Protein AF-A0A6A3ZZ25-F1 (afdb_monomer_lite)

Radius of gyration: 28.58 Å; chains: 1; bounding box: 96×54×81 Å

Structure (mmCIF, N/CA/C/O backbone):
data_AF-A0A6A3ZZ25-F1
#
_entry.id   AF-A0A6A3ZZ25-F1
#
loop_
_atom_site.group_PDB
_atom_site.id
_atom_site.type_symbol
_atom_site.label_atom_id
_atom_site.label_alt_id
_atom_site.label_comp_id
_atom_site.label_asym_id
_atom_site.label_entity_id
_atom_site.label_seq_id
_atom_site.pdbx_PDB_ins_code
_atom_site.Cartn_x
_atom_site.Cartn_y
_atom_site.Cartn_z
_atom_site.occupancy
_atom_site.B_iso_or_equiv
_atom_site.auth_seq_id
_atom_site.auth_comp_id
_atom_site.auth_asym_id
_atom_site.auth_atom_id
_atom_site.pdbx_PDB_model_num
ATOM 1 N N . MET A 1 1 ? 72.435 3.767 52.339 1.00 38.16 1 MET A N 1
ATOM 2 C CA . MET A 1 1 ? 71.880 5.124 52.141 1.00 38.16 1 MET A CA 1
ATOM 3 C C . MET A 1 1 ? 70.482 4.987 51.564 1.00 38.16 1 MET A C 1
ATOM 5 O O . MET A 1 1 ? 70.266 4.132 50.718 1.00 38.16 1 MET A O 1
ATOM 9 N N . SER A 1 2 ? 69.540 5.738 52.119 1.00 38.53 2 SER A N 1
ATOM 10 C CA . SER A 1 2 ? 68.090 5.648 51.935 1.00 38.53 2 SER A CA 1
ATOM 11 C C . SER A 1 2 ? 67.539 6.556 50.822 1.00 38.53 2 SER A C 1
ATOM 13 O O . SER A 1 2 ? 67.944 7.712 50.761 1.00 38.53 2 SER A O 1
ATOM 15 N N . ALA A 1 3 ? 66.507 6.037 50.128 1.00 36.06 3 ALA A N 1
ATOM 16 C CA . ALA A 1 3 ? 65.356 6.706 49.472 1.00 36.06 3 ALA A CA 1
ATOM 17 C C . ALA A 1 3 ? 65.546 7.454 48.121 1.00 36.06 3 ALA A C 1
ATOM 19 O O . ALA A 1 3 ? 66.617 8.009 47.895 1.00 36.06 3 ALA A O 1
ATOM 20 N N . PRO A 1 4 ? 64.482 7.624 47.285 1.00 45.59 4 PRO A N 1
ATOM 21 C CA . PRO A 1 4 ? 63.242 6.833 47.121 1.00 45.59 4 PRO A CA 1
ATOM 22 C C . PRO A 1 4 ? 62.832 6.546 45.646 1.00 45.59 4 PRO A C 1
ATOM 24 O O . PRO A 1 4 ? 63.333 7.134 44.693 1.00 45.59 4 PRO A O 1
ATOM 27 N N . SER A 1 5 ? 61.857 5.645 45.484 1.00 40.22 5 SER A N 1
ATOM 28 C CA . SER A 1 5 ? 61.129 5.315 44.250 1.00 40.22 5 SER A CA 1
ATOM 29 C C . SER A 1 5 ? 60.055 6.358 43.897 1.00 40.22 5 SER A C 1
ATOM 31 O O . SER A 1 5 ? 59.138 6.581 44.692 1.00 40.22 5 SER A O 1
ATOM 33 N N . GLU A 1 6 ? 60.107 6.931 42.693 1.00 35.62 6 GLU A N 1
ATOM 34 C CA . GLU A 1 6 ? 59.015 7.729 42.119 1.00 35.62 6 GLU A CA 1
ATOM 35 C C . GLU A 1 6 ? 57.875 6.828 41.620 1.00 35.62 6 GLU A C 1
ATOM 37 O O . GLU A 1 6 ? 58.028 6.039 40.688 1.00 35.62 6 GLU A O 1
ATOM 42 N N . ILE A 1 7 ? 56.702 6.969 42.238 1.00 40.28 7 ILE A N 1
ATOM 43 C CA . ILE A 1 7 ? 55.434 6.436 41.736 1.00 40.28 7 ILE A CA 1
ATOM 44 C C . ILE A 1 7 ? 54.894 7.435 40.710 1.00 40.28 7 ILE A C 1
ATOM 46 O O . ILE A 1 7 ? 54.357 8.485 41.068 1.00 40.28 7 ILE A O 1
ATOM 50 N N . THR A 1 8 ? 54.996 7.103 39.427 1.00 39.41 8 THR A N 1
ATOM 51 C CA . THR A 1 8 ? 54.290 7.811 38.357 1.00 39.41 8 THR A CA 1
ATOM 52 C C . THR A 1 8 ? 52.803 7.438 38.398 1.00 39.41 8 THR A C 1
ATOM 54 O O . THR A 1 8 ? 52.395 6.323 38.076 1.00 39.41 8 THR A O 1
ATOM 57 N N . ARG A 1 9 ? 51.960 8.377 38.852 1.00 41.38 9 ARG A N 1
ATOM 58 C CA . ARG A 1 9 ? 50.492 8.263 38.809 1.00 41.38 9 ARG A CA 1
ATOM 59 C C . ARG A 1 9 ? 50.015 8.213 37.350 1.00 41.38 9 ARG A C 1
ATOM 61 O O . ARG A 1 9 ? 50.203 9.172 36.608 1.00 41.38 9 ARG A O 1
ATOM 68 N N . ALA A 1 10 ? 49.346 7.128 36.966 1.00 46.03 10 ALA A N 1
ATOM 69 C CA . ALA A 1 10 ? 48.570 7.043 35.727 1.00 46.03 10 ALA A CA 1
ATOM 70 C C . ALA A 1 10 ? 47.361 8.013 35.768 1.00 46.03 10 ALA A C 1
ATOM 72 O O . ALA A 1 10 ? 46.888 8.336 36.863 1.00 46.03 10 ALA A O 1
ATOM 73 N N . PRO A 1 11 ? 46.828 8.483 34.620 1.00 44.94 11 PRO A N 1
ATOM 74 C CA . PRO A 1 11 ? 45.794 9.515 34.584 1.00 44.94 11 PRO A CA 1
ATOM 75 C C . PRO A 1 11 ? 44.435 8.932 34.999 1.00 44.94 11 PRO A C 1
ATOM 77 O O . PRO A 1 11 ? 43.635 8.485 34.180 1.00 44.94 11 PRO A O 1
ATOM 80 N N . THR A 1 12 ? 44.157 8.950 36.300 1.00 52.25 12 THR A N 1
ATOM 81 C CA . THR A 1 12 ? 42.884 8.538 36.917 1.00 52.25 12 THR A CA 1
ATOM 82 C C . THR A 1 12 ? 41.683 9.361 36.437 1.00 52.25 12 THR A C 1
ATOM 84 O O . THR A 1 12 ? 40.543 8.907 36.527 1.00 52.25 12 THR A O 1
ATOM 87 N N . THR A 1 13 ? 41.918 10.543 35.865 1.00 54.69 13 THR A N 1
ATOM 88 C CA . THR A 1 13 ? 40.888 11.459 35.363 1.00 54.69 13 THR A CA 1
ATOM 89 C C . THR A 1 13 ? 40.159 10.933 34.125 1.00 54.69 13 THR A C 1
ATOM 91 O O . THR A 1 13 ? 38.940 11.050 34.058 1.00 54.69 13 THR A O 1
ATOM 94 N N . GLY A 1 14 ? 40.846 10.289 33.174 1.00 48.91 14 GLY A N 1
ATOM 95 C CA . GLY A 1 14 ? 40.211 9.767 31.952 1.00 48.91 14 GLY A CA 1
ATOM 96 C C . GLY A 1 14 ? 39.270 8.586 32.216 1.00 48.91 14 GLY A C 1
ATOM 97 O O . GLY A 1 14 ? 38.177 8.506 31.650 1.00 48.91 14 GLY A O 1
ATOM 98 N N . LEU A 1 15 ? 39.659 7.699 33.138 1.00 50.22 15 LEU A N 1
ATOM 99 C CA . LEU A 1 15 ? 38.844 6.553 33.545 1.00 50.22 15 LEU A CA 1
ATOM 100 C C . LEU A 1 15 ? 37.630 6.998 34.375 1.00 50.22 15 LEU A C 1
ATOM 102 O O . LEU A 1 15 ? 36.524 6.513 34.151 1.00 50.22 15 LEU A O 1
ATOM 106 N N . ALA A 1 16 ? 37.820 7.962 35.284 1.00 52.00 16 ALA A N 1
ATOM 107 C CA . ALA A 1 16 ? 36.746 8.532 36.094 1.00 52.00 16 ALA A CA 1
ATOM 108 C C . ALA A 1 16 ? 35.724 9.302 35.244 1.00 52.00 16 ALA A C 1
ATOM 110 O O . ALA A 1 16 ? 34.526 9.138 35.444 1.00 52.00 16 ALA A O 1
ATOM 111 N N . VAL A 1 17 ? 36.170 10.077 34.248 1.00 57.47 17 VAL A N 1
ATOM 112 C CA . VAL A 1 17 ? 35.270 10.757 33.300 1.00 57.47 17 VAL A CA 1
ATOM 113 C C . VAL A 1 17 ? 34.501 9.740 32.459 1.00 57.47 17 VAL A C 1
ATOM 115 O O . VAL A 1 17 ? 33.292 9.876 32.318 1.00 57.47 17 VAL A O 1
ATOM 118 N N . THR A 1 18 ? 35.151 8.681 31.970 1.00 55.69 18 THR A N 1
ATOM 119 C CA . THR A 1 18 ? 34.476 7.630 31.185 1.00 55.69 18 THR A CA 1
ATOM 120 C C . THR A 1 18 ? 33.445 6.866 32.024 1.00 55.69 18 THR A C 1
ATOM 122 O O . THR A 1 18 ? 32.323 6.654 31.572 1.00 55.69 18 THR A O 1
ATOM 125 N N . LEU A 1 19 ? 33.775 6.513 33.271 1.00 56.69 19 LEU A N 1
ATOM 126 C CA . LEU A 1 19 ? 32.848 5.873 34.211 1.00 56.69 19 LEU A CA 1
ATOM 127 C C . LEU A 1 19 ? 31.690 6.799 34.611 1.00 56.69 19 LEU A C 1
ATOM 129 O O . LEU A 1 19 ? 30.552 6.342 34.675 1.00 56.69 19 LEU A O 1
ATOM 133 N N . CYS A 1 20 ? 31.945 8.095 34.818 1.00 52.66 20 CYS A N 1
ATOM 134 C CA . CYS A 1 20 ? 30.902 9.091 35.073 1.00 52.66 20 CYS A CA 1
ATOM 135 C C . CYS A 1 20 ? 29.984 9.283 33.862 1.00 52.66 20 CYS A C 1
ATOM 137 O O . CYS A 1 20 ? 28.769 9.318 34.031 1.00 52.66 20 CYS A O 1
ATOM 139 N N . VAL A 1 21 ? 30.534 9.362 32.645 1.00 57.28 21 VAL A N 1
ATOM 140 C CA . VAL A 1 21 ? 29.746 9.441 31.406 1.00 57.28 21 VAL A CA 1
ATOM 141 C C . VAL A 1 21 ? 28.871 8.199 31.273 1.00 57.28 21 VAL A C 1
ATOM 143 O O . VAL A 1 21 ? 27.664 8.352 31.128 1.00 57.28 21 VAL A O 1
ATOM 146 N N . LEU A 1 22 ? 29.435 6.996 31.440 1.00 58.06 22 LEU A N 1
ATOM 147 C CA . LEU A 1 22 ? 28.694 5.729 31.390 1.00 58.06 22 LEU A CA 1
ATOM 148 C C . LEU A 1 22 ? 27.599 5.638 32.469 1.00 58.06 22 LEU A C 1
ATOM 150 O O . LEU A 1 22 ? 26.492 5.184 32.175 1.00 58.06 22 LEU A O 1
ATOM 154 N N . ALA A 1 23 ? 27.864 6.117 33.688 1.00 60.69 23 ALA A N 1
ATOM 155 C CA . ALA A 1 23 ? 26.898 6.130 34.790 1.00 60.69 23 ALA A CA 1
ATOM 156 C C . ALA A 1 23 ? 25.783 7.180 34.616 1.00 60.69 23 ALA A C 1
ATOM 158 O O . ALA A 1 23 ? 24.658 6.972 35.076 1.00 60.69 23 ALA A O 1
ATOM 159 N N . LEU A 1 24 ? 26.072 8.303 33.951 1.00 62.84 24 LEU A N 1
ATOM 160 C CA . LEU A 1 24 ? 25.107 9.373 33.685 1.00 62.84 24 LEU A CA 1
ATOM 161 C C . LEU A 1 24 ? 24.287 9.126 32.414 1.00 62.84 24 LEU A C 1
ATOM 163 O O . LEU A 1 24 ? 23.153 9.599 32.348 1.00 62.84 24 LEU A O 1
ATOM 167 N N . THR A 1 25 ? 24.792 8.353 31.443 1.00 69.56 25 THR A N 1
ATOM 168 C CA . THR A 1 25 ? 24.086 8.061 30.180 1.00 69.56 25 THR A CA 1
ATOM 169 C C . THR A 1 25 ? 22.649 7.577 30.384 1.00 69.56 25 THR A C 1
ATOM 171 O O . THR A 1 25 ? 21.756 8.179 29.800 1.00 69.56 25 THR A O 1
ATOM 174 N N . PRO A 1 26 ? 22.353 6.570 31.229 1.00 72.75 26 PRO A N 1
ATOM 175 C CA . PRO A 1 26 ? 20.979 6.099 31.420 1.00 72.75 26 PRO A CA 1
ATOM 176 C C . PRO A 1 26 ? 20.041 7.180 31.970 1.00 72.75 26 PRO A C 1
ATOM 178 O O . PRO A 1 26 ? 18.886 7.257 31.557 1.00 72.75 26 PRO A O 1
ATOM 181 N N . LYS A 1 27 ? 20.540 8.047 32.864 1.00 73.12 27 LYS A N 1
ATOM 182 C CA . LYS A 1 27 ? 19.766 9.166 33.422 1.00 73.12 27 LYS A CA 1
ATOM 183 C C . LYS A 1 27 ? 19.522 10.253 32.381 1.00 73.12 27 LYS A C 1
ATOM 185 O O . LYS A 1 27 ? 18.399 10.721 32.261 1.00 73.12 27 LYS A O 1
ATOM 190 N N . ILE A 1 28 ? 20.540 10.615 31.602 1.00 75.38 28 ILE A N 1
ATOM 191 C CA . ILE A 1 28 ? 20.410 11.589 30.509 1.00 75.38 28 ILE A CA 1
ATOM 192 C C . ILE A 1 28 ? 19.417 11.072 29.462 1.00 75.38 28 ILE A C 1
ATOM 194 O O . ILE A 1 28 ? 18.514 11.796 29.066 1.00 75.38 28 ILE A O 1
ATOM 198 N N . MET A 1 29 ? 19.526 9.802 29.074 1.00 73.75 29 MET A N 1
ATOM 199 C CA . MET A 1 29 ? 18.631 9.160 28.106 1.00 73.75 29 MET A CA 1
ATOM 200 C C . MET A 1 29 ? 17.191 9.094 28.623 1.00 73.75 29 MET A C 1
ATOM 202 O O . MET A 1 29 ? 16.258 9.353 27.873 1.00 73.75 29 MET A O 1
ATOM 206 N N . SER A 1 30 ? 17.006 8.817 29.916 1.00 74.38 30 SER A N 1
ATOM 207 C CA . SER A 1 30 ? 15.701 8.892 30.574 1.00 74.38 30 SER A CA 1
ATOM 208 C C . SER A 1 30 ? 15.129 10.310 30.549 1.00 74.38 30 SER A C 1
ATOM 210 O O . SER A 1 30 ? 13.964 10.477 30.219 1.00 74.38 30 SER A O 1
ATOM 212 N N . ILE A 1 31 ? 15.925 11.334 30.869 1.00 80.56 31 ILE A N 1
ATOM 213 C CA . ILE A 1 31 ? 15.471 12.733 30.852 1.00 80.56 31 ILE A CA 1
ATOM 214 C C . ILE A 1 31 ? 15.091 13.159 29.429 1.00 80.56 31 ILE A C 1
ATOM 216 O O . ILE A 1 31 ? 14.046 13.773 29.238 1.00 80.56 31 ILE A O 1
ATOM 220 N N . LEU A 1 32 ? 15.899 12.798 28.428 1.00 80.19 32 LEU A N 1
ATOM 221 C CA . LEU A 1 32 ? 15.606 13.074 27.020 1.00 80.19 32 LEU A CA 1
ATOM 222 C C . LEU A 1 32 ? 14.339 12.354 26.548 1.00 80.19 32 LEU A C 1
ATOM 224 O O . LEU A 1 32 ? 13.538 12.955 25.841 1.00 80.19 32 LEU A O 1
ATOM 228 N N . ALA A 1 33 ? 14.129 11.102 26.963 1.00 79.31 33 ALA A N 1
ATOM 229 C CA . ALA A 1 33 ? 12.913 10.358 26.654 1.00 79.31 33 ALA A CA 1
ATOM 230 C C . ALA A 1 33 ? 11.674 10.980 27.320 1.00 79.31 33 ALA A C 1
ATOM 232 O O . ALA A 1 33 ? 10.681 11.201 26.635 1.00 79.31 33 ALA A O 1
ATOM 233 N N . SER A 1 34 ? 11.741 11.338 28.611 1.00 81.81 34 SER A N 1
ATOM 234 C CA . SER A 1 34 ? 10.674 12.087 29.298 1.00 81.81 34 SER A CA 1
ATOM 235 C C . SER A 1 34 ? 10.350 13.385 28.567 1.00 81.81 34 SER A C 1
ATOM 237 O O . SER A 1 34 ? 9.201 13.617 28.214 1.00 81.81 34 SER A O 1
ATOM 239 N N . ALA A 1 35 ? 11.365 14.211 28.301 1.00 84.25 35 ALA A N 1
ATOM 240 C CA . ALA A 1 35 ? 11.185 15.489 27.624 1.00 84.25 35 ALA A CA 1
ATOM 241 C C . ALA A 1 35 ? 10.610 15.315 26.211 1.00 84.25 35 ALA A C 1
ATOM 243 O O . ALA A 1 35 ? 9.780 16.111 25.787 1.00 84.25 35 ALA A O 1
ATOM 244 N N . HIS A 1 36 ? 11.016 14.263 25.492 1.00 84.81 36 HIS A N 1
ATOM 245 C CA . HIS A 1 36 ? 10.436 13.919 24.201 1.00 84.81 36 HIS A CA 1
ATOM 246 C C . HIS A 1 36 ? 8.941 13.613 24.333 1.00 84.81 36 HIS A C 1
ATOM 248 O O . HIS A 1 36 ? 8.144 14.244 23.647 1.00 84.81 36 HIS A O 1
ATOM 254 N N . TYR A 1 37 ? 8.553 12.703 25.232 1.00 86.38 37 TYR A N 1
ATOM 255 C CA . TYR A 1 37 ? 7.156 12.292 25.392 1.00 86.38 37 TYR A CA 1
ATOM 256 C C . TYR A 1 37 ? 6.246 13.414 25.903 1.00 86.38 37 TYR A C 1
ATOM 258 O O . TYR A 1 37 ? 5.115 13.503 25.445 1.00 86.38 37 TYR A O 1
ATOM 266 N N . GLU A 1 38 ? 6.728 14.317 26.758 1.00 85.06 38 GLU A N 1
ATOM 267 C CA . GLU A 1 38 ? 5.960 15.512 27.154 1.00 85.06 38 GLU A CA 1
ATOM 268 C C . GLU A 1 38 ? 5.579 16.396 25.952 1.00 85.06 38 GLU A C 1
ATOM 270 O O . GLU A 1 38 ? 4.555 17.074 25.963 1.00 85.06 38 GLU A O 1
ATOM 275 N N . ILE A 1 39 ? 6.390 16.378 24.889 1.00 84.31 39 ILE A N 1
ATOM 276 C CA . ILE A 1 39 ? 6.172 17.183 23.682 1.00 84.31 39 ILE A CA 1
ATOM 277 C C . ILE A 1 39 ? 5.392 16.401 22.618 1.00 84.31 39 ILE A C 1
ATOM 279 O O . ILE A 1 39 ? 4.596 16.984 21.876 1.00 84.31 39 ILE A O 1
ATOM 283 N N . THR A 1 40 ? 5.649 15.098 22.489 1.00 84.94 40 THR A N 1
ATOM 284 C CA . THR A 1 40 ? 5.201 14.299 21.341 1.00 84.94 40 THR A CA 1
ATOM 285 C C . THR A 1 40 ? 4.111 13.286 21.656 1.00 84.94 40 THR A C 1
ATOM 287 O O . THR A 1 40 ? 3.425 12.873 20.721 1.00 84.94 40 THR A O 1
ATOM 290 N N . ALA A 1 41 ? 3.930 12.888 22.919 1.00 88.19 41 ALA A N 1
ATOM 291 C CA . ALA A 1 41 ? 2.917 11.910 23.285 1.00 88.19 41 ALA A CA 1
ATOM 292 C C . ALA A 1 41 ? 1.537 12.561 23.354 1.00 88.19 41 ALA A C 1
ATOM 294 O O . ALA A 1 41 ? 1.276 13.466 24.149 1.00 88.19 41 ALA A O 1
ATOM 295 N N . GLU A 1 42 ? 0.620 12.066 22.537 1.00 89.44 42 GLU A N 1
ATOM 296 C CA . GLU A 1 42 ? -0.731 12.603 22.459 1.00 89.44 42 GLU A CA 1
ATOM 297 C C . GLU A 1 42 ? -1.739 11.524 22.111 1.00 89.44 42 GLU A C 1
ATOM 299 O O . GLU A 1 42 ? -1.401 10.475 21.564 1.00 89.44 42 GLU A O 1
ATOM 304 N N . ARG A 1 43 ? -3.006 11.796 22.411 1.00 92.19 43 ARG A N 1
ATOM 305 C CA . ARG A 1 43 ? -4.086 10.972 21.880 1.00 92.19 43 ARG A CA 1
ATOM 306 C C . ARG A 1 43 ? -4.206 11.230 20.379 1.00 92.19 43 ARG A C 1
ATOM 308 O O . ARG A 1 43 ? -4.160 12.401 19.993 1.00 92.19 43 ARG A O 1
ATOM 315 N N . PRO A 1 44 ? -4.395 10.185 19.558 1.00 94.50 44 PRO A N 1
ATOM 316 C CA . PRO A 1 44 ? -4.690 10.370 18.149 1.00 94.50 44 PRO A CA 1
ATOM 317 C C . PRO A 1 44 ? -5.866 11.332 17.951 1.00 94.50 44 PRO A C 1
ATOM 319 O O . PRO A 1 44 ? -6.876 11.277 18.660 1.00 94.50 44 PRO A O 1
ATOM 322 N N . LYS A 1 45 ? -5.726 12.240 16.991 1.00 95.88 45 LYS A N 1
ATOM 323 C CA . LYS A 1 45 ? -6.756 13.210 16.641 1.00 95.88 45 LYS A CA 1
ATOM 324 C C . LYS A 1 45 ? -7.759 12.550 15.708 1.00 95.88 45 LYS A C 1
ATOM 326 O O . LYS A 1 45 ? -7.387 12.047 14.655 1.00 95.88 45 LYS A O 1
ATOM 331 N N . LEU A 1 46 ? -9.035 12.597 16.076 1.00 97.12 46 LEU A N 1
ATOM 332 C CA . LEU A 1 46 ? -10.127 12.050 15.276 1.00 97.12 46 LEU A CA 1
ATOM 333 C C . LEU A 1 46 ? -10.924 13.178 14.620 1.00 97.12 46 LEU A C 1
ATOM 335 O O . LEU A 1 46 ? -11.311 14.142 15.280 1.00 97.12 46 LEU A O 1
ATOM 339 N N . VAL A 1 47 ? -11.185 13.032 13.326 1.00 97.88 47 VAL A N 1
ATOM 340 C CA . VAL A 1 47 ? -12.055 13.893 12.524 1.00 97.88 47 VAL A CA 1
ATOM 341 C C . VAL A 1 47 ? -13.094 12.995 11.869 1.00 97.88 47 VAL A C 1
ATOM 343 O O . VAL A 1 47 ? -12.738 12.038 11.185 1.00 97.88 47 VAL A O 1
ATOM 346 N N . TYR A 1 48 ? -14.370 13.249 12.142 1.00 97.88 48 TYR A N 1
ATOM 347 C CA . TYR A 1 48 ? -15.492 12.454 11.648 1.00 97.88 48 TYR A CA 1
ATOM 348 C C . TYR A 1 48 ? -16.805 13.185 11.918 1.00 97.88 48 TYR A C 1
ATOM 350 O O . TYR A 1 48 ? -16.906 13.970 12.864 1.00 97.88 48 TYR A O 1
ATOM 358 N N . LYS A 1 49 ? -17.843 12.874 11.139 1.00 97.56 49 LYS A N 1
ATOM 359 C CA . LYS A 1 49 ? -19.200 13.335 11.442 1.00 97.56 49 LYS A CA 1
ATOM 360 C C . LYS A 1 49 ? -19.738 12.586 12.661 1.00 97.56 49 LYS A C 1
ATOM 362 O O . LYS A 1 49 ? -19.845 11.356 12.622 1.00 97.56 49 LYS A O 1
ATOM 367 N N . SER A 1 50 ? -20.103 13.304 13.726 1.00 96.19 50 SER A N 1
ATOM 368 C CA . SER A 1 50 ? -20.718 12.664 14.894 1.00 96.19 50 SER A CA 1
ATOM 369 C C . SER A 1 50 ? -22.076 12.063 14.518 1.00 96.19 50 SER A C 1
ATOM 371 O O . SER A 1 50 ? -22.992 12.751 14.067 1.00 96.19 50 SER A O 1
ATOM 373 N N . THR A 1 51 ? -22.171 10.749 14.689 1.00 96.62 51 THR A N 1
ATOM 374 C CA . THR A 1 51 ? -23.385 9.951 14.544 1.00 96.62 51 THR A CA 1
ATOM 375 C C . THR A 1 51 ? -23.378 8.888 15.634 1.00 96.62 51 THR A C 1
ATOM 377 O O . THR A 1 51 ? -22.315 8.442 16.074 1.00 96.62 51 THR A O 1
ATOM 380 N N . SER A 1 52 ? -24.553 8.395 16.030 1.00 95.69 52 SER A N 1
ATOM 381 C CA . SER A 1 52 ? -24.640 7.326 17.035 1.00 95.69 52 SER A CA 1
ATOM 382 C C . SER A 1 52 ? -23.901 6.047 16.615 1.00 95.69 52 SER A C 1
ATOM 384 O O . SER A 1 52 ? -23.455 5.284 17.471 1.00 95.69 52 SER A O 1
ATOM 386 N N . LYS A 1 53 ? -23.753 5.806 15.303 1.00 93.12 53 LYS A N 1
ATOM 387 C CA . LYS A 1 53 ? -22.962 4.700 14.741 1.00 93.12 53 LYS A CA 1
ATOM 388 C C . LYS A 1 53 ? -21.469 4.906 15.012 1.00 93.12 53 LYS A C 1
ATOM 390 O O . LYS A 1 53 ? -20.830 4.015 15.571 1.00 93.12 53 LYS A O 1
ATOM 395 N N . ASN A 1 54 ? -20.936 6.082 14.678 1.00 93.44 54 ASN A N 1
ATOM 396 C CA . ASN A 1 54 ? -19.516 6.399 14.845 1.00 93.44 54 ASN A CA 1
ATOM 397 C C . ASN A 1 54 ? -19.109 6.464 16.317 1.00 93.44 54 ASN A C 1
ATOM 399 O O . ASN A 1 54 ? -18.077 5.914 16.690 1.00 93.44 54 ASN A O 1
ATOM 403 N N . GLU A 1 55 ? -19.945 7.047 17.176 1.00 93.38 55 GLU A N 1
ATOM 404 C CA . GLU A 1 55 ? -19.692 7.086 18.621 1.00 93.38 55 GLU A CA 1
ATOM 405 C C . GLU A 1 55 ? -19.623 5.677 19.222 1.00 93.38 55 GLU A C 1
ATOM 407 O O . GLU A 1 55 ? -18.718 5.369 20.000 1.00 93.38 55 GLU A O 1
ATOM 412 N N . ARG A 1 56 ? -20.531 4.781 18.811 1.00 92.62 56 ARG A N 1
ATOM 413 C CA . ARG A 1 56 ? -20.547 3.386 19.272 1.00 92.62 56 ARG A CA 1
ATOM 414 C C . ARG A 1 56 ? -19.342 2.596 18.758 1.00 92.62 56 ARG A C 1
ATOM 416 O O . ARG A 1 56 ? -18.788 1.789 19.502 1.00 92.62 56 ARG A O 1
ATOM 423 N N . LEU A 1 57 ? -18.916 2.831 17.516 1.00 91.00 57 LEU A N 1
ATOM 424 C CA . LEU A 1 57 ? -17.701 2.232 16.962 1.00 91.00 57 LEU A CA 1
ATOM 425 C C . LEU A 1 57 ? -16.467 2.685 17.756 1.00 91.00 57 LEU A C 1
ATOM 427 O O . LEU A 1 57 ? -15.723 1.857 18.277 1.00 91.00 57 LEU A O 1
ATOM 431 N N . LEU A 1 58 ? -16.291 3.997 17.917 1.00 92.44 58 LEU A N 1
ATOM 432 C CA . LEU A 1 58 ? -15.138 4.587 18.596 1.00 92.44 58 LEU A CA 1
ATOM 433 C C . LEU A 1 58 ? -15.082 4.240 20.089 1.00 92.44 58 LEU A C 1
ATOM 435 O O . LEU A 1 58 ? -13.989 4.066 20.629 1.00 92.44 58 LEU A O 1
ATOM 439 N N . ALA A 1 59 ? -16.224 4.042 20.753 1.00 91.25 59 ALA A N 1
ATOM 440 C CA . ALA A 1 59 ? -16.268 3.580 22.141 1.00 91.25 59 ALA A CA 1
ATOM 441 C C . ALA A 1 59 ? -15.551 2.229 22.355 1.00 91.25 59 ALA A C 1
ATOM 443 O O . ALA A 1 59 ? -15.008 1.991 23.438 1.00 91.25 59 ALA A O 1
ATOM 444 N N . ASN A 1 60 ? -15.493 1.381 21.321 1.00 89.75 60 ASN A N 1
ATOM 445 C CA . ASN A 1 60 ? -14.782 0.099 21.337 1.00 89.75 60 ASN A CA 1
ATOM 446 C C . ASN A 1 60 ? -13.291 0.221 20.957 1.00 89.75 60 ASN A C 1
ATOM 448 O O . ASN A 1 60 ? -12.522 -0.721 21.140 1.00 89.75 60 ASN A O 1
ATOM 452 N N . CYS A 1 61 ? -12.844 1.390 20.493 1.00 89.50 61 CYS A N 1
ATOM 453 C CA . CYS A 1 61 ? -11.479 1.642 20.029 1.00 89.50 61 CYS A CA 1
ATOM 454 C C . CYS A 1 61 ? -10.643 2.365 21.096 1.00 89.50 61 CYS A C 1
ATOM 456 O O . CYS A 1 61 ? -10.155 3.477 20.886 1.00 89.50 61 CYS A O 1
ATOM 458 N N . ALA A 1 62 ? -10.443 1.735 22.259 1.00 85.56 62 ALA A N 1
ATOM 459 C CA . ALA A 1 62 ? -9.758 2.363 23.397 1.00 85.56 62 ALA A CA 1
ATOM 460 C C . ALA A 1 62 ? -8.353 2.906 23.062 1.00 85.56 62 ALA A C 1
ATOM 462 O O . ALA A 1 62 ? -7.960 3.944 23.591 1.00 85.56 62 ALA A O 1
ATOM 463 N N . HIS A 1 63 ? -7.615 2.243 22.165 1.00 84.50 63 HIS A N 1
ATOM 464 C CA . HIS A 1 63 ? -6.298 2.708 21.715 1.00 84.50 63 HIS A CA 1
ATOM 465 C C . HIS A 1 63 ? -6.352 4.015 20.911 1.00 84.50 63 HIS A C 1
ATOM 467 O O . HIS A 1 63 ? -5.431 4.810 21.019 1.00 84.50 63 HIS A O 1
ATOM 473 N N . LEU A 1 64 ? -7.430 4.262 20.161 1.00 86.94 64 LEU A N 1
ATOM 474 C CA . LEU A 1 64 ? -7.593 5.493 19.381 1.00 86.94 64 LEU A CA 1
ATOM 475 C C . LEU A 1 64 ? -8.153 6.642 20.227 1.00 86.94 64 LEU A C 1
ATOM 477 O O . LEU A 1 64 ? -7.804 7.794 20.009 1.00 86.94 64 LEU A O 1
ATOM 481 N N . VAL A 1 65 ? -9.034 6.333 21.186 1.00 88.00 65 VAL A N 1
ATOM 482 C CA . VAL A 1 65 ? -9.822 7.358 21.897 1.00 88.00 65 VAL A CA 1
ATOM 483 C C . VAL A 1 65 ? -9.276 7.682 23.291 1.00 88.00 65 VAL A C 1
ATOM 485 O O . VAL A 1 65 ? -9.407 8.811 23.764 1.00 88.00 65 VAL A O 1
ATOM 488 N N . LYS A 1 66 ? -8.693 6.700 23.991 1.00 85.38 66 LYS A N 1
ATOM 489 C CA . LYS A 1 66 ? -8.336 6.829 25.417 1.00 85.38 66 LYS A CA 1
ATOM 490 C C . LYS A 1 66 ? -6.830 6.906 25.658 1.00 85.38 66 LYS A C 1
ATOM 492 O O . LYS A 1 66 ? -6.412 7.636 26.557 1.00 85.38 66 LYS A O 1
ATOM 497 N N . LYS A 1 67 ? -6.030 6.176 24.878 1.00 88.00 67 LYS A N 1
ATOM 498 C CA . LYS A 1 67 ? -4.577 6.069 25.073 1.00 88.00 67 LYS A CA 1
ATOM 499 C C . LYS A 1 67 ? -3.819 7.131 24.284 1.00 88.00 67 LYS A C 1
ATOM 501 O O . LYS A 1 67 ? -4.235 7.511 23.191 1.00 88.00 67 LYS A O 1
ATOM 506 N N . LYS A 1 68 ? -2.713 7.609 24.852 1.00 90.06 68 LYS A N 1
ATOM 507 C CA . LYS A 1 68 ? -1.727 8.389 24.105 1.00 90.06 68 LYS A CA 1
ATOM 508 C C . LYS A 1 68 ? -0.862 7.446 23.273 1.00 90.06 68 LYS A C 1
ATOM 510 O O . LYS A 1 68 ? -0.555 6.346 23.720 1.00 90.06 68 LYS A O 1
ATOM 515 N N . PHE A 1 69 ? -0.474 7.903 22.093 1.00 88.50 69 PHE A N 1
ATOM 516 C CA . PHE A 1 69 ? 0.560 7.294 21.277 1.00 88.50 69 PHE A CA 1
ATOM 517 C C . PHE A 1 69 ? 1.921 7.867 21.682 1.00 88.50 69 PHE A C 1
ATOM 519 O O . PHE A 1 69 ? 2.080 9.088 21.741 1.00 88.50 69 PHE A O 1
ATOM 526 N N . TYR A 1 70 ? 2.896 6.998 21.950 1.00 89.00 70 TYR A N 1
ATOM 527 C CA . TYR A 1 70 ? 4.235 7.382 22.410 1.00 89.00 70 TYR A CA 1
ATOM 528 C C . TYR A 1 70 ? 5.286 7.119 21.326 1.00 89.00 70 TYR A C 1
ATOM 530 O O . TYR A 1 70 ? 5.849 6.027 21.285 1.00 89.00 70 TYR A O 1
ATOM 538 N N . PRO A 1 71 ? 5.602 8.082 20.445 1.00 86.94 71 PRO A N 1
ATOM 539 C CA . PRO A 1 71 ? 6.571 7.855 19.375 1.00 86.94 71 PRO A CA 1
ATOM 540 C C . PRO A 1 71 ? 7.978 7.619 19.933 1.00 86.94 71 PRO A C 1
ATOM 542 O O . PRO A 1 71 ? 8.404 8.316 20.849 1.00 86.94 71 PRO A O 1
ATOM 545 N N . LEU A 1 72 ? 8.735 6.674 19.367 1.00 84.44 72 LEU A N 1
ATOM 546 C CA . LEU A 1 72 ? 10.098 6.377 19.832 1.00 84.44 72 LEU A CA 1
ATOM 547 C C . LEU A 1 72 ? 10.984 7.631 19.919 1.00 84.44 72 LEU A C 1
ATOM 549 O O . LEU A 1 72 ? 11.283 8.273 18.913 1.00 84.44 72 LEU A O 1
ATOM 553 N N . TRP A 1 73 ? 11.503 7.911 21.117 1.00 81.38 73 TRP A N 1
ATOM 554 C CA . TRP A 1 73 ? 12.249 9.143 21.397 1.00 81.38 73 TRP A CA 1
ATOM 555 C C . TRP A 1 73 ? 13.549 9.303 20.585 1.00 81.38 73 TRP A C 1
ATOM 557 O O . TRP A 1 73 ? 13.983 10.424 20.329 1.00 81.38 73 TRP A O 1
ATOM 567 N N . TYR A 1 74 ? 14.160 8.200 20.138 1.00 81.88 74 TYR A N 1
ATOM 568 C CA . TYR A 1 74 ? 15.348 8.216 19.272 1.00 81.88 74 TYR A CA 1
ATOM 569 C C . TYR A 1 74 ? 15.016 8.235 17.768 1.00 81.88 74 TYR A C 1
ATOM 571 O O . TYR A 1 74 ? 15.902 8.501 16.959 1.00 81.88 74 TYR A O 1
ATOM 579 N N . LEU A 1 75 ? 13.752 8.014 17.386 1.00 85.88 75 LEU A N 1
ATOM 580 C CA . LEU A 1 75 ? 13.221 8.226 16.031 1.00 85.88 75 LEU A CA 1
ATOM 581 C C . LEU A 1 75 ? 12.263 9.425 16.042 1.00 85.88 75 LEU A C 1
ATOM 583 O O . LEU A 1 75 ? 11.091 9.347 15.676 1.00 85.88 75 LEU A O 1
ATOM 587 N N . PHE A 1 76 ? 12.785 10.558 16.501 1.00 81.44 76 PHE A N 1
ATOM 588 C CA . PHE A 1 76 ? 12.014 11.743 16.880 1.00 81.44 76 PHE A CA 1
ATOM 589 C C . PHE A 1 76 ? 11.338 12.498 15.716 1.00 81.44 76 PHE A C 1
ATOM 591 O O . PHE A 1 76 ? 10.656 13.500 15.948 1.00 81.44 76 PHE A O 1
ATOM 598 N N . ASN A 1 77 ? 11.526 12.062 14.467 1.00 88.06 77 ASN A N 1
ATOM 599 C CA . ASN A 1 77 ? 10.851 12.622 13.297 1.00 88.06 77 ASN A CA 1
ATOM 600 C C . ASN A 1 77 ? 10.452 11.536 12.287 1.00 88.06 77 ASN A C 1
ATOM 602 O O . ASN A 1 77 ? 11.039 10.451 12.248 1.00 88.06 77 ASN A O 1
ATOM 606 N N . GLY A 1 78 ? 9.482 11.872 11.439 1.00 90.31 78 GLY A N 1
ATOM 607 C CA . GLY A 1 78 ? 8.912 10.962 10.457 1.00 90.31 78 GLY A CA 1
ATOM 608 C C . GLY A 1 78 ? 9.898 10.469 9.405 1.00 90.31 78 GLY A C 1
ATOM 609 O O . GLY A 1 78 ? 9.767 9.333 8.953 1.00 90.31 78 GLY A O 1
ATOM 610 N N . HIS A 1 79 ? 10.943 11.234 9.070 1.00 90.88 79 HIS A N 1
ATOM 611 C CA . HIS A 1 79 ? 11.989 10.752 8.164 1.00 90.88 79 HIS A CA 1
ATOM 612 C C . HIS A 1 79 ? 12.759 9.575 8.769 1.00 90.88 79 HIS A C 1
ATOM 614 O O . HIS A 1 79 ? 12.912 8.550 8.110 1.00 90.88 79 HIS A O 1
ATOM 620 N N . LEU A 1 80 ? 13.203 9.695 10.025 1.00 87.50 80 LEU A N 1
ATOM 621 C CA . LEU A 1 80 ? 13.926 8.630 10.727 1.00 87.50 80 LEU A CA 1
ATOM 622 C C . LEU A 1 80 ? 13.055 7.388 10.925 1.00 87.50 80 LEU A C 1
ATOM 624 O O . LEU A 1 80 ? 13.540 6.278 10.726 1.00 87.50 80 LEU A O 1
ATOM 628 N N . GLN A 1 81 ? 11.774 7.563 11.263 1.00 88.31 81 GLN A N 1
ATOM 629 C CA . GLN A 1 81 ? 10.841 6.437 11.372 1.00 88.31 81 GLN A CA 1
ATOM 630 C C . GLN A 1 81 ? 10.638 5.728 10.030 1.00 88.31 81 GLN A C 1
ATOM 632 O O . GLN A 1 81 ? 10.720 4.504 9.964 1.00 88.31 81 GLN A O 1
ATOM 637 N N . THR A 1 82 ? 10.455 6.491 8.950 1.00 89.31 82 THR A N 1
ATOM 638 C CA . THR A 1 82 ? 10.289 5.932 7.600 1.00 89.31 82 THR A CA 1
ATOM 639 C C . THR A 1 82 ? 11.537 5.168 7.156 1.00 89.31 82 THR A C 1
ATOM 641 O O . THR A 1 82 ? 11.436 4.041 6.682 1.00 89.31 82 THR A O 1
ATOM 644 N N . LEU A 1 83 ? 12.728 5.742 7.359 1.00 85.94 83 LEU A N 1
ATOM 645 C CA . LEU A 1 83 ? 13.996 5.090 7.016 1.00 85.94 83 LEU A CA 1
ATOM 646 C C . LEU A 1 83 ? 14.232 3.818 7.840 1.00 85.94 83 LEU A C 1
ATOM 648 O O . LEU A 1 83 ? 14.724 2.827 7.304 1.00 85.94 83 LEU A O 1
ATOM 652 N N . GLN A 1 84 ? 13.860 3.826 9.123 1.00 85.44 84 GLN A N 1
ATOM 653 C CA . GLN A 1 84 ? 13.931 2.643 9.978 1.00 85.44 84 GLN A CA 1
ATOM 654 C C . GLN A 1 84 ? 13.033 1.514 9.457 1.00 85.44 84 GLN A C 1
ATOM 656 O O . GLN A 1 84 ? 13.454 0.358 9.480 1.00 85.44 84 GLN A O 1
ATOM 661 N N . LEU A 1 85 ? 11.829 1.832 8.969 1.00 85.00 85 LEU A N 1
ATOM 662 C CA . LEU A 1 85 ? 10.936 0.841 8.370 1.00 85.00 85 LEU A CA 1
ATOM 663 C C . LEU A 1 85 ? 11.513 0.271 7.071 1.00 85.00 85 LEU A C 1
ATOM 665 O O . LEU A 1 85 ? 11.532 -0.945 6.899 1.00 85.00 85 LEU A O 1
ATOM 669 N N . SER A 1 86 ? 12.038 1.129 6.190 1.00 81.50 86 SER A N 1
ATOM 670 C CA . SER A 1 86 ? 12.726 0.686 4.971 1.00 81.50 86 SER A CA 1
ATOM 671 C C . SER A 1 86 ? 13.890 -0.255 5.292 1.00 81.50 86 SER A C 1
ATOM 673 O O . SER A 1 86 ? 14.012 -1.313 4.685 1.00 81.50 86 SER A O 1
ATOM 675 N N . TRP A 1 87 ? 14.695 0.073 6.305 1.00 79.69 87 TRP A N 1
ATOM 676 C CA . TRP A 1 87 ? 15.779 -0.797 6.760 1.00 79.69 87 TRP A CA 1
ATOM 677 C C . TRP A 1 87 ? 15.276 -2.115 7.367 1.00 79.69 87 TRP A C 1
ATOM 679 O O . TRP A 1 87 ? 15.886 -3.160 7.157 1.00 79.69 87 TRP A O 1
ATOM 689 N N . ALA A 1 88 ? 14.151 -2.098 8.089 1.00 74.88 88 ALA A N 1
ATOM 690 C CA . ALA A 1 88 ? 13.531 -3.306 8.631 1.00 74.88 88 ALA A CA 1
ATOM 691 C C . ALA A 1 88 ? 13.018 -4.257 7.531 1.00 74.88 88 ALA A C 1
ATOM 693 O O . ALA A 1 88 ? 13.108 -5.469 7.709 1.00 74.88 88 ALA A O 1
ATOM 694 N N . ASN A 1 89 ? 12.546 -3.736 6.391 1.00 71.75 89 ASN A N 1
ATOM 695 C CA . ASN A 1 89 ? 12.183 -4.554 5.224 1.00 71.75 89 ASN A CA 1
ATOM 696 C C . ASN A 1 89 ? 13.397 -5.282 4.613 1.00 71.75 89 ASN A C 1
ATOM 698 O O . ASN A 1 89 ? 13.252 -6.395 4.117 1.00 71.75 89 ASN A O 1
ATOM 702 N N . GLU A 1 90 ? 14.592 -4.683 4.662 1.00 66.44 90 GLU A N 1
ATOM 703 C CA . GLU A 1 90 ? 15.833 -5.301 4.161 1.00 66.44 90 GLU A CA 1
ATOM 704 C C . GLU A 1 90 ? 16.421 -6.343 5.128 1.00 66.44 90 GLU A C 1
ATOM 706 O O . GLU A 1 90 ? 17.287 -7.147 4.760 1.00 66.44 90 GLU A O 1
ATOM 711 N N . MET A 1 91 ? 15.982 -6.337 6.388 1.00 64.81 91 MET A N 1
ATOM 712 C CA . MET A 1 91 ? 16.406 -7.331 7.362 1.00 64.81 91 MET A CA 1
ATOM 713 C C . MET A 1 91 ? 15.777 -8.691 7.094 1.00 64.81 91 MET A C 1
ATOM 715 O O . MET A 1 91 ? 14.696 -8.816 6.524 1.00 64.81 91 MET A O 1
ATOM 719 N N . LYS A 1 92 ? 16.447 -9.746 7.581 1.00 55.88 92 LYS A N 1
ATOM 720 C CA . LYS A 1 92 ? 15.855 -11.083 7.580 1.00 55.88 92 LYS A CA 1
ATOM 721 C C . LYS A 1 92 ? 14.480 -11.021 8.249 1.00 55.88 92 LYS A C 1
ATOM 723 O O . LYS A 1 92 ? 14.403 -10.525 9.375 1.00 55.88 92 LYS A O 1
ATOM 728 N N . PRO A 1 93 ? 13.435 -11.549 7.598 1.00 57.78 93 PRO A N 1
ATOM 729 C CA . PRO A 1 93 ? 12.095 -11.421 8.123 1.00 57.78 93 PRO A CA 1
ATOM 730 C C . PRO A 1 93 ? 11.958 -12.047 9.508 1.00 57.78 93 PRO A C 1
ATOM 732 O O . PRO A 1 93 ? 12.402 -13.172 9.736 1.00 57.78 93 PRO A O 1
ATOM 735 N N . THR A 1 94 ? 11.332 -11.311 10.417 1.00 52.75 94 THR A N 1
ATOM 736 C CA . THR A 1 94 ? 11.134 -11.683 11.822 1.00 52.75 94 THR A CA 1
ATOM 737 C C . THR A 1 94 ? 10.065 -12.761 12.007 1.00 52.75 94 THR A C 1
ATOM 739 O O . THR A 1 94 ? 10.228 -13.608 12.881 1.00 52.75 94 THR A O 1
ATOM 742 N N . SER A 1 95 ? 9.047 -12.801 11.138 1.00 59.50 95 SER A N 1
ATOM 743 C CA . SER A 1 95 ? 7.918 -13.739 11.249 1.00 59.50 95 SER A CA 1
ATOM 744 C C . SER A 1 95 ? 7.643 -14.421 9.916 1.00 59.50 95 SER A C 1
ATOM 746 O O . SER A 1 95 ? 7.143 -13.783 8.987 1.00 59.50 95 SER A O 1
ATOM 748 N N . ALA A 1 96 ? 8.017 -15.695 9.767 1.00 71.31 96 ALA A N 1
ATOM 749 C CA . ALA A 1 96 ? 7.665 -16.519 8.608 1.00 71.31 96 ALA A CA 1
ATOM 750 C C . ALA A 1 96 ? 6.150 -16.758 8.593 1.00 71.31 96 ALA A C 1
ATOM 752 O O . ALA A 1 96 ? 5.653 -17.583 9.352 1.00 71.31 96 ALA A O 1
ATOM 753 N N . ILE A 1 97 ? 5.426 -15.997 7.769 1.00 87.19 97 ILE A N 1
ATOM 754 C CA . ILE A 1 97 ? 4.022 -16.280 7.476 1.00 87.19 97 ILE A CA 1
ATOM 755 C C . ILE A 1 97 ? 4.006 -17.363 6.408 1.00 87.19 97 ILE A C 1
ATOM 757 O O . ILE A 1 97 ? 4.680 -17.230 5.386 1.00 87.19 97 ILE A O 1
ATOM 761 N N . ASP A 1 98 ? 3.277 -18.435 6.686 1.00 87.31 98 ASP A N 1
ATOM 762 C CA . ASP A 1 98 ? 3.050 -19.514 5.737 1.00 87.31 98 ASP A CA 1
ATOM 763 C C . ASP A 1 98 ? 1.947 -19.076 4.771 1.00 87.31 98 ASP A C 1
ATOM 765 O O . ASP A 1 98 ? 0.765 -19.076 5.120 1.00 87.31 98 ASP A O 1
ATOM 769 N N . TYR A 1 99 ? 2.363 -18.576 3.607 1.00 92.50 99 TYR A N 1
ATOM 770 C CA . TYR A 1 99 ? 1.450 -18.130 2.565 1.00 92.50 99 TYR A CA 1
ATOM 771 C C . TYR A 1 99 ? 1.218 -19.240 1.551 1.00 92.50 99 TYR A C 1
ATOM 773 O O . TYR A 1 99 ? 2.162 -19.764 0.958 1.00 92.50 99 TYR A O 1
ATOM 781 N N . GLU A 1 100 ? -0.047 -19.498 1.255 1.00 92.94 100 GLU A N 1
ATOM 782 C CA . GLU A 1 100 ? -0.440 -20.308 0.115 1.00 92.94 100 GLU A CA 1
ATOM 783 C C . GLU A 1 100 ? -0.826 -19.416 -1.061 1.00 92.94 100 GLU A C 1
ATOM 785 O O . GLU A 1 100 ? -1.753 -18.610 -0.977 1.00 92.94 100 GLU A O 1
ATOM 790 N N . ARG A 1 101 ? -0.099 -19.547 -2.170 1.00 95.31 101 ARG A N 1
ATOM 791 C CA . ARG A 1 101 ? -0.307 -18.715 -3.354 1.00 95.31 101 ARG A CA 1
ATOM 792 C C . ARG A 1 101 ? -1.351 -19.306 -4.293 1.00 95.31 101 ARG A C 1
ATOM 794 O O . ARG A 1 101 ? -1.196 -20.420 -4.785 1.00 95.31 101 ARG A O 1
ATOM 801 N N . GLN A 1 102 ? -2.322 -18.482 -4.660 1.00 96.25 102 GLN A N 1
ATOM 802 C CA . GLN A 1 102 ? -3.265 -18.704 -5.749 1.00 96.25 102 GLN A CA 1
ATOM 803 C C . GLN A 1 102 ? -3.007 -17.687 -6.863 1.00 96.25 102 GLN A C 1
ATOM 805 O O . GLN A 1 102 ? -2.977 -16.485 -6.615 1.00 96.25 102 GLN A O 1
ATOM 810 N N . LEU A 1 103 ? -2.842 -18.149 -8.101 1.00 97.31 103 LEU A N 1
ATOM 811 C CA . LEU A 1 103 ? -2.887 -17.267 -9.269 1.00 97.31 103 LEU A CA 1
ATOM 812 C C . LEU A 1 103 ? -4.342 -17.093 -9.698 1.00 97.31 103 LEU A C 1
ATOM 814 O O . LEU A 1 103 ? -5.071 -18.080 -9.800 1.00 97.31 103 LEU A O 1
ATOM 818 N N . LEU A 1 104 ? -4.752 -15.851 -9.938 1.00 97.56 104 LEU A N 1
ATOM 819 C CA . LEU A 1 104 ? -6.089 -15.520 -10.409 1.00 97.56 104 LEU A CA 1
ATOM 820 C C . LEU A 1 104 ? -5.997 -14.843 -11.773 1.00 97.56 104 LEU A C 1
ATOM 822 O O . LEU A 1 104 ? -5.392 -13.777 -11.910 1.00 97.56 104 LEU A O 1
ATOM 826 N N . ASP A 1 105 ? -6.606 -15.479 -12.768 1.00 97.62 105 ASP A N 1
ATOM 827 C CA . ASP A 1 105 ? -6.696 -14.942 -14.120 1.00 97.62 105 ASP A CA 1
ATOM 828 C C . ASP A 1 105 ? -7.676 -13.767 -14.163 1.00 97.62 105 ASP A C 1
ATOM 830 O O . ASP A 1 105 ? -8.767 -13.810 -13.583 1.00 97.62 105 ASP A O 1
ATOM 834 N N . MET A 1 106 ? -7.267 -12.717 -14.868 1.00 97.50 106 MET A N 1
ATOM 835 C CA . MET A 1 106 ? -8.018 -11.475 -14.990 1.00 97.50 106 MET A CA 1
ATOM 836 C C . MET A 1 106 ? -8.761 -11.418 -16.334 1.00 97.50 106 MET A C 1
ATOM 838 O O . MET A 1 106 ? -8.290 -12.006 -17.311 1.00 97.50 106 MET A O 1
ATOM 842 N N . PRO A 1 107 ? -9.895 -10.692 -16.434 1.00 95.56 107 PRO A N 1
ATOM 843 C CA . PRO A 1 107 ? -10.701 -10.641 -17.661 1.00 95.56 107 PRO A CA 1
ATOM 844 C C . PRO A 1 107 ? -9.962 -10.155 -18.915 1.00 95.56 107 PRO A C 1
ATOM 846 O O . PRO A 1 107 ? -10.351 -10.492 -20.028 1.00 95.56 107 PRO A O 1
ATOM 849 N N . ASP A 1 108 ? -8.896 -9.374 -18.748 1.00 94.19 108 ASP A N 1
ATOM 850 C CA . ASP A 1 108 ? -8.055 -8.872 -19.836 1.00 94.19 108 ASP A CA 1
ATOM 851 C C . ASP A 1 108 ? -6.973 -9.876 -20.286 1.00 94.19 108 ASP A C 1
ATOM 853 O O . ASP A 1 108 ? -6.127 -9.540 -21.110 1.00 94.19 108 ASP A O 1
ATOM 857 N N . GLY A 1 109 ? -6.968 -11.097 -19.739 1.00 95.81 109 GLY A N 1
ATOM 858 C CA . GLY A 1 109 ? -5.940 -12.116 -19.974 1.00 95.81 109 GLY A CA 1
ATOM 859 C C . GLY A 1 109 ? -4.695 -11.960 -19.093 1.00 95.81 109 GLY A C 1
ATOM 860 O O . GLY A 1 109 ? -3.760 -12.761 -19.191 1.00 95.81 109 GLY A O 1
ATOM 861 N N . GLY A 1 110 ? -4.668 -10.942 -18.227 1.00 96.31 110 GLY A N 1
ATOM 862 C CA . GLY A 1 110 ? -3.638 -10.766 -17.212 1.00 96.31 110 GLY A CA 1
ATOM 863 C C . GLY A 1 110 ? -3.768 -11.745 -16.046 1.00 96.31 110 GLY A C 1
ATOM 864 O O . GLY A 1 110 ? -4.598 -12.655 -16.046 1.00 96.31 110 GLY A O 1
ATOM 865 N N . VAL A 1 111 ? -2.931 -11.558 -15.026 1.00 97.69 111 VAL A N 1
ATOM 866 C CA . VAL A 1 111 ? -2.946 -12.385 -13.813 1.00 97.69 111 VAL A CA 1
ATOM 867 C C . VAL A 1 111 ? -2.504 -11.574 -12.600 1.00 97.69 111 VAL A C 1
ATOM 869 O O . VAL A 1 111 ? -1.557 -10.791 -12.684 1.00 97.69 111 VAL A O 1
ATOM 872 N N . VAL A 1 112 ? -3.171 -11.795 -11.471 1.00 98.44 112 VAL A N 1
ATOM 873 C CA . VAL A 1 112 ? -2.735 -11.347 -10.139 1.00 98.44 112 VAL A CA 1
ATOM 874 C C . VAL A 1 112 ? -2.444 -12.564 -9.262 1.00 98.44 112 VAL A C 1
ATOM 876 O O . VAL A 1 112 ? -2.882 -13.675 -9.576 1.00 98.44 112 VAL A O 1
ATOM 879 N N . SER A 1 113 ? -1.718 -12.385 -8.156 1.00 98.31 113 SER A N 1
ATOM 880 C CA . SER A 1 113 ? -1.581 -13.445 -7.152 1.00 98.31 113 SER A CA 1
ATOM 881 C C . SER A 1 113 ? -2.268 -13.070 -5.845 1.00 98.31 113 SER A C 1
ATOM 883 O O . SER A 1 113 ? -2.227 -11.923 -5.400 1.00 98.31 113 SER A O 1
ATOM 885 N N . LEU A 1 114 ? -2.891 -14.067 -5.229 1.00 98.56 114 LEU A N 1
ATOM 886 C CA . LEU A 1 114 ? -3.492 -14.007 -3.909 1.00 98.56 114 LEU A CA 1
ATOM 887 C C . LEU A 1 114 ? -2.663 -14.889 -2.981 1.00 98.56 114 LEU A C 1
ATOM 889 O O . LEU A 1 114 ? -2.601 -16.102 -3.176 1.00 98.56 114 LEU A O 1
ATOM 893 N N . ASP A 1 115 ? -2.016 -14.283 -1.994 1.00 97.94 115 ASP A N 1
ATOM 894 C CA . ASP A 1 115 ? -1.236 -15.011 -0.996 1.00 97.94 115 ASP A CA 1
ATOM 895 C C . ASP A 1 115 ? -2.060 -15.137 0.286 1.00 97.94 115 ASP A C 1
ATOM 897 O O . ASP A 1 115 ? -2.307 -14.157 0.995 1.00 97.94 115 ASP A O 1
ATOM 901 N N . TRP A 1 116 ? -2.519 -16.354 0.561 1.00 97.00 116 TRP A N 1
ATOM 902 C CA . TRP A 1 116 ? -3.425 -16.673 1.655 1.00 97.00 116 TRP A CA 1
ATOM 903 C C . TRP A 1 116 ? -2.658 -17.028 2.921 1.00 97.00 116 TRP A C 1
ATOM 905 O O . TRP A 1 116 ? -1.849 -17.949 2.922 1.00 97.00 116 TRP A O 1
ATOM 915 N N . ALA A 1 117 ? -2.952 -16.329 4.013 1.00 95.06 117 ALA A N 1
ATOM 916 C CA . ALA A 1 117 ? -2.500 -16.671 5.355 1.00 95.06 117 ALA A CA 1
ATOM 917 C C . ALA A 1 117 ? -3.701 -17.159 6.167 1.00 95.06 117 ALA A C 1
ATOM 919 O O . ALA A 1 117 ? -4.378 -16.384 6.851 1.00 95.06 117 ALA A O 1
ATOM 920 N N . LEU A 1 118 ? -3.976 -18.457 6.061 1.00 91.94 118 LEU A N 1
ATOM 921 C CA . LEU A 1 118 ? -5.098 -19.096 6.741 1.00 91.94 118 LEU A CA 1
ATOM 922 C C . LEU A 1 118 ? -4.791 -19.362 8.217 1.00 91.94 118 LEU A C 1
ATOM 924 O O . LEU A 1 118 ? -3.637 -19.439 8.649 1.00 91.94 118 LEU A O 1
ATOM 928 N N . LEU A 1 119 ? -5.851 -19.515 9.007 1.00 87.25 119 LEU A N 1
ATOM 929 C CA . LEU A 1 119 ? -5.724 -19.938 10.395 1.00 87.25 119 LEU A CA 1
ATOM 930 C C . LEU A 1 119 ? -5.399 -21.439 10.449 1.00 87.25 119 LEU A C 1
ATOM 932 O O . LEU A 1 119 ? -5.905 -22.207 9.629 1.00 87.25 119 LEU A O 1
ATOM 936 N N . PRO A 1 120 ? -4.602 -21.902 11.427 1.00 73.62 120 PRO A N 1
ATOM 937 C CA . PRO A 1 120 ? -4.398 -23.330 11.628 1.00 73.62 120 PRO A CA 1
ATOM 938 C C . PRO A 1 120 ? -5.741 -24.026 11.909 1.00 73.62 120 PRO A C 1
ATOM 940 O O . PRO A 1 120 ? -6.355 -23.780 12.948 1.00 73.62 120 PRO A O 1
ATOM 943 N N . SER A 1 121 ? -6.203 -24.903 11.011 1.00 63.12 121 SER A N 1
ATOM 944 C CA . SER A 1 121 ? -7.398 -25.714 11.268 1.00 63.12 121 SER A CA 1
ATOM 945 C C . SER A 1 121 ? -7.105 -26.777 12.339 1.00 63.12 121 SER A C 1
ATOM 947 O O . SER A 1 121 ? -6.014 -27.352 12.395 1.00 63.12 121 SER A O 1
ATOM 949 N N . THR A 1 122 ? -8.082 -27.060 13.208 1.00 48.72 122 THR A N 1
ATOM 950 C CA . THR A 1 122 ? -8.010 -28.157 14.197 1.00 48.72 122 THR A CA 1
ATOM 951 C C . THR A 1 122 ? -8.115 -29.541 13.548 1.00 48.72 122 THR A C 1
ATOM 953 O O . THR A 1 122 ? -7.730 -30.537 14.156 1.00 48.72 122 THR A O 1
ATOM 956 N N . VAL A 1 123 ? -8.574 -29.602 12.294 1.00 48.47 123 VAL A N 1
ATOM 957 C CA . VAL A 1 123 ? -8.663 -30.806 11.463 1.00 48.47 123 VAL A CA 1
ATOM 958 C C . VAL A 1 123 ? -7.807 -30.562 10.219 1.00 48.47 123 VAL A C 1
ATOM 960 O O . VAL A 1 123 ? -8.279 -30.068 9.198 1.00 48.47 123 VAL A O 1
ATOM 963 N N . ARG A 1 124 ? -6.499 -30.811 10.329 1.00 53.47 124 ARG A N 1
ATOM 964 C CA . ARG A 1 124 ? -5.579 -30.720 9.188 1.00 53.47 124 ARG A CA 1
ATOM 965 C C . ARG A 1 124 ? -5.737 -31.961 8.321 1.00 53.47 124 ARG A C 1
ATOM 967 O O . ARG A 1 124 ? -5.030 -32.942 8.543 1.00 53.47 124 ARG A O 1
ATOM 974 N N . ASP A 1 125 ? -6.585 -31.904 7.302 1.00 62.06 125 ASP A N 1
ATOM 975 C CA . ASP A 1 125 ? -6.262 -32.654 6.094 1.00 62.06 125 ASP A CA 1
ATOM 976 C C . ASP A 1 125 ? -5.377 -31.758 5.225 1.00 62.06 125 ASP A C 1
ATOM 978 O O . ASP A 1 125 ? -5.854 -30.914 4.473 1.00 62.06 125 ASP A O 1
ATOM 982 N N . ALA A 1 126 ? -4.057 -31.893 5.374 1.00 62.84 126 ALA A N 1
ATOM 983 C CA . ALA A 1 126 ? -3.084 -31.141 4.575 1.00 62.84 126 ALA A CA 1
ATOM 984 C C . ALA A 1 126 ? -3.201 -31.429 3.062 1.00 62.84 126 ALA A C 1
ATOM 986 O O . ALA A 1 126 ? -2.506 -30.806 2.265 1.00 62.84 126 ALA A O 1
ATOM 987 N N . LYS A 1 127 ? -4.054 -32.384 2.664 1.00 70.94 127 LYS A N 1
ATOM 988 C CA . LYS A 1 127 ? -4.372 -32.698 1.270 1.00 70.94 127 LYS A CA 1
ATOM 989 C C . LYS A 1 127 ? -5.585 -31.940 0.728 1.00 70.94 127 LYS A C 1
ATOM 991 O O . LYS A 1 127 ? -5.815 -32.016 -0.476 1.00 70.94 127 LYS A O 1
ATOM 996 N N . ALA A 1 128 ? -6.347 -31.245 1.575 1.00 80.31 128 ALA A N 1
ATOM 997 C CA . ALA A 1 128 ? -7.487 -30.450 1.136 1.00 80.31 128 ALA A CA 1
ATOM 998 C C . ALA A 1 128 ? -7.023 -29.281 0.255 1.00 80.31 128 ALA A C 1
ATOM 1000 O O . ALA A 1 128 ? -6.000 -28.632 0.523 1.00 80.31 128 ALA A O 1
ATOM 1001 N N . SER A 1 129 ? -7.793 -29.012 -0.796 1.00 86.75 129 SER A N 1
ATOM 1002 C CA . SER A 1 129 ? -7.577 -27.871 -1.681 1.00 86.75 129 SER A CA 1
ATOM 1003 C C . SER A 1 129 ? -7.642 -26.553 -0.899 1.00 86.75 129 SER A C 1
ATOM 1005 O O . SER A 1 129 ? -8.237 -26.481 0.178 1.00 86.75 129 SER A O 1
ATOM 1007 N N . LEU A 1 130 ? -7.028 -25.492 -1.432 1.00 88.38 130 LEU A N 1
ATOM 1008 C CA . LEU A 1 130 ? -7.135 -24.150 -0.849 1.00 88.38 130 LEU A CA 1
ATOM 1009 C C . LEU A 1 130 ? -8.601 -23.758 -0.625 1.00 88.38 130 LEU A C 1
ATOM 1011 O O . LEU A 1 130 ? -8.943 -23.222 0.421 1.00 88.38 130 LEU A O 1
ATOM 1015 N N . GLU A 1 131 ? -9.461 -24.070 -1.595 1.00 86.75 131 GLU A N 1
ATOM 1016 C CA . GLU A 1 131 ? -10.880 -23.715 -1.575 1.00 86.75 131 GLU A CA 1
ATOM 1017 C C . GLU A 1 131 ? -11.620 -24.349 -0.394 1.00 86.75 131 GLU A C 1
ATOM 1019 O O . GLU A 1 131 ? -12.410 -23.678 0.258 1.00 86.75 131 GLU A O 1
ATOM 1024 N N . GLU A 1 132 ? -11.311 -25.607 -0.072 1.00 86.19 132 GLU A N 1
ATOM 1025 C CA . GLU A 1 132 ? -11.879 -26.321 1.079 1.00 86.19 132 GLU A CA 1
ATOM 1026 C C . GLU A 1 132 ? -11.312 -25.833 2.420 1.00 86.19 132 GLU A C 1
ATOM 1028 O O . GLU A 1 132 ? -11.916 -26.062 3.469 1.00 86.19 132 GLU A O 1
ATOM 1033 N N . ARG A 1 133 ? -10.134 -25.197 2.409 1.00 87.88 133 ARG A N 1
ATOM 1034 C CA . ARG A 1 133 ? -9.464 -24.697 3.618 1.00 87.88 133 ARG A CA 1
ATOM 1035 C C . ARG A 1 133 ? -9.804 -23.251 3.958 1.00 87.88 133 ARG A C 1
ATOM 1037 O O . ARG A 1 133 ? -9.576 -22.857 5.102 1.00 87.88 133 ARG A O 1
ATOM 1044 N N . VAL A 1 134 ? -10.328 -22.470 3.015 1.00 89.88 134 VAL A N 1
ATOM 1045 C CA . VAL A 1 134 ? -10.869 -21.137 3.306 1.00 89.88 134 VAL A CA 1
ATOM 1046 C C . VAL A 1 134 ? -12.170 -21.304 4.092 1.00 89.88 134 VAL A C 1
ATOM 1048 O O . VAL A 1 134 ? -13.156 -21.822 3.579 1.00 89.88 134 VAL A O 1
ATOM 1051 N N . ASP A 1 135 ? -12.179 -20.863 5.349 1.00 87.88 135 ASP A N 1
ATOM 1052 C CA . ASP A 1 135 ? -13.354 -20.964 6.218 1.00 87.88 135 ASP A CA 1
ATOM 1053 C C . ASP A 1 135 ? -14.229 -19.714 6.056 1.00 87.88 135 ASP A C 1
ATOM 1055 O O . ASP A 1 135 ? -13.880 -18.633 6.535 1.00 87.88 135 ASP A O 1
ATOM 1059 N N . SER A 1 136 ? -15.365 -19.848 5.371 1.00 86.62 136 SER A N 1
ATOM 1060 C CA . SER A 1 136 ? -16.297 -18.740 5.125 1.00 86.62 136 SER A CA 1
ATOM 1061 C C . SER A 1 136 ? -16.938 -18.185 6.402 1.00 86.62 136 SER A C 1
ATOM 1063 O O . SER A 1 136 ? -17.356 -17.031 6.421 1.00 86.62 136 SER A O 1
ATOM 1065 N N . SER A 1 137 ? -16.931 -18.951 7.502 1.00 85.38 137 SER A N 1
ATOM 1066 C CA . SER A 1 137 ? -17.421 -18.507 8.817 1.00 85.38 137 SER A CA 1
ATOM 1067 C C . SER A 1 137 ? -16.424 -17.638 9.590 1.00 85.38 137 SER A C 1
ATOM 1069 O O . SER A 1 137 ? -16.682 -17.236 10.729 1.00 85.38 137 SER A O 1
ATOM 1071 N N . LYS A 1 138 ? -15.244 -17.365 9.021 1.00 88.69 138 LYS A N 1
ATOM 1072 C CA . LYS A 1 138 ? -14.229 -16.512 9.645 1.00 88.69 138 LYS A CA 1
ATOM 1073 C C . LYS A 1 138 ? -14.171 -15.153 8.977 1.00 88.69 138 LYS A C 1
ATOM 1075 O O . LYS A 1 138 ? -14.149 -15.014 7.755 1.00 88.69 138 LYS A O 1
ATOM 1080 N N . LYS A 1 139 ? -13.986 -14.143 9.824 1.00 93.19 139 LYS A N 1
ATOM 1081 C CA . LYS A 1 139 ? -13.648 -12.788 9.399 1.00 93.19 139 LYS A CA 1
ATOM 1082 C C . LYS A 1 139 ? -12.389 -12.815 8.545 1.00 93.19 139 LYS A C 1
ATOM 1084 O O . LYS A 1 139 ? -11.387 -13.429 8.926 1.00 93.19 139 LYS A O 1
ATOM 1089 N N . THR A 1 140 ? -12.445 -12.118 7.422 1.00 95.12 140 THR A N 1
ATOM 1090 C CA . THR A 1 140 ? -11.406 -12.162 6.400 1.00 95.12 140 THR A CA 1
ATOM 1091 C C . THR A 1 140 ? -10.961 -10.749 6.041 1.00 95.12 140 THR A C 1
ATOM 1093 O O . THR A 1 140 ? -11.781 -9.840 5.897 1.00 95.12 140 THR A O 1
ATOM 1096 N N . VAL A 1 141 ? -9.649 -10.549 5.913 1.00 97.75 141 VAL A N 1
ATOM 1097 C CA . VAL A 1 141 ? -9.050 -9.280 5.488 1.00 97.75 141 VAL A CA 1
ATOM 1098 C C . VAL A 1 141 ? -8.421 -9.433 4.109 1.00 97.75 141 VAL A C 1
ATOM 1100 O O . VAL A 1 141 ? -7.515 -10.246 3.927 1.00 97.75 141 VAL A O 1
ATOM 1103 N N . LEU A 1 142 ? -8.862 -8.609 3.157 1.00 98.50 142 LEU A N 1
ATOM 1104 C CA . LEU A 1 142 ? -8.187 -8.405 1.877 1.00 98.50 142 LEU A CA 1
ATOM 1105 C C . LEU A 1 142 ? -7.136 -7.304 2.035 1.00 98.50 142 LEU A C 1
ATOM 1107 O O . LEU A 1 142 ? -7.471 -6.131 2.206 1.00 98.50 142 LEU A O 1
ATOM 1111 N N . VAL A 1 143 ? -5.863 -7.682 1.994 1.00 98.81 143 VAL A N 1
ATOM 1112 C CA . VAL A 1 143 ? -4.728 -6.786 2.233 1.00 98.81 143 VAL A CA 1
ATOM 1113 C C . VAL A 1 143 ? -4.151 -6.284 0.908 1.00 98.81 143 VAL A C 1
ATOM 1115 O O . VAL A 1 143 ? -3.843 -7.082 0.024 1.00 98.81 143 VAL A O 1
ATOM 1118 N N . LEU A 1 144 ? -3.959 -4.966 0.794 1.00 98.69 144 LEU A N 1
ATOM 1119 C CA . LEU A 1 144 ? -3.364 -4.290 -0.359 1.00 98.69 144 LEU A CA 1
ATOM 1120 C C . LEU A 1 144 ? -2.011 -3.655 0.009 1.00 98.69 144 LEU A C 1
ATOM 1122 O O . LEU A 1 144 ? -1.980 -2.658 0.744 1.00 98.69 144 LEU A O 1
ATOM 1126 N N . PRO A 1 145 ? -0.893 -4.196 -0.510 1.00 97.69 145 PRO A N 1
ATOM 1127 C CA . PRO A 1 145 ? 0.440 -3.629 -0.330 1.00 97.69 145 PRO A CA 1
ATOM 1128 C C . PRO A 1 145 ? 0.640 -2.249 -0.971 1.00 97.69 145 PRO A C 1
ATOM 1130 O O . PRO A 1 145 ? -0.142 -1.788 -1.803 1.00 97.69 145 PRO A O 1
ATOM 1133 N N . GLY A 1 146 ? 1.734 -1.593 -0.577 1.00 94.19 146 GLY A N 1
ATOM 1134 C CA . GLY A 1 146 ? 2.191 -0.335 -1.166 1.00 94.19 146 GLY A CA 1
ATOM 1135 C C . GLY A 1 146 ? 2.895 -0.499 -2.522 1.00 94.19 146 GLY A C 1
ATOM 1136 O O . GLY A 1 146 ? 2.987 -1.590 -3.084 1.00 94.19 146 GLY A O 1
ATOM 1137 N N . LEU A 1 147 ? 3.433 0.611 -3.037 1.00 92.69 147 LEU A N 1
ATOM 1138 C CA . LEU A 1 147 ? 4.142 0.669 -4.321 1.00 92.69 147 LEU A CA 1
ATOM 1139 C C . LEU A 1 147 ? 5.280 -0.361 -4.378 1.00 92.69 147 LEU A C 1
ATOM 1141 O O . LEU A 1 147 ? 6.148 -0.361 -3.509 1.00 92.69 147 LEU A O 1
ATOM 1145 N N . THR A 1 148 ? 5.302 -1.206 -5.415 1.00 89.00 148 THR A N 1
ATOM 1146 C CA . THR A 1 148 ? 6.319 -2.264 -5.660 1.00 89.00 148 THR A CA 1
ATOM 1147 C C . THR A 1 148 ? 6.428 -3.351 -4.576 1.00 89.00 148 THR A C 1
ATOM 1149 O O . THR A 1 148 ? 7.300 -4.222 -4.656 1.00 89.00 148 THR A O 1
ATOM 1152 N N . GLY A 1 149 ? 5.554 -3.305 -3.566 1.00 89.31 149 GLY A N 1
ATOM 1153 C CA . GLY A 1 149 ? 5.528 -4.245 -2.453 1.00 89.31 149 GLY A CA 1
ATOM 1154 C C . GLY A 1 149 ? 4.677 -5.483 -2.732 1.00 89.31 149 GLY A C 1
ATOM 1155 O O . GLY A 1 149 ? 4.045 -5.616 -3.780 1.00 89.31 149 GLY A O 1
ATOM 1156 N N . GLY A 1 150 ? 4.650 -6.382 -1.754 1.00 93.62 150 GLY A N 1
ATOM 1157 C CA . GLY A 1 150 ? 3.888 -7.625 -1.790 1.00 93.62 150 GLY A CA 1
ATOM 1158 C C . GLY A 1 150 ? 3.717 -8.251 -0.408 1.00 93.62 150 GLY A C 1
ATOM 1159 O O . GLY A 1 150 ? 4.062 -7.655 0.613 1.00 93.62 150 GLY A O 1
ATOM 1160 N N . SER A 1 151 ? 3.233 -9.489 -0.371 1.00 94.75 151 SER A N 1
ATOM 1161 C CA . SER A 1 151 ? 3.072 -10.289 0.857 1.00 94.75 151 SER A CA 1
ATOM 1162 C C . SER A 1 151 ? 4.364 -10.473 1.669 1.00 94.75 151 SER A C 1
ATOM 1164 O O . SER A 1 151 ? 4.311 -10.716 2.878 1.00 94.75 151 SER A O 1
ATOM 1166 N N . GLY A 1 152 ? 5.528 -10.335 1.023 1.00 90.31 152 GLY A N 1
ATOM 1167 C CA . GLY A 1 152 ? 6.846 -10.486 1.633 1.00 90.31 152 GLY A CA 1
ATOM 1168 C C . GLY A 1 152 ? 7.302 -9.313 2.505 1.00 90.31 152 GLY A C 1
ATOM 1169 O O . GLY A 1 152 ? 8.216 -9.502 3.310 1.00 90.31 152 GLY A O 1
ATOM 1170 N N . GLU A 1 153 ? 6.674 -8.142 2.380 1.00 89.19 153 GLU A N 1
ATOM 1171 C CA . GLU A 1 153 ? 7.082 -6.920 3.082 1.00 89.19 153 GLU A CA 1
ATOM 1172 C C . GLU A 1 153 ? 6.905 -7.038 4.604 1.00 89.19 153 GLU A C 1
ATOM 1174 O O . GLU A 1 153 ? 5.925 -7.616 5.084 1.00 89.19 153 GLU A O 1
ATOM 1179 N N . HIS A 1 154 ? 7.818 -6.451 5.391 1.00 87.50 154 HIS A N 1
ATOM 1180 C CA . HIS A 1 154 ? 7.790 -6.570 6.855 1.00 87.50 154 HIS A CA 1
ATOM 1181 C C . HIS A 1 154 ? 6.480 -6.030 7.435 1.00 87.50 154 HIS A C 1
ATOM 1183 O O . HIS A 1 154 ? 5.847 -6.706 8.239 1.00 87.50 154 HIS A O 1
ATOM 1189 N N . TYR A 1 155 ? 6.036 -4.843 7.008 1.00 89.50 155 TYR A N 1
ATOM 1190 C CA . TYR A 1 155 ? 4.795 -4.242 7.513 1.00 89.50 155 TYR A CA 1
ATOM 1191 C C . TYR A 1 155 ? 3.548 -5.078 7.174 1.00 89.50 155 TYR A C 1
ATOM 1193 O O . TYR A 1 155 ? 2.654 -5.190 8.012 1.00 89.50 155 TYR A O 1
ATOM 1201 N N . ILE A 1 156 ? 3.512 -5.722 5.998 1.00 93.88 156 ILE A N 1
ATOM 1202 C CA . ILE A 1 156 ? 2.425 -6.637 5.617 1.00 93.88 156 ILE A CA 1
ATOM 1203 C C . ILE A 1 156 ? 2.439 -7.865 6.517 1.00 93.88 156 ILE A C 1
ATOM 1205 O O . ILE A 1 156 ? 1.418 -8.208 7.105 1.00 93.88 156 ILE A O 1
ATOM 1209 N N . ARG A 1 157 ? 3.603 -8.490 6.697 1.00 92.44 157 ARG A N 1
ATOM 1210 C CA . ARG A 1 157 ? 3.739 -9.691 7.530 1.00 92.44 157 ARG A CA 1
ATOM 1211 C C . ARG A 1 157 ? 3.416 -9.421 8.989 1.00 92.44 157 ARG A C 1
ATOM 1213 O O . ARG A 1 157 ? 2.732 -10.231 9.598 1.00 92.44 157 ARG A O 1
ATOM 1220 N N . SER A 1 158 ? 3.852 -8.287 9.535 1.00 90.44 158 SER A N 1
ATOM 1221 C CA . SER A 1 158 ? 3.505 -7.882 10.901 1.00 90.44 158 SER A CA 1
ATOM 1222 C C . SER A 1 158 ? 1.999 -7.666 11.067 1.00 90.44 158 SER A C 1
ATOM 1224 O O . SER A 1 158 ? 1.432 -8.067 12.084 1.00 90.44 158 SER A O 1
ATOM 1226 N N . ALA A 1 159 ? 1.333 -7.063 10.075 1.00 93.50 159 ALA A N 1
ATOM 1227 C CA . ALA A 1 159 ? -0.116 -6.887 10.099 1.00 93.50 159 ALA A CA 1
ATOM 1228 C C . ALA A 1 159 ? -0.851 -8.234 10.009 1.00 93.50 159 ALA A C 1
ATOM 1230 O O . ALA A 1 159 ? -1.719 -8.509 10.836 1.00 93.50 159 ALA A O 1
ATOM 1231 N N . VAL A 1 160 ? -0.463 -9.091 9.060 1.00 95.75 160 VAL A N 1
ATOM 1232 C CA . VAL A 1 160 ? -1.040 -10.429 8.862 1.00 95.75 160 VAL A CA 1
ATOM 1233 C C . VAL A 1 160 ? -0.831 -11.312 10.091 1.00 95.75 160 VAL A C 1
ATOM 1235 O O . VAL A 1 160 ? -1.781 -11.920 10.570 1.00 95.75 160 VAL A O 1
ATOM 1238 N N . GLU A 1 161 ? 0.370 -11.332 10.671 1.00 93.31 161 GLU A N 1
ATOM 1239 C CA . GLU A 1 161 ? 0.652 -12.066 11.909 1.00 93.31 161 GLU A CA 1
ATOM 1240 C C . GLU A 1 161 ? -0.294 -11.642 13.033 1.00 93.31 161 GLU A C 1
ATOM 1242 O O . GLU A 1 161 ? -0.880 -12.481 13.722 1.00 93.31 161 GLU A O 1
ATOM 1247 N N . ARG A 1 162 ? -0.477 -10.327 13.207 1.00 92.31 162 ARG A N 1
ATOM 1248 C CA . ARG A 1 162 ? -1.349 -9.798 14.253 1.00 92.31 162 ARG A CA 1
ATOM 1249 C C . ARG A 1 162 ? -2.817 -10.127 13.998 1.00 92.31 162 ARG A C 1
ATOM 1251 O O . ARG A 1 162 ? -3.522 -10.450 14.951 1.00 92.31 162 ARG A O 1
ATOM 1258 N N . LEU A 1 163 ? -3.273 -10.046 12.752 1.00 94.81 163 LEU A N 1
ATOM 1259 C CA . LEU A 1 163 ? -4.640 -10.389 12.359 1.00 94.81 163 LEU A CA 1
ATOM 1260 C C . LEU A 1 163 ? -4.920 -11.885 12.559 1.00 94.81 163 LEU A C 1
ATOM 1262 O O . LEU A 1 163 ? -5.911 -12.233 13.204 1.00 94.81 163 LEU A O 1
ATOM 1266 N N . ASN A 1 164 ? -4.005 -12.761 12.141 1.00 93.38 164 ASN A N 1
ATOM 1267 C CA . ASN A 1 164 ? -4.118 -14.203 12.358 1.00 93.38 164 ASN A CA 1
ATOM 1268 C C . ASN A 1 164 ? -4.128 -14.553 13.853 1.00 93.38 164 ASN A C 1
ATOM 1270 O O . ASN A 1 164 ? -4.945 -15.361 14.293 1.00 93.38 164 ASN A O 1
ATOM 1274 N N . ALA A 1 165 ? -3.298 -13.894 14.671 1.00 92.00 165 ALA A N 1
ATOM 1275 C CA . ALA A 1 165 ? -3.319 -14.059 16.128 1.00 92.00 165 ALA A CA 1
ATOM 1276 C C . ALA A 1 165 ? -4.646 -13.609 16.777 1.00 92.00 165 ALA A C 1
ATOM 1278 O O . ALA A 1 165 ? -4.983 -14.063 17.870 1.00 92.00 165 ALA A O 1
ATOM 1279 N N . LEU A 1 166 ? -5.404 -12.731 16.113 1.00 92.56 166 LEU A N 1
ATOM 1280 C CA . LEU A 1 166 ? -6.749 -12.306 16.511 1.00 92.56 166 LEU A CA 1
ATOM 1281 C C . LEU A 1 166 ? -7.861 -13.178 15.898 1.00 92.56 166 LEU A C 1
ATOM 1283 O O . LEU A 1 166 ? -9.038 -12.868 16.080 1.00 92.56 166 LEU A O 1
ATOM 1287 N N . GLY A 1 167 ? -7.510 -14.252 15.185 1.00 92.38 167 GLY A N 1
ATOM 1288 C CA . GLY A 1 167 ? -8.464 -15.176 14.573 1.00 92.38 167 GLY A CA 1
ATOM 1289 C C . GLY A 1 167 ? -9.086 -14.672 13.270 1.00 92.38 167 GLY A C 1
ATOM 1290 O O . GLY A 1 167 ? -10.185 -15.105 12.930 1.00 92.38 167 GLY A O 1
ATOM 1291 N N . TRP A 1 168 ? -8.419 -13.761 12.557 1.00 94.31 168 TRP A N 1
ATOM 1292 C CA . TRP A 1 168 ? -8.811 -13.345 11.209 1.00 94.31 168 TRP A CA 1
ATOM 1293 C C . TRP A 1 168 ? -8.031 -14.133 10.162 1.00 94.31 168 TRP A C 1
ATOM 1295 O O . TRP A 1 168 ? -6.844 -14.390 10.341 1.00 94.31 168 TRP A O 1
ATOM 1305 N N . GLN A 1 169 ? -8.683 -14.477 9.056 1.00 94.44 169 GLN A N 1
ATOM 1306 C CA . GLN A 1 169 ? -7.991 -14.945 7.858 1.00 94.44 169 GLN A CA 1
ATOM 1307 C C . GLN A 1 169 ? -7.502 -13.739 7.061 1.00 94.44 169 GLN A C 1
ATOM 1309 O O . GLN A 1 169 ? -8.187 -12.715 6.997 1.00 94.44 169 GLN A O 1
ATOM 1314 N N . CYS A 1 170 ? -6.342 -13.855 6.421 1.00 97.25 170 CYS A N 1
ATOM 1315 C CA . CYS A 1 170 ? -5.837 -12.804 5.545 1.00 97.25 170 CYS A CA 1
ATOM 1316 C C . CYS A 1 170 ? -5.592 -13.343 4.139 1.00 97.25 170 CYS A C 1
ATOM 1318 O O . CYS A 1 170 ? -5.078 -14.446 3.963 1.00 97.25 170 CYS A O 1
ATOM 1320 N N . VAL A 1 171 ? -5.892 -12.518 3.144 1.00 97.94 171 VAL A N 1
ATOM 1321 C CA . VAL A 1 171 ? -5.487 -12.726 1.756 1.00 97.94 171 VAL A CA 1
ATOM 1322 C C . VAL A 1 171 ? -4.814 -11.455 1.261 1.00 97.94 171 VAL A C 1
ATOM 1324 O O . VAL A 1 171 ? -5.393 -10.372 1.310 1.00 97.94 171 VAL A O 1
ATOM 1327 N N . VAL A 1 172 ? -3.561 -11.567 0.827 1.00 98.69 172 VAL A N 1
ATOM 1328 C CA . VAL A 1 172 ? -2.805 -10.441 0.273 1.00 98.69 172 VAL A CA 1
ATOM 1329 C C . VAL A 1 172 ? -2.962 -10.448 -1.240 1.00 98.69 172 VAL A C 1
ATOM 1331 O O . VAL A 1 172 ? -2.568 -11.412 -1.894 1.00 98.69 172 VAL A O 1
ATOM 1334 N N . LEU A 1 173 ? -3.512 -9.370 -1.798 1.00 98.69 173 LEU A N 1
ATOM 1335 C CA . LEU A 1 173 ? -3.550 -9.154 -3.241 1.00 98.69 173 LEU A CA 1
ATOM 1336 C C . LEU A 1 173 ? -2.209 -8.576 -3.693 1.00 98.69 173 LEU A C 1
ATOM 1338 O O . LEU A 1 173 ? -1.919 -7.403 -3.455 1.00 98.69 173 LEU A O 1
ATOM 1342 N N . ASN A 1 174 ? -1.394 -9.391 -4.361 1.00 98.38 174 ASN A N 1
ATOM 1343 C CA . ASN A 1 174 ? -0.199 -8.904 -5.032 1.00 98.38 174 ASN A CA 1
ATOM 1344 C C . ASN A 1 174 ? -0.561 -8.426 -6.435 1.00 98.38 174 ASN A C 1
ATOM 1346 O O . ASN A 1 174 ? -1.095 -9.175 -7.258 1.00 98.38 174 ASN A O 1
ATOM 1350 N N . SER A 1 175 ? -0.225 -7.170 -6.706 1.00 96.94 175 SER A N 1
ATOM 1351 C CA . SER A 1 175 ? -0.400 -6.567 -8.019 1.00 96.94 175 SER A CA 1
ATOM 1352 C C . SER A 1 175 ? 0.408 -7.281 -9.104 1.00 96.94 175 SER A C 1
ATOM 1354 O O . SER A 1 175 ? 1.425 -7.927 -8.842 1.00 96.94 175 SER A O 1
ATOM 1356 N N . ARG A 1 176 ? -0.011 -7.094 -10.355 1.00 96.50 176 ARG A N 1
ATOM 1357 C CA . ARG A 1 176 ? 0.667 -7.612 -11.551 1.00 96.50 176 ARG A CA 1
ATOM 1358 C C . ARG A 1 176 ? 2.155 -7.238 -11.553 1.00 96.50 176 ARG A C 1
ATOM 1360 O O . ARG A 1 176 ? 2.496 -6.068 -11.400 1.00 96.50 176 ARG A O 1
ATOM 1367 N N . GLY A 1 177 ? 3.044 -8.215 -11.722 1.00 94.75 177 GLY A N 1
ATOM 1368 C CA . GLY A 1 177 ? 4.497 -7.999 -11.689 1.00 94.75 177 GLY A CA 1
ATOM 1369 C C . GLY A 1 177 ? 5.120 -7.933 -10.287 1.00 94.75 177 GLY A C 1
ATOM 1370 O O . GLY A 1 177 ? 6.339 -8.024 -10.175 1.00 94.75 177 GLY A O 1
ATOM 1371 N N . CYS A 1 178 ? 4.336 -7.802 -9.211 1.00 95.50 178 CYS A N 1
ATOM 1372 C CA . CYS A 1 178 ? 4.848 -7.776 -7.837 1.00 95.50 178 CYS A CA 1
ATOM 1373 C C . CYS A 1 178 ? 4.933 -9.172 -7.219 1.00 95.50 178 CYS A C 1
ATOM 1375 O O . CYS A 1 178 ? 4.143 -10.058 -7.538 1.00 95.50 178 CYS A O 1
ATOM 1377 N N . GLN A 1 179 ? 5.854 -9.342 -6.264 1.00 92.56 179 GLN A N 1
ATOM 1378 C CA . GLN A 1 179 ? 6.006 -10.568 -5.473 1.00 92.56 179 GLN A CA 1
ATOM 1379 C C . GLN A 1 179 ? 6.061 -11.833 -6.346 1.00 92.56 179 GLN A C 1
ATOM 1381 O O . GLN A 1 179 ? 5.332 -12.784 -6.093 1.00 92.56 179 GLN A O 1
ATOM 1386 N N . ASP A 1 180 ? 6.869 -11.831 -7.407 1.00 91.31 180 ASP A N 1
ATOM 1387 C CA . ASP A 1 180 ? 6.999 -12.940 -8.368 1.00 91.31 180 ASP A CA 1
ATOM 1388 C C . ASP A 1 180 ? 5.698 -13.302 -9.115 1.00 91.31 180 ASP A C 1
ATOM 1390 O O . ASP A 1 180 ? 5.566 -14.394 -9.671 1.00 91.31 180 ASP A O 1
ATOM 1394 N N . THR A 1 181 ? 4.715 -12.397 -9.141 1.00 94.00 181 THR A N 1
ATOM 1395 C CA . THR A 1 181 ? 3.528 -12.529 -9.993 1.00 94.00 181 THR A CA 1
ATOM 1396 C C . THR A 1 181 ? 3.932 -12.232 -11.435 1.00 94.00 181 THR A C 1
ATOM 1398 O O . THR A 1 181 ? 4.390 -11.120 -11.709 1.00 94.00 181 THR A O 1
ATOM 1401 N N . PRO A 1 182 ? 3.769 -13.173 -12.378 1.00 90.19 182 PRO A N 1
ATOM 1402 C CA . PRO A 1 182 ? 4.184 -12.953 -13.755 1.00 90.19 182 PRO A CA 1
ATOM 1403 C C . PRO A 1 182 ? 3.316 -11.890 -14.425 1.00 90.19 182 PRO A C 1
ATOM 1405 O O . PRO A 1 182 ? 2.112 -11.804 -14.187 1.00 90.19 182 PRO A O 1
ATOM 1408 N N . LEU A 1 183 ? 3.915 -11.121 -15.328 1.00 95.44 183 LEU A N 1
ATOM 1409 C CA . LEU A 1 183 ? 3.178 -10.241 -16.217 1.00 95.44 183 LEU A CA 1
ATOM 1410 C C . LEU A 1 183 ? 2.852 -10.995 -17.515 1.00 95.44 183 LEU A C 1
ATOM 1412 O O . LEU A 1 183 ? 3.757 -11.469 -18.201 1.00 95.44 183 LEU A O 1
ATOM 1416 N N . ARG A 1 184 ? 1.560 -11.141 -17.837 1.00 94.94 184 ARG A N 1
ATOM 1417 C CA . ARG A 1 184 ? 1.085 -11.840 -19.053 1.00 94.94 184 ARG A CA 1
ATOM 1418 C C . ARG A 1 184 ? 0.634 -10.894 -20.163 1.00 94.94 184 ARG A C 1
ATOM 1420 O O . ARG A 1 184 ? 0.707 -11.246 -21.334 1.00 94.94 184 ARG A O 1
ATOM 1427 N N . THR A 1 185 ? 0.182 -9.705 -19.790 1.00 94.94 185 THR A N 1
ATOM 1428 C CA . THR A 1 185 ? -0.289 -8.652 -20.694 1.00 94.94 185 THR A CA 1
ATOM 1429 C C . THR A 1 185 ? 0.500 -7.371 -20.425 1.00 94.94 185 THR A C 1
ATOM 1431 O O . THR A 1 185 ? 1.008 -7.208 -19.314 1.00 94.94 185 THR A O 1
ATOM 1434 N N . PRO A 1 186 ? 0.637 -6.447 -21.394 1.00 94.12 186 PRO A N 1
ATOM 1435 C CA . PRO A 1 186 ? 1.322 -5.167 -21.196 1.00 94.12 186 PRO A CA 1
ATOM 1436 C C . PRO A 1 186 ? 0.461 -4.195 -20.369 1.00 94.12 186 PRO A C 1
ATOM 1438 O O . PRO A 1 186 ? 0.110 -3.102 -20.805 1.00 94.12 186 PRO A O 1
ATOM 1441 N N . HIS A 1 187 ? 0.083 -4.625 -19.167 1.00 93.38 187 HIS A N 1
ATOM 1442 C CA . HIS A 1 187 ? -0.798 -3.917 -18.257 1.00 93.38 187 HIS A CA 1
ATOM 1443 C C . HIS A 1 187 ? -0.328 -4.143 -16.819 1.00 93.38 187 HIS A C 1
ATOM 1445 O O . HIS A 1 187 ? -0.468 -5.241 -16.276 1.00 93.38 187 HIS A O 1
ATOM 1451 N N . LEU A 1 188 ? 0.284 -3.117 -16.224 1.00 93.88 188 LEU A N 1
ATOM 1452 C CA . LEU A 1 188 ? 0.754 -3.136 -14.837 1.00 93.88 188 LEU A CA 1
ATOM 1453 C C . LEU A 1 188 ? -0.355 -2.675 -13.882 1.00 93.88 188 LEU A C 1
ATOM 1455 O O . LEU A 1 188 ? -1.519 -2.596 -14.248 1.00 93.88 188 LEU A O 1
ATOM 1459 N N . PHE A 1 189 ? 0.011 -2.391 -12.637 1.00 95.56 189 PHE A N 1
ATOM 1460 C CA . PHE A 1 189 ? -0.825 -1.680 -11.677 1.00 95.56 189 PHE A CA 1
ATOM 1461 C C . PHE A 1 189 ? -0.414 -0.207 -11.606 1.00 95.56 189 PHE A C 1
ATOM 1463 O O . PHE A 1 189 ? 0.718 0.152 -11.932 1.00 95.56 189 PHE A O 1
ATOM 1470 N N . CYS A 1 190 ? -1.310 0.649 -11.119 1.00 96.56 190 CYS A N 1
ATOM 1471 C CA . CYS A 1 190 ? -0.993 2.043 -10.828 1.00 96.56 190 CYS A CA 1
ATOM 1472 C C . CYS A 1 190 ? -1.919 2.612 -9.741 1.00 96.56 190 CYS A C 1
ATOM 1474 O O . CYS A 1 190 ? -2.874 1.962 -9.319 1.00 96.56 190 CYS A O 1
ATOM 1476 N N . ILE A 1 191 ? -1.655 3.844 -9.297 1.00 96.50 191 ILE A N 1
ATOM 1477 C CA . ILE A 1 191 ? -2.451 4.540 -8.267 1.00 96.50 191 ILE A CA 1
ATOM 1478 C C . ILE A 1 191 ? -3.916 4.779 -8.657 1.00 96.50 191 ILE A C 1
ATOM 1480 O O . ILE A 1 191 ? -4.750 4.963 -7.773 1.00 96.50 191 ILE A O 1
ATOM 1484 N N . ALA A 1 192 ? -4.228 4.802 -9.953 1.00 97.00 192 ALA A N 1
ATOM 1485 C CA . ALA A 1 192 ? -5.557 5.126 -10.459 1.00 97.00 192 ALA A CA 1
ATOM 1486 C C . ALA A 1 192 ? -6.377 3.889 -10.864 1.00 97.00 192 ALA A C 1
ATOM 1488 O O . ALA A 1 192 ? -7.590 3.993 -11.041 1.00 97.00 192 ALA A O 1
ATOM 1489 N N . TYR A 1 193 ? -5.747 2.721 -10.982 1.00 97.31 193 TYR A N 1
ATOM 1490 C CA . TYR A 1 193 ? -6.383 1.519 -11.510 1.00 97.31 193 TYR A CA 1
ATOM 1491 C C . TYR A 1 193 ? -7.006 0.667 -10.400 1.00 97.31 193 TYR A C 1
ATOM 1493 O O . TYR A 1 193 ? -6.312 0.191 -9.502 1.00 97.31 193 TYR A O 1
ATOM 1501 N N . THR A 1 194 ? -8.325 0.479 -10.464 1.00 98.25 194 THR A N 1
ATOM 1502 C CA . THR A 1 194 ? -9.128 -0.206 -9.436 1.00 98.25 194 THR A CA 1
ATOM 1503 C C . THR A 1 194 ? -9.708 -1.540 -9.902 1.00 98.25 194 THR A C 1
ATOM 1505 O O . THR A 1 194 ? -10.217 -2.292 -9.070 1.00 98.25 194 THR A O 1
ATOM 1508 N N . ASP A 1 195 ? -9.622 -1.875 -11.194 1.00 97.50 195 ASP A N 1
ATOM 1509 C CA . ASP A 1 195 ? -10.319 -3.037 -11.761 1.00 97.50 195 ASP A CA 1
ATOM 1510 C C . ASP A 1 195 ? -9.795 -4.366 -11.210 1.00 97.50 195 ASP A C 1
ATOM 1512 O O . ASP A 1 195 ? -10.597 -5.264 -10.953 1.00 97.50 195 ASP A O 1
ATOM 1516 N N . ASP A 1 196 ? -8.486 -4.484 -10.953 1.00 98.06 196 ASP A N 1
ATOM 1517 C CA . ASP A 1 196 ? -7.917 -5.693 -10.344 1.00 98.06 196 ASP A CA 1
ATOM 1518 C C . ASP A 1 196 ? -8.517 -5.945 -8.954 1.00 98.06 196 ASP A C 1
ATOM 1520 O O . ASP A 1 196 ? -9.020 -7.035 -8.679 1.00 98.06 196 ASP A O 1
ATOM 1524 N N . LEU A 1 197 ? -8.539 -4.918 -8.095 1.00 98.56 197 LEU A N 1
ATOM 1525 C CA . LEU A 1 197 ? -9.163 -4.995 -6.772 1.00 98.56 197 LEU A CA 1
ATOM 1526 C C . LEU A 1 197 ? -10.661 -5.295 -6.887 1.00 98.56 197 LEU A C 1
ATOM 1528 O O . LEU A 1 197 ? -11.172 -6.160 -6.181 1.00 98.56 197 LEU A O 1
ATOM 1532 N N . ARG A 1 198 ? -11.365 -4.592 -7.775 1.00 98.19 198 ARG A N 1
ATOM 1533 C CA . ARG A 1 198 ? -12.804 -4.755 -7.995 1.00 98.19 198 ARG A CA 1
ATOM 1534 C C . ARG A 1 198 ? -13.146 -6.186 -8.397 1.00 98.19 198 ARG A C 1
ATOM 1536 O O . ARG A 1 198 ? -14.085 -6.767 -7.854 1.00 98.19 198 ARG A O 1
ATOM 1543 N N . TYR A 1 199 ? -12.390 -6.758 -9.327 1.00 98.44 199 TYR A N 1
ATOM 1544 C CA . TYR A 1 199 ? -12.583 -8.130 -9.775 1.00 98.44 199 TYR A CA 1
ATOM 1545 C C . TYR A 1 199 ? -12.252 -9.132 -8.669 1.00 98.44 199 TYR A C 1
ATOM 1547 O O . TYR A 1 199 ? -13.065 -10.010 -8.398 1.00 98.44 199 TYR A O 1
ATOM 1555 N N . VAL A 1 200 ? -11.120 -8.969 -7.977 1.00 98.44 200 VAL A N 1
ATOM 1556 C CA . VAL A 1 200 ? -10.722 -9.840 -6.858 1.00 98.44 200 VAL A CA 1
ATOM 1557 C C . VAL A 1 200 ? -11.762 -9.812 -5.743 1.00 98.44 200 VAL A C 1
ATOM 1559 O O . VAL A 1 200 ? -12.178 -10.867 -5.280 1.00 98.44 200 VAL A O 1
ATOM 1562 N N . ALA A 1 201 ? -12.229 -8.632 -5.331 1.00 97.00 201 ALA A N 1
ATOM 1563 C CA . ALA A 1 201 ? -13.235 -8.508 -4.283 1.00 97.00 201 ALA A CA 1
ATOM 1564 C C . ALA A 1 201 ? -14.540 -9.222 -4.668 1.00 97.00 201 ALA A C 1
ATOM 1566 O O . ALA A 1 201 ? -15.094 -9.948 -3.850 1.00 97.00 201 ALA A O 1
ATOM 1567 N N . ARG A 1 202 ? -14.996 -9.081 -5.922 1.00 95.81 202 ARG A N 1
ATOM 1568 C CA . ARG A 1 202 ? -16.167 -9.810 -6.442 1.00 95.81 202 ARG A CA 1
ATOM 1569 C C . ARG A 1 202 ? -15.934 -11.314 -6.483 1.00 95.81 202 ARG A C 1
ATOM 1571 O O . ARG A 1 202 ? -16.740 -12.046 -5.933 1.00 95.81 202 ARG A O 1
ATOM 1578 N N . TYR A 1 203 ? -14.816 -11.760 -7.051 1.00 96.06 203 TYR A N 1
ATOM 1579 C CA . TYR A 1 203 ? -14.451 -13.174 -7.117 1.00 96.06 203 TYR A CA 1
ATOM 1580 C C . TYR A 1 203 ? -14.433 -13.826 -5.731 1.00 96.06 203 TYR A C 1
ATOM 1582 O O . TYR A 1 203 ? -14.996 -14.899 -5.548 1.00 96.06 203 TYR A O 1
ATOM 1590 N N . LEU A 1 204 ? -13.810 -13.170 -4.749 1.00 94.81 204 LEU A N 1
ATOM 1591 C CA . LEU A 1 204 ? -13.715 -13.678 -3.384 1.00 94.81 204 LEU A CA 1
ATOM 1592 C C . LEU A 1 204 ? -15.087 -13.768 -2.711 1.00 94.81 204 LEU A C 1
ATOM 1594 O O . LEU A 1 204 ? -15.392 -14.788 -2.099 1.00 94.81 204 LEU A O 1
ATOM 1598 N N . THR A 1 205 ? -15.921 -12.736 -2.851 1.00 92.06 205 THR A N 1
ATOM 1599 C CA . THR A 1 205 ? -17.289 -12.749 -2.321 1.00 92.06 205 THR A CA 1
ATOM 1600 C C . THR A 1 205 ? -18.145 -13.823 -2.988 1.00 92.06 205 THR A C 1
ATOM 1602 O O . THR A 1 205 ? -18.775 -14.600 -2.283 1.00 92.06 205 THR A O 1
ATOM 1605 N N . ASP A 1 206 ? -18.135 -13.911 -4.319 1.00 92.00 206 ASP A N 1
ATOM 1606 C CA . ASP A 1 206 ? -18.976 -14.851 -5.068 1.00 92.00 206 ASP A CA 1
ATOM 1607 C C . ASP A 1 206 ? -18.546 -16.313 -4.844 1.00 92.00 206 ASP A C 1
ATOM 1609 O O . ASP A 1 206 ? -19.376 -17.219 -4.882 1.00 92.00 206 ASP A O 1
ATOM 1613 N N . LYS A 1 207 ? -17.248 -16.557 -4.613 1.00 92.19 207 LYS A N 1
ATOM 1614 C CA . LYS A 1 207 ? -16.696 -17.906 -4.437 1.00 92.19 207 LYS A CA 1
ATOM 1615 C C . LYS A 1 207 ? -16.824 -18.447 -3.018 1.00 92.19 207 LYS A C 1
ATOM 1617 O O . LYS A 1 207 ? -17.096 -19.633 -2.857 1.00 92.19 207 LYS A O 1
ATOM 1622 N N . TYR A 1 208 ? -16.567 -17.613 -2.014 1.00 88.50 208 TYR A N 1
ATOM 1623 C CA . TYR A 1 208 ? -16.479 -18.054 -0.618 1.00 88.50 208 TYR A CA 1
ATOM 1624 C C . TYR A 1 208 ? -17.671 -17.625 0.233 1.00 88.50 208 TYR A C 1
ATOM 1626 O O . TYR A 1 208 ? -17.744 -18.030 1.385 1.00 88.50 208 TYR A O 1
ATOM 1634 N N . ASP A 1 209 ? -18.584 -16.822 -0.318 1.00 82.00 209 ASP A N 1
ATOM 1635 C CA . ASP A 1 209 ? -19.792 -16.343 0.356 1.00 82.00 209 ASP A CA 1
ATOM 1636 C C . ASP A 1 209 ? -19.514 -15.802 1.766 1.00 82.00 209 ASP A C 1
ATOM 1638 O O . ASP A 1 209 ? -20.100 -16.209 2.766 1.00 82.00 209 ASP A O 1
ATOM 1642 N N . PHE A 1 210 ? -18.586 -14.846 1.859 1.00 77.56 210 PHE A N 1
ATOM 1643 C CA . PHE A 1 210 ? -18.275 -14.165 3.120 1.00 77.56 210 PHE A CA 1
ATOM 1644 C C . PHE A 1 210 ? -19.439 -13.302 3.652 1.00 77.56 210 PHE A C 1
ATOM 1646 O O . PHE A 1 210 ? -19.237 -12.547 4.597 1.00 77.56 210 PHE A O 1
ATOM 1653 N N . ALA A 1 211 ? -20.628 -13.347 3.037 1.00 57.44 211 ALA A N 1
ATOM 1654 C CA . ALA A 1 211 ? -21.730 -12.415 3.265 1.00 57.44 211 ALA A CA 1
ATOM 1655 C C . ALA A 1 211 ? -22.267 -12.413 4.708 1.00 57.44 211 ALA A C 1
ATOM 1657 O O . ALA A 1 211 ? -22.797 -11.391 5.149 1.00 57.44 211 ALA A O 1
ATOM 1658 N N . ASP A 1 212 ? -22.081 -13.508 5.450 1.00 65.12 212 ASP A N 1
ATOM 1659 C CA . ASP A 1 212 ? -22.506 -13.625 6.850 1.00 65.12 212 ASP A CA 1
ATOM 1660 C C . ASP A 1 212 ? -21.462 -13.099 7.864 1.00 65.12 212 ASP A C 1
ATOM 1662 O O . ASP A 1 212 ? -21.775 -12.934 9.044 1.00 65.12 212 ASP A O 1
ATOM 1666 N N . GLU A 1 213 ? -20.234 -12.781 7.430 1.00 72.38 213 GLU A N 1
ATOM 1667 C CA . GLU A 1 213 ? -19.116 -12.367 8.291 1.00 72.38 213 GLU A CA 1
ATOM 1668 C C . GLU A 1 213 ? -18.380 -11.116 7.769 1.00 72.38 213 GLU A C 1
ATOM 1670 O O . GLU A 1 213 ? -18.627 -10.589 6.686 1.00 72.38 213 GLU A O 1
ATOM 1675 N N . ALA A 1 214 ? -17.465 -10.562 8.570 1.00 86.38 214 ALA A N 1
ATOM 1676 C CA . ALA A 1 214 ? -16.739 -9.352 8.177 1.00 86.38 214 ALA A CA 1
ATOM 1677 C C . ALA A 1 214 ? -15.714 -9.638 7.060 1.00 86.38 214 ALA A C 1
ATOM 1679 O O . ALA A 1 214 ? -14.734 -10.351 7.297 1.00 86.38 214 ALA A O 1
ATOM 1680 N N . PHE A 1 215 ? -15.877 -8.998 5.896 1.00 94.88 215 PHE A N 1
ATOM 1681 C CA . PHE A 1 215 ? -14.897 -8.989 4.805 1.00 94.88 215 PHE A CA 1
ATOM 1682 C C . PHE A 1 215 ? -14.321 -7.581 4.611 1.00 94.88 215 PHE A C 1
ATOM 1684 O O . PHE A 1 215 ? -14.943 -6.699 4.014 1.00 94.88 215 PHE A O 1
ATOM 1691 N N . VAL A 1 216 ? -13.135 -7.347 5.173 1.00 97.19 216 VAL A N 1
ATOM 1692 C CA . VAL A 1 216 ? -12.574 -6.001 5.364 1.00 97.19 216 VAL A CA 1
ATOM 1693 C C . VAL A 1 216 ? -11.396 -5.754 4.428 1.00 97.19 216 VAL A C 1
ATOM 1695 O O . VAL A 1 216 ? -10.495 -6.580 4.326 1.00 97.19 216 VAL A O 1
ATOM 1698 N N . GLY A 1 217 ? -11.357 -4.589 3.782 1.00 98.44 217 GLY A N 1
ATOM 1699 C CA . GLY A 1 217 ? -10.167 -4.139 3.056 1.00 98.44 217 GLY A CA 1
ATOM 1700 C C . GLY A 1 217 ? -9.138 -3.499 3.987 1.00 98.44 217 GLY A C 1
ATOM 1701 O O . GLY A 1 217 ? -9.495 -2.660 4.810 1.00 98.44 217 GLY A O 1
ATOM 1702 N N . LEU A 1 218 ? -7.859 -3.832 3.838 1.00 98.81 218 LEU A N 1
ATOM 1703 C CA . LEU A 1 218 ? -6.754 -3.171 4.534 1.00 98.81 218 LEU A CA 1
ATOM 1704 C C . LEU A 1 218 ? -5.701 -2.722 3.524 1.00 98.81 218 LEU A C 1
ATOM 1706 O O . LEU A 1 218 ? -4.968 -3.542 2.981 1.00 98.81 218 LEU A O 1
ATOM 1710 N N . GLY A 1 219 ? -5.616 -1.419 3.284 1.00 98.69 219 GLY A N 1
ATOM 1711 C CA . GLY A 1 219 ? -4.621 -0.834 2.393 1.00 98.69 219 GLY A CA 1
ATOM 1712 C C . GLY A 1 219 ? -3.452 -0.210 3.144 1.00 98.69 219 GLY A C 1
ATOM 1713 O O . GLY A 1 219 ? -3.616 0.321 4.247 1.00 98.69 219 GLY A O 1
ATOM 1714 N N . PHE A 1 220 ? -2.281 -0.226 2.505 1.00 98.44 220 PHE A N 1
ATOM 1715 C CA . PHE A 1 220 ? -1.094 0.501 2.948 1.00 98.44 220 PHE A CA 1
ATOM 1716 C C . PHE A 1 220 ? -0.556 1.391 1.827 1.00 98.44 220 PHE A C 1
ATOM 1718 O O . PHE A 1 220 ? -0.337 0.923 0.710 1.00 98.44 220 PHE A O 1
ATOM 1725 N N . SER A 1 221 ? -0.283 2.666 2.122 1.00 97.31 221 SER A N 1
ATOM 1726 C CA . SER A 1 221 ? 0.308 3.615 1.167 1.00 97.31 221 SER A CA 1
ATOM 1727 C C . SER A 1 221 ? -0.464 3.645 -0.164 1.00 97.31 221 SER A C 1
ATOM 1729 O O . SER A 1 221 ? -1.666 3.897 -0.166 1.00 97.31 221 SER A O 1
ATOM 1731 N N . MET A 1 222 ? 0.175 3.347 -1.298 1.00 97.38 222 MET A N 1
ATOM 1732 C CA . MET A 1 222 ? -0.482 3.214 -2.605 1.00 97.38 222 MET A CA 1
ATOM 1733 C C . MET A 1 222 ? -1.717 2.290 -2.572 1.00 97.38 222 MET A C 1
ATOM 1735 O O . MET A 1 222 ? -2.745 2.633 -3.153 1.00 97.38 222 MET A O 1
ATOM 1739 N N . GLY A 1 223 ? -1.652 1.162 -1.855 1.00 98.44 223 GLY A N 1
ATOM 1740 C CA . GLY A 1 223 ? -2.775 0.236 -1.693 1.00 98.44 223 GLY A CA 1
ATOM 1741 C C . GLY A 1 223 ? -3.959 0.853 -0.945 1.00 98.44 223 GLY A C 1
ATOM 1742 O O . GLY A 1 223 ? -5.106 0.575 -1.283 1.00 98.44 223 GLY A O 1
ATOM 1743 N N . SER A 1 224 ? -3.703 1.758 0.008 1.00 98.62 224 SER A N 1
ATOM 1744 C CA . SER A 1 224 ? -4.745 2.569 0.659 1.00 98.62 224 SER A CA 1
ATOM 1745 C C . SER A 1 224 ? -5.457 3.475 -0.331 1.00 98.62 224 SER A C 1
ATOM 1747 O O . SER A 1 224 ? -6.682 3.563 -0.311 1.00 98.62 224 SER A O 1
ATOM 1749 N N . ASN A 1 225 ? -4.699 4.132 -1.208 1.00 98.56 225 ASN A N 1
ATOM 1750 C CA . ASN A 1 225 ? -5.274 5.035 -2.193 1.00 98.56 225 ASN A CA 1
ATOM 1751 C C . ASN A 1 225 ? -6.172 4.282 -3.183 1.00 98.56 225 ASN A C 1
ATOM 1753 O O . ASN A 1 225 ? -7.315 4.682 -3.396 1.00 98.56 225 ASN A O 1
ATOM 1757 N N . VAL A 1 226 ? -5.685 3.164 -3.732 1.00 98.69 226 VAL A N 1
ATOM 1758 C CA . VAL A 1 226 ? -6.469 2.307 -4.638 1.00 98.69 226 VAL A CA 1
ATOM 1759 C C . VAL A 1 226 ? -7.721 1.771 -3.936 1.00 98.69 226 VAL A C 1
ATOM 1761 O O . VAL A 1 226 ? -8.807 1.822 -4.511 1.00 98.69 226 VAL A O 1
ATOM 1764 N N . LEU A 1 227 ? -7.602 1.335 -2.676 1.00 98.88 227 LEU A N 1
ATOM 1765 C CA . LEU A 1 227 ? -8.731 0.862 -1.873 1.00 98.88 227 LEU A CA 1
ATOM 1766 C C . LEU A 1 227 ? -9.801 1.947 -1.693 1.00 98.88 227 LEU A C 1
ATOM 1768 O O . LEU A 1 227 ? -10.969 1.704 -1.981 1.00 98.88 227 LEU A O 1
ATOM 1772 N N . VAL A 1 228 ? -9.424 3.153 -1.261 1.00 98.81 228 VAL A N 1
ATOM 1773 C CA . VAL A 1 228 ? -10.383 4.254 -1.062 1.00 98.81 228 VAL A CA 1
ATOM 1774 C C . VAL A 1 228 ? -10.993 4.715 -2.390 1.00 98.81 228 VAL A C 1
ATOM 1776 O O . VAL A 1 228 ? -12.191 5.000 -2.438 1.00 98.81 228 VAL A O 1
ATOM 1779 N N . LYS A 1 229 ? -10.211 4.737 -3.480 1.00 98.69 229 LYS A N 1
ATOM 1780 C CA . LYS A 1 229 ? -10.716 5.043 -4.827 1.00 98.69 229 LYS A CA 1
ATOM 1781 C C . LYS A 1 229 ? -11.791 4.037 -5.247 1.00 98.69 229 LYS A C 1
ATOM 1783 O O . LYS A 1 229 ? -12.889 4.462 -5.589 1.00 98.69 229 LYS A O 1
ATOM 1788 N N . TYR A 1 230 ? -11.516 2.736 -5.132 1.00 98.75 230 TYR A N 1
ATOM 1789 C CA . TYR A 1 230 ? -12.476 1.661 -5.415 1.00 98.75 230 TYR A CA 1
ATOM 1790 C C . TYR A 1 230 ? -13.774 1.818 -4.613 1.00 98.75 230 TYR A C 1
ATOM 1792 O O . TYR A 1 230 ? -14.858 1.778 -5.188 1.00 98.75 230 TYR A O 1
ATOM 1800 N N . LEU A 1 231 ? -13.677 2.061 -3.302 1.00 98.75 231 LEU A N 1
ATOM 1801 C CA . LEU A 1 231 ? -14.856 2.202 -2.441 1.00 98.75 231 LEU A CA 1
ATOM 1802 C C . LEU A 1 231 ? -15.759 3.368 -2.857 1.00 98.75 231 LEU A C 1
ATOM 1804 O O . LEU A 1 231 ? -16.978 3.253 -2.776 1.00 98.75 231 LEU A O 1
ATOM 1808 N N . GLY A 1 232 ? -15.182 4.492 -3.287 1.00 98.31 232 GLY A N 1
ATOM 1809 C CA . GLY A 1 232 ? -15.968 5.634 -3.755 1.00 98.31 232 GLY A CA 1
ATOM 1810 C C . GLY A 1 232 ? -16.415 5.538 -5.220 1.00 98.31 232 GLY A C 1
ATOM 1811 O O . GLY A 1 232 ? -17.375 6.201 -5.607 1.00 98.31 232 GLY A O 1
ATOM 1812 N N . GLU A 1 233 ? -15.750 4.732 -6.048 1.00 98.50 233 GLU A N 1
ATOM 1813 C CA . GLU A 1 233 ? -16.190 4.439 -7.418 1.00 98.50 233 GLU A CA 1
ATOM 1814 C C . GLU A 1 233 ? -17.371 3.474 -7.451 1.00 98.50 233 GLU A C 1
ATOM 1816 O O . GLU A 1 233 ? -18.361 3.752 -8.129 1.00 98.50 233 GLU A O 1
ATOM 1821 N N . ASP A 1 234 ? -17.281 2.371 -6.706 1.00 98.12 234 ASP A N 1
ATOM 1822 C CA . ASP A 1 234 ? -18.321 1.341 -6.678 1.00 98.12 234 ASP A CA 1
ATOM 1823 C C . ASP A 1 234 ? -19.459 1.715 -5.719 1.00 98.12 234 ASP A C 1
ATOM 1825 O O . ASP A 1 234 ? -20.595 1.282 -5.921 1.00 98.12 234 ASP A O 1
ATOM 1829 N N . GLY A 1 235 ? -19.196 2.542 -4.699 1.00 97.50 235 GLY A N 1
ATOM 1830 C CA . GLY A 1 235 ? -20.207 2.984 -3.741 1.00 97.50 235 GLY A CA 1
ATOM 1831 C C . GLY A 1 235 ? -20.939 1.790 -3.133 1.00 97.50 235 GLY A C 1
ATOM 1832 O O . GLY A 1 235 ? -20.321 0.895 -2.563 1.00 97.50 235 GLY A O 1
ATOM 1833 N N . GLU A 1 236 ? -22.263 1.739 -3.254 1.00 96.38 236 GLU A N 1
ATOM 1834 C CA . GLU A 1 236 ? -23.090 0.630 -2.743 1.00 96.38 236 GLU A CA 1
ATOM 1835 C C . GLU A 1 236 ? -22.803 -0.731 -3.405 1.00 96.38 236 GLU A C 1
ATOM 1837 O O . GLU A 1 236 ? -23.175 -1.764 -2.859 1.00 96.38 236 GLU A O 1
ATOM 1842 N N . GLN A 1 237 ? -22.126 -0.760 -4.559 1.00 95.81 237 GLN A N 1
ATOM 1843 C CA . GLN A 1 237 ? -21.734 -2.003 -5.235 1.00 95.81 237 GLN A CA 1
ATOM 1844 C C . GLN A 1 237 ? -20.417 -2.587 -4.703 1.00 95.81 237 GLN A C 1
ATOM 1846 O O . GLN A 1 237 ? -20.026 -3.687 -5.106 1.00 95.81 237 GLN A O 1
ATOM 1851 N N . ALA A 1 238 ? -19.715 -1.867 -3.820 1.00 95.62 238 ALA A N 1
ATOM 1852 C CA . ALA A 1 238 ? -18.491 -2.359 -3.210 1.00 95.62 238 ALA A CA 1
ATOM 1853 C C . ALA A 1 238 ? -18.778 -3.634 -2.401 1.00 95.62 238 ALA A C 1
ATOM 1855 O O . ALA A 1 238 ? -19.695 -3.689 -1.588 1.00 95.62 238 ALA A O 1
ATOM 1856 N N . ARG A 1 239 ? -17.965 -4.672 -2.616 1.00 94.00 239 ARG A N 1
ATOM 1857 C CA . ARG A 1 239 ? -18.144 -5.992 -1.983 1.00 94.00 239 ARG A CA 1
ATOM 1858 C C . ARG A 1 239 ? -17.551 -6.119 -0.578 1.00 94.00 239 ARG A C 1
ATOM 1860 O O . ARG A 1 239 ? -17.767 -7.122 0.090 1.00 94.00 239 ARG A O 1
ATOM 1867 N N . LEU A 1 240 ? -16.784 -5.124 -0.139 1.00 95.62 240 LEU A N 1
ATOM 1868 C CA . LEU A 1 240 ? -16.169 -5.106 1.189 1.00 95.62 240 LEU A CA 1
ATOM 1869 C C . LEU A 1 240 ? -17.170 -4.572 2.211 1.00 95.62 240 LEU A C 1
ATOM 1871 O O . LEU A 1 240 ? -17.861 -3.603 1.928 1.00 95.62 240 LEU A O 1
ATOM 1875 N N . THR A 1 241 ? -17.204 -5.135 3.416 1.00 94.81 241 THR A N 1
ATOM 1876 C CA . THR A 1 241 ? -18.123 -4.705 4.486 1.00 94.81 241 THR A CA 1
ATOM 1877 C C . THR A 1 241 ? -17.602 -3.494 5.266 1.00 94.81 241 THR A C 1
ATOM 1879 O O . THR A 1 241 ? -18.376 -2.787 5.908 1.00 94.81 241 THR A O 1
ATOM 1882 N N . ALA A 1 242 ? -16.285 -3.276 5.257 1.00 96.44 242 ALA A N 1
ATOM 1883 C CA . ALA A 1 242 ? -15.594 -2.125 5.839 1.00 96.44 242 ALA A CA 1
ATOM 1884 C C . ALA A 1 242 ? -14.169 -2.021 5.269 1.00 96.44 242 ALA A C 1
ATOM 1886 O O . ALA A 1 242 ? -13.694 -2.934 4.586 1.00 96.44 242 ALA A O 1
ATOM 1887 N N . ALA A 1 243 ? -13.462 -0.934 5.575 1.00 98.38 243 ALA A N 1
ATOM 1888 C CA . ALA A 1 243 ? -12.084 -0.747 5.145 1.00 98.38 243 ALA A CA 1
ATOM 1889 C C . ALA A 1 243 ? -11.224 0.052 6.131 1.00 98.38 243 ALA A C 1
ATOM 1891 O O . ALA A 1 243 ? -11.705 0.891 6.895 1.00 98.38 243 ALA A O 1
ATOM 1892 N N . ILE A 1 244 ? -9.918 -0.193 6.070 1.00 98.62 244 ILE A N 1
ATOM 1893 C CA . ILE A 1 244 ? -8.884 0.539 6.795 1.00 98.62 244 ILE A CA 1
ATOM 1894 C C . ILE A 1 244 ? -7.821 0.978 5.786 1.00 98.62 244 ILE A C 1
ATOM 1896 O O . ILE A 1 244 ? -7.306 0.167 5.019 1.00 98.62 244 ILE A O 1
ATOM 1900 N N . SER A 1 245 ? -7.481 2.262 5.794 1.00 98.62 245 SER A N 1
ATOM 1901 C CA . SER A 1 245 ? -6.450 2.846 4.938 1.00 98.62 245 SER A CA 1
ATOM 1902 C C . SER A 1 245 ? -5.323 3.383 5.820 1.00 98.62 245 SER A C 1
ATOM 1904 O O . SER A 1 245 ? -5.576 4.255 6.651 1.00 98.62 245 SER A O 1
ATOM 1906 N N . VAL A 1 246 ? -4.097 2.886 5.665 1.00 98.44 246 VAL A N 1
ATOM 1907 C CA . VAL A 1 246 ? -2.936 3.280 6.482 1.00 98.44 246 VAL A CA 1
ATOM 1908 C C . VAL A 1 246 ? -1.920 4.045 5.634 1.00 98.44 246 VAL A C 1
ATOM 1910 O O . VAL A 1 246 ? -1.559 3.598 4.543 1.00 98.44 246 VAL A O 1
ATOM 1913 N N . GLY A 1 247 ? -1.468 5.209 6.113 1.00 97.81 247 GLY A N 1
ATOM 1914 C CA . GLY A 1 247 ? -0.510 6.086 5.426 1.00 97.81 247 GLY A CA 1
ATOM 1915 C C . GLY A 1 247 ? -0.961 6.486 4.022 1.00 97.81 247 GLY A C 1
ATOM 1916 O O . GLY A 1 247 ? -0.161 6.451 3.092 1.00 97.81 247 GLY A O 1
ATOM 1917 N N . ASN A 1 248 ? -2.257 6.761 3.848 1.00 98.38 248 ASN A N 1
ATOM 1918 C CA . ASN A 1 248 ? -2.881 6.957 2.542 1.00 98.38 248 ASN A CA 1
ATOM 1919 C C . ASN A 1 248 ? -2.499 8.304 1.890 1.00 98.38 248 ASN A C 1
ATOM 1921 O O . ASN A 1 248 ? -2.900 9.339 2.429 1.00 98.38 248 ASN A O 1
ATOM 1925 N N . PRO A 1 249 ? -1.819 8.315 0.725 1.00 97.19 249 PRO A N 1
ATOM 1926 C CA . PRO A 1 249 ? -1.550 9.528 -0.044 1.00 97.19 249 PRO A CA 1
ATOM 1927 C C . PRO A 1 249 ? -2.810 10.014 -0.791 1.00 97.19 249 PRO A C 1
ATOM 1929 O O . PRO A 1 249 ? -2.952 9.821 -1.993 1.00 97.19 249 PRO A O 1
ATOM 1932 N N . PHE A 1 250 ? -3.729 10.674 -0.084 1.00 98.25 250 PHE A N 1
ATOM 1933 C CA . PHE A 1 250 ? -5.048 11.080 -0.602 1.00 98.25 250 PHE A CA 1
ATOM 1934 C C . PHE A 1 250 ? -5.029 11.991 -1.842 1.00 98.25 250 PHE A C 1
ATOM 1936 O O . PHE A 1 250 ? -5.928 11.908 -2.686 1.00 98.25 250 PHE A O 1
ATOM 1943 N N . ASN A 1 251 ? -4.039 12.883 -1.931 1.00 98.12 251 ASN A N 1
ATOM 1944 C CA . ASN A 1 251 ? -3.888 13.854 -3.014 1.00 98.12 251 ASN A CA 1
ATOM 1945 C C . ASN A 1 251 ? -2.507 13.703 -3.664 1.00 98.12 251 ASN A C 1
ATOM 1947 O O . ASN A 1 251 ? -1.497 14.185 -3.144 1.00 98.12 251 ASN A O 1
ATOM 1951 N N . MET A 1 252 ? -2.480 13.027 -4.809 1.00 96.75 252 MET A N 1
ATOM 1952 C CA . MET A 1 252 ? -1.251 12.630 -5.495 1.00 96.75 252 MET A CA 1
ATOM 1953 C C . MET A 1 252 ? -0.432 13.813 -6.021 1.00 96.75 252 MET A C 1
ATOM 1955 O O . MET A 1 252 ? 0.783 13.791 -5.816 1.00 96.75 252 MET A O 1
ATOM 1959 N N . PRO A 1 253 ? -1.031 14.878 -6.599 1.00 97.06 253 PRO A N 1
ATOM 1960 C CA . PRO A 1 253 ? -0.278 16.074 -6.970 1.00 97.06 253 PRO A CA 1
ATOM 1961 C C . PRO A 1 253 ? 0.511 16.670 -5.798 1.00 97.06 253 PRO A C 1
ATOM 1963 O O . PRO A 1 253 ? 1.714 16.892 -5.921 1.00 97.06 253 PRO A O 1
ATOM 1966 N N . LYS A 1 254 ? -0.126 16.846 -4.630 1.00 96.62 254 LYS A N 1
ATOM 1967 C CA . LYS A 1 254 ? 0.535 17.397 -3.433 1.00 96.62 254 LYS A CA 1
ATOM 1968 C C . LYS A 1 254 ? 1.638 16.481 -2.897 1.00 96.62 254 LYS A C 1
ATOM 1970 O O . LYS A 1 254 ? 2.708 16.958 -2.518 1.00 96.62 254 LYS A O 1
ATOM 1975 N N . CYS A 1 255 ? 1.400 15.168 -2.870 1.00 95.50 255 CYS A N 1
ATOM 1976 C CA . CYS A 1 255 ? 2.416 14.195 -2.462 1.00 95.50 255 CYS A CA 1
ATOM 1977 C C . CYS A 1 255 ? 3.620 14.215 -3.415 1.00 95.50 255 CYS A C 1
ATOM 1979 O O . CYS A 1 255 ? 4.765 14.265 -2.965 1.00 95.50 255 CYS A O 1
ATOM 1981 N N . SER A 1 256 ? 3.373 14.231 -4.728 1.00 93.81 256 SER A N 1
ATOM 1982 C CA . SER A 1 256 ? 4.430 14.278 -5.741 1.00 93.81 256 SER A CA 1
ATOM 1983 C C . SER A 1 256 ? 5.237 15.572 -5.666 1.00 93.81 256 SER A C 1
ATOM 1985 O O . SER A 1 256 ? 6.467 15.523 -5.688 1.00 93.81 256 SER A O 1
ATOM 1987 N N . GLU A 1 257 ? 4.575 16.721 -5.509 1.00 93.19 257 GLU A N 1
ATOM 1988 C CA . GLU A 1 257 ? 5.241 18.014 -5.330 1.00 93.19 257 GLU A CA 1
ATOM 1989 C C . GLU A 1 257 ? 6.184 17.989 -4.117 1.00 93.19 257 GLU A C 1
ATOM 1991 O O . GLU A 1 257 ? 7.347 18.383 -4.225 1.00 93.19 257 GLU A O 1
ATOM 1996 N N . ASN A 1 258 ? 5.745 17.444 -2.977 1.00 91.81 258 ASN A N 1
ATOM 1997 C CA . ASN A 1 258 ? 6.603 17.326 -1.799 1.00 91.81 258 ASN A CA 1
ATOM 1998 C C . ASN A 1 258 ? 7.754 16.322 -1.973 1.00 91.81 258 ASN A C 1
ATOM 2000 O O . ASN A 1 258 ? 8.846 16.540 -1.444 1.00 91.81 258 ASN A O 1
ATOM 2004 N N . MET A 1 259 ? 7.542 15.207 -2.672 1.00 89.19 259 MET A N 1
ATOM 2005 C CA . MET A 1 259 ? 8.619 14.244 -2.915 1.00 89.19 259 MET A CA 1
ATOM 2006 C C . MET A 1 259 ? 9.696 14.813 -3.847 1.00 89.19 259 MET A C 1
ATOM 2008 O O . MET A 1 259 ? 10.864 14.432 -3.741 1.00 89.19 259 MET A O 1
ATOM 2012 N N . GLU A 1 260 ? 9.324 15.718 -4.753 1.00 86.19 260 GLU A N 1
ATOM 2013 C CA . GLU A 1 260 ? 10.224 16.264 -5.770 1.00 86.19 260 GLU A CA 1
ATOM 2014 C C . GLU A 1 260 ? 10.784 17.657 -5.458 1.00 86.19 260 GLU A C 1
ATOM 2016 O O . GLU A 1 260 ? 11.828 18.016 -6.013 1.00 86.19 260 GLU A O 1
ATOM 2021 N N . GLY A 1 261 ? 10.134 18.420 -4.577 1.00 84.69 261 GLY A N 1
ATOM 2022 C CA . GLY A 1 261 ? 10.493 19.800 -4.252 1.00 84.69 261 GLY A CA 1
ATOM 2023 C C . GLY A 1 261 ? 11.764 19.916 -3.400 1.00 84.69 261 GLY A C 1
ATOM 2024 O O . GLY A 1 261 ? 12.813 20.320 -3.915 1.00 84.69 261 GLY A O 1
ATOM 2025 N N . PRO A 1 262 ? 11.727 19.582 -2.094 1.00 87.38 262 PRO A N 1
ATOM 2026 C CA . PRO A 1 262 ? 12.888 19.666 -1.217 1.00 87.38 262 PRO A CA 1
ATOM 2027 C C . PRO A 1 262 ? 14.014 18.734 -1.670 1.00 87.38 262 PRO A C 1
ATOM 2029 O O . PRO A 1 262 ? 13.804 17.544 -1.912 1.00 87.38 262 PRO A O 1
ATOM 2032 N N . LEU A 1 263 ? 15.249 19.253 -1.709 1.00 82.12 263 LEU A N 1
ATOM 2033 C CA . LEU A 1 263 ? 16.416 18.477 -2.142 1.00 82.12 263 LEU A CA 1
ATOM 2034 C C . LEU A 1 263 ? 16.573 17.183 -1.337 1.00 82.12 263 LEU A C 1
ATOM 2036 O O . LEU A 1 263 ? 16.858 16.146 -1.926 1.00 82.12 263 LEU A O 1
ATOM 2040 N N . PHE A 1 264 ? 16.364 17.235 -0.019 1.00 86.31 264 PHE A N 1
ATOM 2041 C CA . PHE A 1 264 ? 16.426 16.052 0.837 1.00 86.31 264 PHE A CA 1
ATOM 2042 C C . PHE A 1 264 ? 15.430 14.980 0.379 1.00 86.31 264 PHE A C 1
ATOM 2044 O O . PHE A 1 264 ? 15.862 13.885 0.034 1.00 86.31 264 PHE A O 1
ATOM 2051 N N . ASN A 1 265 ? 14.142 15.324 0.257 1.00 85.31 265 ASN A N 1
ATOM 2052 C CA . ASN A 1 265 ? 13.086 14.395 -0.164 1.00 85.31 265 ASN A CA 1
ATOM 2053 C C . ASN A 1 265 ? 13.341 13.817 -1.558 1.00 85.31 265 ASN A C 1
ATOM 2055 O O . ASN A 1 265 ? 13.162 12.620 -1.788 1.00 85.31 265 ASN A O 1
ATOM 2059 N N . ARG A 1 266 ? 13.837 14.648 -2.479 1.00 84.25 266 ARG A N 1
ATOM 2060 C CA . ARG A 1 266 ? 14.208 14.201 -3.820 1.00 84.25 266 ARG A CA 1
ATOM 2061 C C . ARG A 1 266 ? 15.321 13.154 -3.779 1.00 84.25 266 ARG A C 1
ATOM 2063 O O . ARG A 1 266 ? 15.305 12.206 -4.561 1.00 84.25 266 ARG A O 1
ATOM 2070 N N . LEU A 1 267 ? 16.303 13.330 -2.893 1.00 82.69 267 LEU A N 1
ATOM 2071 C CA . LEU A 1 267 ? 17.436 12.419 -2.746 1.00 82.69 267 LEU A CA 1
ATOM 2072 C C . LEU A 1 267 ? 17.086 11.136 -1.979 1.00 82.69 267 LEU A C 1
ATOM 2074 O O . LEU A 1 267 ? 17.703 10.112 -2.262 1.00 82.69 267 LEU A O 1
ATOM 2078 N N . THR A 1 268 ? 16.129 11.180 -1.048 1.00 80.69 268 THR A N 1
ATOM 2079 C CA . THR A 1 268 ? 15.793 10.057 -0.156 1.00 80.69 268 THR A CA 1
ATOM 2080 C C . THR A 1 268 ? 14.555 9.267 -0.572 1.00 80.69 268 THR A C 1
ATOM 2082 O O . THR A 1 268 ? 14.566 8.052 -0.433 1.00 80.69 268 THR A O 1
ATOM 2085 N N . TYR A 1 269 ? 13.509 9.911 -1.097 1.00 87.31 269 TYR A N 1
ATOM 2086 C CA . TYR A 1 269 ? 12.243 9.255 -1.450 1.00 87.31 269 TYR A CA 1
ATOM 2087 C C . TYR A 1 269 ? 12.080 9.107 -2.957 1.00 87.31 269 TYR A C 1
ATOM 2089 O O . TYR A 1 269 ? 12.034 7.985 -3.449 1.00 87.31 269 TYR A O 1
ATOM 2097 N N . SER A 1 270 ? 12.074 10.210 -3.713 1.00 85.81 270 SER A N 1
ATOM 2098 C CA . SER A 1 270 ? 11.813 10.170 -5.165 1.00 85.81 270 SER A CA 1
ATOM 2099 C C . SER A 1 270 ? 12.801 9.256 -5.909 1.00 85.81 270 SER A C 1
ATOM 2101 O O . SER A 1 270 ? 12.408 8.412 -6.720 1.00 85.81 270 SER A O 1
ATOM 2103 N N . ARG A 1 271 ? 14.093 9.331 -5.560 1.00 84.38 271 ARG A N 1
ATOM 2104 C CA . ARG A 1 271 ? 15.123 8.439 -6.115 1.00 84.38 271 ARG A CA 1
ATOM 2105 C C . ARG A 1 271 ? 14.968 6.975 -5.712 1.00 84.38 271 ARG A C 1
ATOM 2107 O O . ARG A 1 271 ? 15.232 6.111 -6.540 1.00 84.38 271 ARG A O 1
ATOM 2114 N N . VAL A 1 272 ? 14.582 6.697 -4.468 1.00 86.38 272 VAL A N 1
ATOM 2115 C CA . VAL A 1 272 ? 14.444 5.320 -3.964 1.00 86.38 272 VAL A CA 1
ATOM 2116 C C . VAL A 1 272 ? 13.194 4.665 -4.542 1.00 86.38 272 VAL A C 1
ATOM 2118 O O . VAL A 1 272 ? 13.281 3.563 -5.069 1.00 86.38 272 VAL A O 1
ATOM 2121 N N . LEU A 1 273 ? 12.057 5.365 -4.546 1.00 90.06 273 LEU A N 1
ATOM 2122 C CA . LEU A 1 273 ? 10.808 4.867 -5.125 1.00 90.06 273 LEU A CA 1
ATOM 2123 C C . LEU A 1 273 ? 10.930 4.652 -6.638 1.00 90.06 273 LEU A C 1
ATOM 2125 O O . LEU A 1 273 ? 10.529 3.607 -7.142 1.00 90.06 273 LEU A O 1
ATOM 2129 N N . SER A 1 274 ? 11.557 5.586 -7.364 1.00 91.88 274 SER A N 1
ATOM 2130 C CA . SER A 1 274 ? 11.829 5.381 -8.793 1.00 91.88 274 SER A CA 1
ATOM 2131 C C . SER A 1 274 ? 12.813 4.235 -9.038 1.00 91.88 274 SER A C 1
ATOM 2133 O O . SER A 1 274 ? 12.659 3.507 -10.013 1.00 91.88 274 SER A O 1
ATOM 2135 N N . ALA A 1 275 ? 13.807 4.032 -8.162 1.00 91.56 275 ALA A N 1
ATOM 2136 C CA . ALA A 1 275 ? 14.686 2.868 -8.244 1.00 91.56 275 ALA A CA 1
ATOM 2137 C C . ALA A 1 275 ? 13.925 1.558 -8.036 1.00 91.56 275 ALA A C 1
ATOM 2139 O O . ALA A 1 275 ? 14.133 0.642 -8.822 1.00 91.56 275 ALA A O 1
ATOM 2140 N N . GLY A 1 276 ? 13.010 1.501 -7.065 1.00 92.12 276 GLY A N 1
ATOM 2141 C CA . GLY A 1 276 ? 12.130 0.350 -6.855 1.00 92.12 276 GLY A CA 1
ATOM 2142 C C . GLY A 1 276 ? 11.240 0.055 -8.064 1.00 92.12 276 GLY A C 1
ATOM 2143 O O . GLY A 1 276 ? 11.116 -1.098 -8.459 1.00 92.12 276 GLY A O 1
ATOM 2144 N N . LEU A 1 277 ? 10.687 1.085 -8.716 1.00 95.31 277 LEU A N 1
ATOM 2145 C CA . LEU A 1 277 ? 9.916 0.930 -9.957 1.00 95.31 277 LEU A CA 1
ATOM 2146 C C . LEU A 1 277 ? 10.759 0.385 -11.115 1.00 95.31 277 LEU A C 1
ATOM 2148 O O . LEU A 1 277 ? 10.323 -0.528 -11.813 1.00 95.31 277 LEU A O 1
ATOM 2152 N N . ARG A 1 278 ? 11.977 0.907 -11.311 1.00 95.88 278 ARG A N 1
ATOM 2153 C CA . ARG A 1 278 ? 12.899 0.382 -12.331 1.00 95.88 278 ARG A CA 1
ATOM 2154 C C . ARG A 1 278 ? 13.296 -1.059 -12.024 1.00 95.88 278 ARG A C 1
ATOM 2156 O O . ARG A 1 278 ? 13.259 -1.898 -12.914 1.00 95.88 278 ARG A O 1
ATOM 2163 N N . ASP A 1 279 ? 13.654 -1.344 -10.779 1.00 94.94 279 ASP A N 1
ATOM 2164 C CA . ASP A 1 279 ? 14.031 -2.687 -10.348 1.00 94.94 279 ASP A CA 1
ATOM 2165 C C . ASP A 1 279 ? 12.879 -3.682 -10.534 1.00 94.94 279 ASP A C 1
ATOM 2167 O O . ASP A 1 279 ? 13.075 -4.763 -11.085 1.00 94.94 279 ASP A O 1
ATOM 2171 N N . LEU A 1 280 ? 11.651 -3.280 -10.195 1.00 94.81 280 LEU A N 1
ATOM 2172 C CA . LEU A 1 280 ? 10.454 -4.062 -10.475 1.00 94.81 280 LEU A CA 1
ATOM 2173 C C . LEU A 1 280 ? 10.302 -4.344 -11.971 1.00 94.81 280 LEU A C 1
ATOM 2175 O O . LEU A 1 280 ? 10.113 -5.491 -12.366 1.00 94.81 280 LEU A O 1
ATOM 2179 N N . PHE A 1 281 ? 10.396 -3.309 -12.803 1.00 96.06 281 PHE A N 1
ATOM 2180 C CA . PHE A 1 281 ? 10.140 -3.410 -14.237 1.00 96.06 281 PHE A CA 1
ATOM 2181 C C . PHE A 1 281 ? 11.201 -4.242 -14.982 1.00 96.06 281 PHE A C 1
ATOM 2183 O O . PHE A 1 281 ? 10.873 -5.002 -15.898 1.00 96.06 281 PHE A O 1
ATOM 2190 N N . PHE A 1 282 ? 12.474 -4.107 -14.600 1.00 96.00 282 PHE A N 1
ATOM 2191 C CA . PHE A 1 282 ? 13.602 -4.702 -15.322 1.00 96.00 282 PHE A CA 1
ATOM 2192 C C . PHE A 1 282 ? 14.167 -5.977 -14.687 1.00 96.00 282 PHE A C 1
ATOM 2194 O O . PHE A 1 282 ? 14.708 -6.796 -15.423 1.00 96.00 282 PHE A O 1
ATOM 2201 N N . ASN A 1 283 ? 14.055 -6.160 -13.367 1.00 94.19 283 ASN A N 1
ATOM 2202 C CA . ASN A 1 283 ? 14.777 -7.226 -12.660 1.00 94.19 283 ASN A CA 1
ATOM 2203 C C . ASN A 1 283 ? 13.861 -8.172 -11.871 1.00 94.19 283 ASN A C 1
ATOM 2205 O O . ASN A 1 283 ? 14.039 -9.384 -11.942 1.00 94.19 283 ASN A O 1
ATOM 2209 N N . ARG A 1 284 ? 12.891 -7.647 -11.106 1.00 91.62 284 ARG A N 1
ATOM 2210 C CA . ARG A 1 284 ? 11.992 -8.472 -10.268 1.00 91.62 284 ARG A CA 1
ATOM 2211 C C . ARG A 1 284 ? 10.769 -9.001 -11.015 1.00 91.62 284 ARG A C 1
ATOM 2213 O O . ARG A 1 284 ? 10.045 -9.833 -10.480 1.00 91.62 284 ARG A O 1
ATOM 2220 N N . SER A 1 285 ? 10.523 -8.518 -12.229 1.00 94.44 285 SER A N 1
ATOM 2221 C CA . SER A 1 285 ? 9.447 -8.991 -13.096 1.00 94.44 285 SER A CA 1
ATOM 2222 C C . SER A 1 285 ? 9.912 -9.095 -14.546 1.00 94.44 285 SER A C 1
ATOM 2224 O O . SER A 1 285 ? 10.942 -8.545 -14.942 1.00 94.44 285 SER A O 1
ATOM 2226 N N . ASN A 1 286 ? 9.102 -9.759 -15.365 1.00 95.38 286 ASN A N 1
ATOM 2227 C CA . ASN A 1 286 ? 9.286 -9.850 -16.809 1.00 95.38 286 ASN A CA 1
ATOM 2228 C C . ASN A 1 286 ? 8.667 -8.659 -17.572 1.00 95.38 286 ASN A C 1
ATOM 2230 O O . ASN A 1 286 ? 8.461 -8.755 -18.781 1.00 95.38 286 ASN A O 1
ATOM 2234 N N . ALA A 1 287 ? 8.353 -7.534 -16.911 1.00 96.25 287 ALA A N 1
ATOM 2235 C CA . ALA A 1 287 ? 7.681 -6.407 -17.563 1.00 96.25 287 ALA A CA 1
ATOM 2236 C C . ALA A 1 287 ? 8.473 -5.860 -18.760 1.00 96.25 287 ALA A C 1
ATOM 2238 O O . ALA A 1 287 ? 7.909 -5.662 -19.831 1.00 96.25 287 ALA A O 1
ATOM 2239 N N . HIS A 1 288 ? 9.789 -5.708 -18.633 1.00 95.50 288 HIS A N 1
ATOM 2240 C CA . HIS A 1 288 ? 10.655 -5.284 -19.736 1.00 95.50 288 HIS A CA 1
ATOM 2241 C C . HIS A 1 288 ? 10.609 -6.196 -20.977 1.00 95.50 288 HIS A C 1
ATOM 2243 O O . HIS A 1 288 ? 10.883 -5.732 -22.082 1.00 95.50 288 HIS A O 1
ATOM 2249 N N . GLU A 1 289 ? 10.266 -7.477 -20.824 1.00 96.31 289 GLU A N 1
ATOM 2250 C CA . GLU A 1 289 ? 10.077 -8.393 -21.951 1.00 96.31 289 GLU A CA 1
ATOM 2251 C C . GLU A 1 289 ? 8.704 -8.197 -22.592 1.00 96.31 289 GLU A C 1
ATOM 2253 O O . GLU A 1 289 ? 8.605 -8.094 -23.812 1.00 96.31 289 GLU A O 1
ATOM 2258 N N . VAL A 1 290 ? 7.661 -8.092 -21.766 1.00 96.31 290 VAL A N 1
ATOM 2259 C CA . VAL A 1 290 ? 6.269 -7.913 -22.207 1.00 96.31 290 VAL A CA 1
ATOM 2260 C C . VAL A 1 290 ? 6.063 -6.560 -22.892 1.00 96.31 290 VAL A C 1
ATOM 2262 O O . VAL A 1 290 ? 5.325 -6.464 -23.869 1.00 96.31 290 VAL A O 1
ATOM 2265 N N . PHE A 1 291 ? 6.740 -5.515 -22.414 1.00 96.44 291 PHE A N 1
ATOM 2266 C CA . PHE A 1 291 ? 6.665 -4.162 -22.964 1.00 96.44 291 PHE A CA 1
ATOM 2267 C C . PHE A 1 291 ? 7.701 -3.873 -24.059 1.00 96.44 291 PHE A C 1
ATOM 2269 O O . PHE A 1 291 ? 7.745 -2.745 -24.546 1.00 96.44 291 PHE A O 1
ATOM 2276 N N . ARG A 1 292 ? 8.526 -4.852 -24.465 1.00 94.50 292 ARG A N 1
ATOM 2277 C CA . ARG A 1 292 ? 9.633 -4.644 -25.420 1.00 94.50 292 ARG A CA 1
ATOM 2278 C C . ARG A 1 292 ? 9.203 -3.943 -26.704 1.00 94.50 292 ARG A C 1
ATOM 2280 O O . ARG A 1 292 ? 9.889 -3.030 -27.150 1.00 94.50 292 ARG A O 1
ATOM 2287 N N . ASP A 1 293 ? 8.069 -4.367 -27.250 1.00 92.19 293 ASP A N 1
ATOM 2288 C CA . ASP A 1 293 ? 7.533 -3.875 -28.518 1.00 92.19 293 ASP A CA 1
ATOM 2289 C C . ASP A 1 293 ? 6.274 -3.009 -28.314 1.00 92.19 293 ASP A C 1
ATOM 2291 O O . ASP A 1 293 ? 5.507 -2.780 -29.251 1.00 92.19 293 ASP A O 1
ATOM 2295 N N . TYR A 1 294 ? 6.026 -2.533 -27.084 1.00 95.44 294 TYR A N 1
ATOM 2296 C CA . TYR A 1 294 ? 4.842 -1.731 -26.785 1.00 95.44 294 TYR A CA 1
ATOM 2297 C C . TYR A 1 294 ? 4.976 -0.313 -27.370 1.00 95.44 294 TYR A C 1
ATOM 2299 O O . TYR A 1 294 ? 5.938 0.396 -27.052 1.00 95.44 294 TYR A O 1
ATOM 2307 N N . PRO A 1 295 ? 4.016 0.156 -28.191 1.00 94.19 295 PRO A N 1
ATOM 2308 C CA . PRO A 1 295 ? 4.108 1.467 -28.822 1.00 94.19 295 PRO A CA 1
ATOM 2309 C C . PRO A 1 295 ? 4.235 2.613 -27.810 1.00 94.19 295 PRO A C 1
ATOM 2311 O O . PRO A 1 295 ? 3.417 2.766 -26.905 1.00 94.19 295 PRO A O 1
ATOM 2314 N N . GLY A 1 296 ? 5.241 3.467 -28.005 1.00 91.44 296 GLY A N 1
ATOM 2315 C CA . GLY A 1 296 ? 5.422 4.690 -27.217 1.00 91.44 296 GLY A CA 1
ATOM 2316 C C . GLY A 1 296 ? 6.151 4.518 -25.881 1.00 91.44 296 GLY A C 1
ATOM 2317 O O . GLY A 1 296 ? 6.262 5.504 -25.154 1.00 91.44 296 GLY A O 1
ATOM 2318 N N . ILE A 1 297 ? 6.665 3.321 -25.576 1.00 95.00 297 ILE A N 1
ATOM 2319 C CA . ILE A 1 297 ? 7.499 3.066 -24.396 1.00 95.00 297 ILE A CA 1
ATOM 2320 C C . ILE A 1 297 ? 8.966 2.918 -24.815 1.00 95.00 297 ILE A C 1
ATOM 2322 O O . ILE A 1 297 ? 9.323 2.031 -25.586 1.00 95.00 297 ILE A O 1
ATOM 2326 N N . ASP A 1 298 ? 9.831 3.782 -24.278 1.00 95.00 298 ASP A N 1
ATOM 2327 C CA . ASP A 1 298 ? 11.283 3.722 -24.475 1.00 95.00 298 ASP A CA 1
ATOM 2328 C C . ASP A 1 298 ? 11.956 3.072 -23.256 1.00 95.00 298 ASP A C 1
ATOM 2330 O O . ASP A 1 298 ? 12.125 3.688 -22.197 1.00 95.00 298 ASP A O 1
ATOM 2334 N N . LEU A 1 299 ? 12.365 1.811 -23.414 1.00 95.94 299 LEU A N 1
ATOM 2335 C CA . LEU A 1 299 ? 13.024 1.042 -22.357 1.00 95.94 299 LEU A CA 1
ATOM 2336 C C . LEU A 1 299 ? 14.376 1.632 -21.929 1.00 95.94 299 LEU A C 1
ATOM 2338 O O . LEU A 1 299 ? 14.747 1.534 -20.757 1.00 95.94 299 LEU A O 1
ATOM 2342 N N . GLU A 1 300 ? 15.122 2.255 -22.841 1.00 96.19 300 GLU A N 1
ATOM 2343 C CA . GLU A 1 300 ? 16.426 2.846 -22.531 1.00 96.19 300 GLU A CA 1
ATOM 2344 C C . GLU A 1 300 ? 16.286 4.174 -21.783 1.00 96.19 300 GLU A C 1
ATOM 2346 O O . GLU A 1 300 ? 17.125 4.498 -20.933 1.00 96.19 300 GLU A O 1
ATOM 2351 N N . ALA A 1 301 ? 15.219 4.927 -22.055 1.00 96.75 301 ALA A N 1
ATOM 2352 C CA . ALA A 1 301 ? 14.841 6.085 -21.254 1.00 96.75 301 ALA A CA 1
ATOM 2353 C C . ALA A 1 301 ? 14.361 5.659 -19.856 1.00 96.75 301 ALA A C 1
ATOM 2355 O O . ALA A 1 301 ? 14.842 6.201 -18.856 1.00 96.75 301 ALA A O 1
ATOM 2356 N N . LEU A 1 302 ? 13.505 4.632 -19.763 1.00 95.56 302 LEU A N 1
ATOM 2357 C CA . 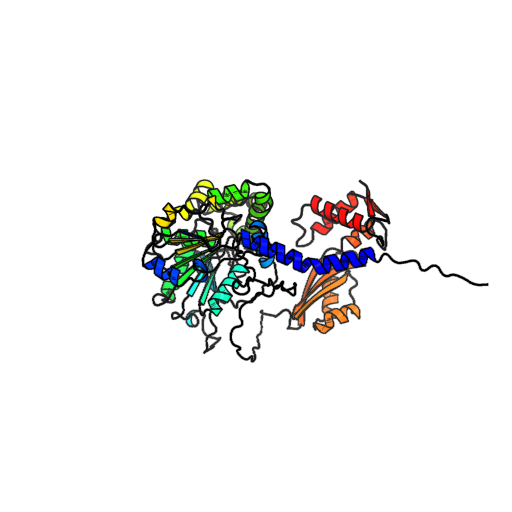LEU A 1 302 ? 12.976 4.124 -18.490 1.00 95.56 302 LEU A CA 1
ATOM 2358 C C . LEU A 1 302 ? 14.070 3.665 -17.515 1.00 95.56 302 LEU A C 1
ATOM 2360 O O . LEU A 1 302 ? 13.989 3.949 -16.319 1.00 95.56 302 LEU A O 1
ATOM 2364 N N . LYS A 1 303 ? 15.147 3.036 -18.005 1.00 95.19 303 LYS A N 1
ATOM 2365 C CA . LYS A 1 303 ? 16.309 2.651 -17.174 1.00 95.19 303 LYS A CA 1
ATOM 2366 C C . LYS A 1 303 ? 16.997 3.836 -16.484 1.00 95.19 303 LYS A C 1
ATOM 2368 O O . LYS A 1 303 ? 17.667 3.649 -15.469 1.00 95.19 303 LYS A O 1
ATOM 2373 N N . LYS A 1 304 ? 16.865 5.049 -17.030 1.00 95.50 304 LYS A N 1
ATOM 2374 C CA . LYS A 1 304 ? 17.593 6.256 -16.591 1.00 95.50 304 LYS A CA 1
ATOM 2375 C C . LYS A 1 304 ? 16.757 7.204 -15.737 1.00 95.50 304 LYS A C 1
ATOM 2377 O O . LYS A 1 304 ? 17.306 8.183 -15.227 1.00 95.50 304 LYS A O 1
ATOM 2382 N N . VAL A 1 305 ? 15.466 6.915 -15.586 1.00 94.38 305 VAL A N 1
ATOM 2383 C CA . VAL A 1 305 ? 14.515 7.689 -14.784 1.00 94.38 305 VAL A CA 1
ATOM 2384 C C . VAL A 1 305 ? 15.033 7.896 -13.363 1.00 94.38 305 VAL A C 1
ATOM 2386 O O . VAL A 1 305 ? 15.628 6.992 -12.786 1.00 94.38 305 VAL A O 1
ATOM 2389 N N . LYS A 1 306 ? 14.800 9.073 -12.777 1.00 90.38 306 LYS A N 1
ATOM 2390 C CA . LYS A 1 306 ? 15.196 9.417 -11.397 1.00 90.38 306 LYS A CA 1
ATOM 2391 C C . LYS A 1 306 ? 14.030 9.874 -10.527 1.00 90.38 306 LYS A C 1
ATOM 2393 O O . LYS A 1 306 ? 14.225 10.046 -9.321 1.00 90.38 306 LYS A O 1
ATOM 2398 N N . LYS A 1 307 ? 12.863 10.087 -11.132 1.00 92.06 307 LYS A N 1
ATOM 2399 C CA . LYS A 1 307 ? 11.625 10.504 -10.475 1.00 92.06 307 LYS A CA 1
ATOM 2400 C C . LYS A 1 307 ? 10.503 9.516 -10.753 1.00 92.06 307 LYS A C 1
ATOM 2402 O O . LYS A 1 307 ? 10.509 8.838 -11.771 1.00 92.06 307 LYS A O 1
ATOM 2407 N N . VAL A 1 308 ? 9.525 9.461 -9.858 1.00 93.50 308 VAL A N 1
ATOM 2408 C CA . VAL A 1 308 ? 8.315 8.657 -10.082 1.00 93.50 308 VAL A CA 1
ATOM 2409 C C . VAL A 1 308 ? 7.506 9.234 -11.251 1.00 93.50 308 VAL A C 1
ATOM 2411 O O . VAL A 1 308 ? 7.177 8.495 -12.168 1.00 93.50 308 VAL A O 1
ATOM 2414 N N . SER A 1 309 ? 7.341 10.561 -11.311 1.00 94.75 309 SER A N 1
ATOM 2415 C CA . SER A 1 309 ? 6.639 11.245 -12.410 1.00 94.75 309 SER A CA 1
ATOM 2416 C C . SER A 1 309 ? 7.234 10.972 -13.797 1.00 94.75 309 SER A C 1
ATOM 2418 O O . SER A 1 309 ? 6.495 10.776 -14.753 1.00 94.75 309 SER A O 1
ATOM 2420 N N . GLU A 1 310 ? 8.563 10.900 -13.912 1.00 95.75 310 GLU A N 1
ATOM 2421 C CA . GLU A 1 310 ? 9.257 10.536 -15.158 1.00 95.75 310 GLU A CA 1
ATOM 2422 C C . GLU A 1 310 ? 8.973 9.079 -15.569 1.00 95.75 310 GLU A C 1
ATOM 2424 O O . GLU A 1 310 ? 8.840 8.786 -16.755 1.00 95.75 310 GLU A O 1
ATOM 2429 N N . PHE A 1 311 ? 8.875 8.155 -14.603 1.00 96.56 311 PHE A N 1
ATOM 2430 C CA . PHE A 1 311 ? 8.473 6.773 -14.884 1.00 96.56 311 PHE A CA 1
ATOM 2431 C C . PHE A 1 311 ? 7.033 6.742 -15.394 1.00 96.56 311 PHE A C 1
ATOM 2433 O O . PHE A 1 311 ? 6.736 6.072 -16.384 1.00 96.56 311 PHE A O 1
ATOM 2440 N N . ASP A 1 312 ? 6.152 7.500 -14.743 1.00 97.12 312 ASP A N 1
ATOM 2441 C CA . ASP A 1 312 ? 4.748 7.570 -15.117 1.00 97.12 312 ASP A CA 1
ATOM 2442 C C . ASP A 1 312 ? 4.548 8.195 -16.498 1.00 97.12 312 ASP A C 1
ATOM 2444 O O . ASP A 1 312 ? 3.756 7.683 -17.286 1.00 97.12 312 ASP A O 1
ATOM 2448 N N . GLU A 1 313 ? 5.312 9.234 -16.836 1.00 97.12 313 GLU A N 1
ATOM 2449 C CA . GLU A 1 313 ? 5.297 9.875 -18.152 1.00 97.12 313 GLU A CA 1
ATOM 2450 C C . GLU A 1 313 ? 5.752 8.931 -19.275 1.00 97.12 313 GLU A C 1
ATOM 2452 O O . GLU A 1 313 ? 5.153 8.903 -20.354 1.00 97.12 313 GLU A O 1
ATOM 2457 N N . LEU A 1 314 ? 6.811 8.155 -19.026 1.00 96.88 314 LEU A N 1
ATOM 2458 C CA . LEU A 1 314 ? 7.430 7.276 -20.021 1.00 96.88 314 LEU A CA 1
ATOM 2459 C C . LEU A 1 314 ? 6.764 5.898 -20.130 1.00 96.88 314 LEU A C 1
ATOM 2461 O O . LEU A 1 314 ? 6.936 5.232 -21.149 1.00 96.88 314 LEU A O 1
ATOM 2465 N N . SER A 1 315 ? 6.029 5.464 -19.104 1.00 96.12 315 SER A N 1
ATOM 2466 C CA . SER A 1 315 ? 5.394 4.143 -19.050 1.00 96.12 315 SER A CA 1
ATOM 2467 C C . SER A 1 315 ? 3.914 4.224 -18.692 1.00 96.12 315 SER A C 1
ATOM 2469 O O . SER A 1 315 ? 3.070 3.920 -19.538 1.00 96.12 315 SER A O 1
ATOM 2471 N N . THR A 1 316 ? 3.581 4.627 -17.461 1.00 96.56 316 THR A N 1
ATOM 2472 C CA . THR A 1 316 ? 2.235 4.480 -16.880 1.00 96.56 316 THR A CA 1
ATOM 2473 C C . THR A 1 316 ? 1.151 5.132 -17.729 1.00 96.56 316 THR A C 1
ATOM 2475 O O . THR A 1 316 ? 0.210 4.461 -18.151 1.00 96.56 316 THR A O 1
ATOM 2478 N N . ILE A 1 317 ? 1.303 6.410 -18.083 1.00 97.06 317 ILE A N 1
ATOM 2479 C CA . ILE A 1 317 ? 0.278 7.115 -18.863 1.00 97.06 317 ILE A CA 1
ATOM 2480 C C . ILE A 1 317 ? 0.109 6.535 -20.274 1.00 97.06 317 ILE A C 1
ATOM 2482 O O . ILE A 1 317 ? -0.960 6.674 -20.861 1.00 97.06 317 ILE A O 1
ATOM 2486 N N . LYS A 1 318 ? 1.132 5.856 -20.818 1.00 95.06 318 LYS A N 1
ATOM 2487 C CA . LYS A 1 318 ? 1.094 5.271 -22.167 1.00 95.06 318 LYS A CA 1
ATOM 2488 C C . LYS A 1 318 ? 0.227 4.024 -22.221 1.00 95.06 318 LYS A C 1
ATOM 2490 O O . LYS A 1 318 ? -0.589 3.900 -23.125 1.00 95.06 318 LYS A O 1
ATOM 2495 N N . HIS A 1 319 ? 0.382 3.110 -21.265 1.00 92.69 319 HIS A N 1
ATOM 2496 C CA . HIS A 1 319 ? -0.377 1.855 -21.269 1.00 92.69 319 HIS A CA 1
ATOM 2497 C C . HIS A 1 319 ? -1.722 1.935 -20.537 1.00 92.69 319 HIS A C 1
ATOM 2499 O O . HIS A 1 319 ? -2.577 1.078 -20.744 1.00 92.69 319 HIS A O 1
ATOM 2505 N N . PHE A 1 320 ? -1.950 2.999 -19.762 1.00 95.50 320 PHE A N 1
ATOM 2506 C CA . PHE A 1 320 ? -3.268 3.353 -19.226 1.00 95.50 320 PHE A CA 1
ATOM 2507 C C . PHE A 1 320 ? -4.009 4.429 -20.039 1.00 95.50 320 PHE A C 1
ATOM 2509 O O . PHE A 1 320 ? -5.132 4.786 -19.696 1.00 95.50 320 PHE A O 1
ATOM 2516 N N . ASN A 1 321 ? -3.422 4.918 -21.137 1.00 95.06 321 ASN A N 1
ATOM 2517 C CA . ASN A 1 321 ? -4.021 5.897 -22.055 1.00 95.06 321 ASN A CA 1
ATOM 2518 C C . ASN A 1 321 ? -4.420 7.247 -21.414 1.00 95.06 321 ASN A C 1
ATOM 2520 O O . ASN A 1 321 ? -5.405 7.862 -21.826 1.00 95.06 321 ASN A O 1
ATOM 2524 N N . TYR A 1 322 ? -3.640 7.743 -20.448 1.00 97.56 322 TYR A N 1
ATOM 2525 C CA . TYR A 1 322 ? -3.783 9.112 -19.932 1.00 97.56 322 TYR A CA 1
ATOM 2526 C C . TYR A 1 322 ? -3.062 10.120 -20.840 1.00 97.56 322 TYR A C 1
ATOM 2528 O O . TYR A 1 322 ? -2.018 9.819 -21.424 1.00 97.56 322 TYR A O 1
ATOM 2536 N N . LYS A 1 323 ? -3.585 11.348 -20.947 1.00 96.69 323 LYS A N 1
ATOM 2537 C CA . LYS A 1 323 ? -2.998 12.398 -21.801 1.00 96.69 323 LYS A CA 1
ATOM 2538 C C . LYS A 1 323 ? -1.778 13.048 -21.158 1.00 96.69 323 LYS A C 1
ATOM 2540 O O . LYS A 1 323 ? -0.892 13.515 -21.872 1.00 96.69 323 LYS A O 1
ATOM 2545 N N . SER A 1 324 ? -1.738 13.104 -19.830 1.00 97.69 324 SER A N 1
ATOM 2546 C CA . SER A 1 324 ? -0.637 13.687 -19.064 1.00 97.69 324 SER A CA 1
ATOM 2547 C C . SER A 1 324 ? -0.504 13.049 -17.680 1.00 97.69 324 SER A C 1
ATOM 2549 O O . SER A 1 324 ? -1.438 12.425 -17.174 1.00 97.69 324 SER A O 1
ATOM 2551 N N . VAL A 1 325 ? 0.659 13.242 -17.049 1.00 97.31 325 VAL A N 1
ATOM 2552 C CA . VAL A 1 325 ? 0.890 12.845 -15.648 1.00 97.31 325 VAL A CA 1
ATOM 2553 C C . VAL A 1 325 ? -0.051 13.592 -14.701 1.00 97.31 325 VAL A C 1
ATOM 2555 O O . VAL A 1 325 ? -0.541 13.003 -13.743 1.00 97.31 325 VAL A O 1
ATOM 2558 N N . ASP A 1 326 ? -0.376 14.853 -14.994 1.00 97.12 326 ASP A N 1
ATOM 2559 C CA . ASP A 1 326 ? -1.320 15.630 -14.184 1.00 97.12 326 ASP A CA 1
ATOM 2560 C C . ASP A 1 326 ? -2.728 15.024 -14.203 1.00 97.12 326 ASP A C 1
ATOM 2562 O O . ASP A 1 326 ? -3.347 14.892 -13.150 1.00 97.12 326 ASP A O 1
ATOM 2566 N N . GLU A 1 327 ? -3.229 14.622 -15.378 1.00 97.88 327 GLU A N 1
ATOM 2567 C CA . GLU A 1 327 ? -4.524 13.936 -15.499 1.00 97.88 327 GLU A CA 1
ATOM 2568 C C . GLU A 1 327 ? -4.504 12.609 -14.731 1.00 97.88 327 GLU A C 1
ATOM 2570 O O . GLU A 1 327 ? -5.417 12.321 -13.957 1.00 97.88 327 GLU A O 1
ATOM 2575 N N . PHE A 1 328 ? -3.423 11.841 -14.886 1.00 98.44 328 PHE A N 1
ATOM 2576 C CA . PHE A 1 328 ? -3.218 10.580 -14.180 1.00 98.44 328 PHE A CA 1
ATOM 2577 C C . PHE A 1 328 ? -3.214 10.752 -12.653 1.00 98.44 328 PHE A C 1
ATOM 2579 O O . PHE A 1 328 ? -3.903 10.021 -11.942 1.00 98.44 328 PHE A O 1
ATOM 2586 N N . TYR A 1 329 ? -2.488 11.736 -12.124 1.00 98.12 329 TYR A N 1
ATOM 2587 C CA . TYR A 1 329 ? -2.431 12.002 -10.685 1.00 98.12 329 TYR A CA 1
ATOM 2588 C C . TYR A 1 329 ? -3.741 12.575 -10.139 1.00 98.12 329 TYR A C 1
ATOM 2590 O O . TYR A 1 329 ? -4.113 12.279 -8.999 1.00 98.12 329 TYR A O 1
ATOM 2598 N N . GLN A 1 330 ? -4.460 13.377 -10.925 1.00 97.56 330 GLN A N 1
ATOM 2599 C CA . GLN A 1 330 ? -5.788 13.852 -10.545 1.00 97.56 330 GLN A CA 1
ATOM 2600 C C . GLN A 1 330 ? -6.776 12.690 -10.427 1.00 97.56 330 GLN A C 1
ATOM 2602 O O . GLN A 1 330 ? -7.434 12.578 -9.393 1.00 97.56 330 GLN A O 1
ATOM 2607 N N . ASP A 1 331 ? -6.838 11.795 -11.418 1.00 97.88 331 ASP A N 1
ATOM 2608 C CA . ASP A 1 331 ? -7.695 10.607 -11.329 1.00 97.88 331 ASP A CA 1
ATOM 2609 C C . ASP A 1 331 ? -7.249 9.680 -10.192 1.00 97.88 331 ASP A C 1
ATOM 2611 O O . ASP A 1 331 ? -8.066 9.216 -9.398 1.00 97.88 331 ASP A O 1
ATOM 2615 N N . GLY A 1 332 ? -5.940 9.484 -10.036 1.00 97.31 332 GLY A N 1
ATOM 2616 C CA . GLY A 1 332 ? -5.362 8.697 -8.954 1.00 97.31 332 GLY A CA 1
ATOM 2617 C C . GLY A 1 332 ? -5.608 9.254 -7.550 1.00 97.31 332 GLY A C 1
ATOM 2618 O O . GLY A 1 332 ? -5.375 8.532 -6.592 1.00 97.31 332 GLY A O 1
ATOM 2619 N N . SER A 1 333 ? -6.086 10.488 -7.377 1.00 98.38 333 SER A N 1
ATOM 2620 C CA . SER A 1 333 ? -6.318 11.077 -6.052 1.00 98.38 333 SER A CA 1
ATOM 2621 C C . SER A 1 333 ? -7.650 10.625 -5.446 1.00 98.38 333 SER A C 1
ATOM 2623 O O . SER A 1 333 ? -8.720 11.155 -5.772 1.00 98.38 333 SER A O 1
ATOM 2625 N N . CYS A 1 334 ? -7.592 9.681 -4.500 1.00 98.25 334 CYS A N 1
ATOM 2626 C CA . CYS A 1 334 ? -8.789 9.108 -3.877 1.00 98.25 334 CYS A CA 1
ATOM 2627 C C . CYS A 1 334 ? -9.600 10.096 -3.016 1.00 98.25 334 CYS A C 1
ATOM 2629 O O . CYS A 1 334 ? -10.770 9.827 -2.739 1.00 98.25 334 CYS A O 1
ATOM 2631 N N . VAL A 1 335 ? -9.043 11.261 -2.645 1.00 97.81 335 VAL A N 1
ATOM 2632 C CA . VAL A 1 335 ? -9.763 12.311 -1.890 1.00 97.81 335 VAL A CA 1
ATOM 2633 C C . VAL A 1 335 ? -11.090 12.706 -2.546 1.00 97.81 335 VAL A C 1
ATOM 2635 O O . VAL A 1 335 ? -12.100 12.873 -1.869 1.00 97.81 335 VAL A O 1
ATOM 2638 N N . THR A 1 336 ? -11.123 12.750 -3.880 1.00 95.94 336 THR A N 1
ATOM 2639 C CA . THR A 1 336 ? -12.311 13.121 -4.667 1.00 95.94 336 THR A CA 1
ATOM 2640 C C . THR A 1 336 ? -13.419 12.064 -4.636 1.00 95.94 336 THR A C 1
ATOM 2642 O O . THR A 1 336 ? -14.544 12.321 -5.068 1.00 95.94 336 THR A O 1
ATOM 2645 N N . ARG A 1 337 ? -13.113 10.861 -4.137 1.00 97.75 337 ARG A N 1
ATOM 2646 C CA . ARG A 1 337 ? -14.024 9.712 -4.078 1.00 97.75 337 ARG A CA 1
ATOM 2647 C C . ARG A 1 337 ? -14.631 9.511 -2.687 1.00 97.75 337 ARG A C 1
ATOM 2649 O O . ARG A 1 337 ? -15.655 8.840 -2.577 1.00 97.75 337 ARG A O 1
ATOM 2656 N N . LEU A 1 338 ? -14.076 10.152 -1.652 1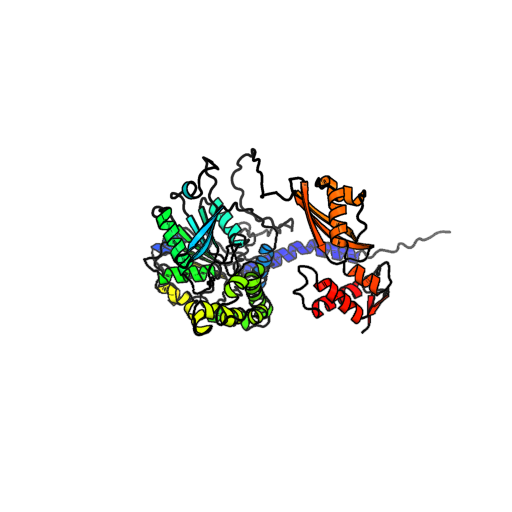.00 98.12 338 LEU A N 1
ATOM 2657 C CA . LEU A 1 338 ? -14.566 10.076 -0.269 1.00 98.12 338 LEU A CA 1
ATOM 2658 C C . LEU A 1 338 ? -16.079 10.313 -0.115 1.00 98.12 338 LEU A C 1
ATOM 2660 O O . LEU A 1 338 ? -16.701 9.538 0.612 1.00 98.12 338 LEU A O 1
ATOM 2664 N N . PRO A 1 339 ? -16.720 11.282 -0.806 1.00 98.12 339 PRO A N 1
ATOM 2665 C CA . PRO A 1 339 ? -18.157 11.525 -0.639 1.00 98.12 339 PRO A CA 1
ATOM 2666 C C . PRO A 1 339 ? -19.058 10.343 -1.022 1.00 98.12 339 PRO A C 1
ATOM 2668 O O . PRO A 1 339 ? -20.209 10.301 -0.603 1.00 98.12 339 PRO A O 1
ATOM 2671 N N . LYS A 1 340 ? -18.556 9.398 -1.827 1.00 98.31 340 LYS A N 1
ATOM 2672 C CA . LYS A 1 340 ? -19.320 8.246 -2.332 1.00 98.31 340 LYS A CA 1
ATOM 2673 C C . LYS A 1 340 ? -19.023 6.933 -1.604 1.00 98.31 340 LYS A C 1
ATOM 2675 O O . LYS A 1 340 ? -19.626 5.916 -1.929 1.00 98.31 340 LYS A O 1
ATOM 2680 N N . VAL A 1 341 ? -18.113 6.938 -0.629 1.00 98.62 341 VAL A N 1
ATOM 2681 C CA . VAL A 1 341 ? -17.804 5.746 0.172 1.00 98.62 341 VAL A CA 1
ATOM 2682 C C . VAL A 1 341 ? -19.041 5.328 0.980 1.00 98.62 341 VAL A C 1
ATOM 2684 O O . VAL A 1 341 ? -19.546 6.089 1.806 1.00 98.62 341 VAL A O 1
ATOM 2687 N N . SER A 1 342 ? -19.526 4.111 0.742 1.00 97.38 342 SER A N 1
ATOM 2688 C CA . SER A 1 342 ? -20.783 3.579 1.298 1.00 97.38 342 SER A CA 1
ATOM 2689 C C . SER A 1 342 ? -20.598 2.730 2.565 1.00 97.38 342 SER A C 1
ATOM 2691 O O . SER A 1 342 ? -21.557 2.497 3.301 1.00 97.38 342 SER A O 1
ATOM 2693 N N . VAL A 1 343 ? -19.370 2.280 2.838 1.00 96.38 343 VAL A N 1
ATOM 2694 C CA . VAL A 1 343 ? -19.034 1.367 3.943 1.00 96.38 343 VAL A CA 1
ATOM 2695 C C . VAL A 1 343 ? -18.122 2.038 4.966 1.00 96.38 343 VAL A C 1
ATOM 2697 O O . VAL A 1 343 ? -17.390 2.957 4.599 1.00 96.38 343 VAL A O 1
ATOM 2700 N N . PRO A 1 344 ? -18.125 1.603 6.243 1.00 97.19 344 PRO A N 1
ATOM 2701 C CA . PRO A 1 344 ? -17.253 2.179 7.261 1.00 97.19 344 PRO A CA 1
ATOM 2702 C C . PRO A 1 344 ? -15.780 2.151 6.837 1.00 97.19 344 PRO A C 1
ATOM 2704 O O . PRO A 1 344 ? -15.233 1.087 6.544 1.00 97.19 344 PRO A O 1
ATOM 2707 N N . LEU A 1 345 ? -15.143 3.319 6.836 1.00 98.56 345 LEU A N 1
ATOM 2708 C CA . LEU A 1 345 ? -13.758 3.531 6.436 1.00 98.56 345 LEU A CA 1
ATOM 2709 C C . LEU A 1 345 ? -12.994 4.250 7.553 1.00 98.56 345 LEU A C 1
ATOM 2711 O O . LEU A 1 345 ? -13.337 5.369 7.936 1.00 98.56 345 LEU A O 1
ATOM 2715 N N . LEU A 1 346 ? -11.924 3.619 8.039 1.00 98.19 346 LEU A N 1
ATOM 2716 C CA . LEU A 1 346 ? -10.966 4.227 8.962 1.00 98.19 346 LEU A CA 1
ATOM 2717 C C . LEU A 1 346 ? -9.673 4.597 8.229 1.00 98.19 346 LEU A C 1
ATOM 2719 O O . LEU A 1 346 ? -8.970 3.730 7.715 1.00 98.19 346 LEU A O 1
ATOM 2723 N N . CYS A 1 347 ? -9.321 5.877 8.245 1.00 98.56 347 CYS A N 1
ATOM 2724 C CA . CYS A 1 347 ? -8.101 6.407 7.650 1.00 98.56 347 CYS A CA 1
ATOM 2725 C C . CYS A 1 347 ? -7.082 6.736 8.747 1.00 98.56 347 CYS A C 1
ATOM 2727 O O . CYS A 1 347 ? -7.369 7.561 9.609 1.00 98.56 347 CYS A O 1
ATOM 2729 N N . LEU A 1 348 ? -5.905 6.108 8.728 1.00 97.62 348 LEU A N 1
ATOM 2730 C CA . LEU A 1 348 ? -4.825 6.305 9.700 1.00 97.62 348 LEU A CA 1
ATOM 2731 C C . LEU A 1 348 ? -3.615 6.962 9.023 1.00 97.62 348 LEU A C 1
ATOM 2733 O O . LEU A 1 348 ? -2.972 6.337 8.178 1.00 97.62 348 LEU A O 1
ATOM 2737 N N . ASN A 1 349 ? -3.254 8.182 9.418 1.00 97.88 349 ASN A N 1
ATOM 2738 C CA . ASN A 1 349 ? -2.117 8.912 8.842 1.00 97.88 349 ASN A CA 1
ATOM 2739 C C . ASN A 1 349 ? -1.274 9.603 9.926 1.00 97.88 349 ASN A C 1
ATOM 2741 O O . ASN A 1 349 ? -1.801 10.054 10.938 1.00 97.88 349 ASN A O 1
ATOM 2745 N N . ALA A 1 350 ? 0.034 9.731 9.704 1.00 96.62 350 ALA A N 1
ATOM 2746 C CA . ALA A 1 350 ? 0.887 10.581 10.532 1.00 96.62 350 ALA A CA 1
ATOM 2747 C C . ALA A 1 350 ? 1.028 11.968 9.886 1.00 96.62 350 ALA A C 1
ATOM 2749 O O . ALA A 1 350 ? 1.215 12.081 8.678 1.00 96.62 350 ALA A O 1
ATOM 2750 N N . GLU A 1 351 ? 0.967 13.036 10.679 1.00 96.00 351 GLU A N 1
ATOM 2751 C CA . GLU A 1 351 ? 1.116 14.414 10.190 1.00 96.00 351 GLU A CA 1
ATOM 2752 C C . GLU A 1 351 ? 2.564 14.729 9.779 1.00 96.00 351 GLU A C 1
ATOM 2754 O O . GLU A 1 351 ? 2.797 15.623 8.967 1.00 96.00 351 GLU A O 1
ATOM 2759 N N . ASP A 1 352 ? 3.541 13.979 10.302 1.00 94.88 352 ASP A N 1
ATOM 2760 C CA . ASP A 1 352 ? 4.952 14.075 9.915 1.00 94.88 352 ASP A CA 1
ATOM 2761 C C . ASP A 1 352 ? 5.392 13.043 8.864 1.00 94.88 352 ASP A C 1
ATOM 2763 O O . ASP A 1 352 ? 6.592 12.837 8.664 1.00 94.88 352 ASP A O 1
ATOM 2767 N N . ASP A 1 353 ? 4.436 12.403 8.186 1.00 96.25 353 ASP A N 1
ATOM 2768 C CA . ASP A 1 353 ? 4.693 11.483 7.081 1.00 96.25 353 ASP A CA 1
ATOM 2769 C C . ASP A 1 353 ? 5.356 12.224 5.895 1.00 96.25 353 ASP A C 1
ATOM 2771 O O . ASP A 1 353 ? 4.779 13.168 5.344 1.00 96.25 353 ASP A O 1
ATOM 2775 N N . PRO A 1 354 ? 6.573 11.823 5.477 1.00 93.00 354 PRO A N 1
ATOM 2776 C CA . PRO A 1 354 ? 7.305 12.504 4.413 1.00 93.00 354 PRO A CA 1
ATOM 2777 C C . PRO A 1 354 ? 6.829 12.151 2.995 1.00 93.00 354 PRO A C 1
ATOM 2779 O O . PRO A 1 354 ? 7.288 12.775 2.036 1.00 93.00 354 PRO A O 1
ATOM 2782 N N . ILE A 1 355 ? 5.952 11.155 2.850 1.00 93.56 355 ILE A N 1
ATOM 2783 C CA . ILE A 1 355 ? 5.387 10.695 1.576 1.00 93.56 355 ILE A CA 1
ATOM 2784 C C . ILE A 1 355 ? 3.922 11.132 1.490 1.00 93.56 355 ILE A C 1
ATOM 2786 O O . ILE A 1 355 ? 3.559 11.892 0.594 1.00 93.56 355 ILE A O 1
ATOM 2790 N N . SER A 1 356 ? 3.094 10.717 2.451 1.00 95.19 356 SER A N 1
ATOM 2791 C CA . SER A 1 356 ? 1.691 11.129 2.569 1.00 95.19 356 SER A CA 1
ATOM 2792 C C . SER A 1 356 ? 1.571 12.404 3.407 1.00 95.19 356 SER A C 1
ATOM 2794 O O . SER A 1 356 ? 1.040 12.399 4.518 1.00 95.19 356 SER A O 1
ATOM 2796 N N . VAL A 1 357 ? 2.072 13.509 2.864 1.00 94.38 357 VAL A N 1
ATOM 2797 C CA . VAL A 1 357 ? 2.198 14.781 3.587 1.00 94.38 357 VAL A CA 1
ATOM 2798 C C . VAL A 1 357 ? 0.893 15.303 4.177 1.00 94.38 357 VAL A C 1
ATOM 2800 O O . VAL A 1 357 ? -0.166 15.186 3.563 1.00 94.38 357 VAL A O 1
ATOM 2803 N N . ALA A 1 358 ? 0.977 15.995 5.317 1.00 95.75 358 ALA A N 1
ATOM 2804 C CA . ALA A 1 358 ? -0.181 16.590 5.991 1.00 95.75 358 ALA A CA 1
ATOM 2805 C C . ALA A 1 358 ? -1.043 17.484 5.080 1.00 95.75 358 ALA A C 1
ATOM 2807 O O . ALA A 1 358 ? -2.264 17.489 5.194 1.00 95.75 358 ALA A O 1
ATOM 2808 N N . THR A 1 359 ? -0.433 18.210 4.136 1.00 95.50 359 THR A N 1
ATOM 2809 C CA . THR A 1 359 ? -1.161 19.071 3.186 1.00 95.50 359 THR A CA 1
ATOM 2810 C C . THR A 1 359 ? -2.000 18.285 2.176 1.00 95.50 359 THR A C 1
ATOM 2812 O O . THR A 1 359 ? -2.913 18.860 1.576 1.00 95.50 359 THR A O 1
ATOM 2815 N N . SER A 1 360 ? -1.699 16.997 1.974 1.00 95.50 360 SER A N 1
ATOM 2816 C CA . SER A 1 360 ? -2.441 16.083 1.098 1.00 95.50 360 SER A CA 1
ATOM 2817 C C . SER A 1 360 ? -3.671 15.469 1.764 1.00 95.50 360 SER A C 1
ATOM 2819 O O . SER A 1 360 ? -4.535 14.960 1.052 1.00 95.50 360 SER A O 1
ATOM 2821 N N . LEU A 1 361 ? -3.761 15.527 3.097 1.00 97.94 361 LEU A N 1
ATOM 2822 C CA . LEU A 1 361 ? -4.867 14.944 3.848 1.00 97.94 361 LEU A CA 1
ATOM 2823 C C . LEU A 1 361 ? -6.183 15.680 3.552 1.00 97.94 361 LEU A C 1
ATOM 2825 O O . LEU A 1 361 ? -6.165 16.897 3.333 1.00 97.94 361 LEU A O 1
ATOM 2829 N N . PRO A 1 362 ? -7.321 14.964 3.567 1.00 97.75 362 PRO A N 1
ATOM 2830 C CA . PRO A 1 362 ? -8.627 15.584 3.425 1.00 97.75 362 PRO A CA 1
ATOM 2831 C C . PRO A 1 362 ? -8.879 16.569 4.565 1.00 97.75 362 PRO A C 1
ATOM 2833 O O . PRO A 1 362 ? -8.500 16.358 5.722 1.00 97.75 362 PRO A O 1
ATOM 2836 N N . THR A 1 363 ? -9.534 17.664 4.218 1.00 97.69 363 THR A N 1
ATOM 2837 C CA . THR A 1 363 ? -9.986 18.680 5.159 1.00 97.69 363 THR A CA 1
ATOM 2838 C C . THR A 1 363 ? -11.069 18.129 6.084 1.00 97.69 363 THR A C 1
ATOM 2840 O O . THR A 1 363 ? -11.695 17.099 5.826 1.00 97.69 363 THR A O 1
ATOM 2843 N N . LYS A 1 364 ? -11.317 18.852 7.180 1.00 97.69 364 LYS A N 1
ATOM 2844 C CA . LYS A 1 364 ? -12.390 18.517 8.117 1.00 97.69 364 LYS A CA 1
ATOM 2845 C C . LYS A 1 364 ? -13.745 18.411 7.415 1.00 97.69 364 LYS A C 1
ATOM 2847 O O . LYS A 1 364 ? -14.446 17.430 7.628 1.00 97.69 364 LYS A O 1
ATOM 2852 N N . ASP A 1 365 ? -14.063 19.373 6.554 1.00 97.94 365 ASP A N 1
ATOM 2853 C CA . ASP A 1 365 ? -15.351 19.426 5.862 1.00 97.94 365 ASP A CA 1
ATOM 2854 C C . ASP A 1 365 ? -15.506 18.267 4.863 1.00 97.94 365 ASP A C 1
ATOM 2856 O O . ASP A 1 365 ? -16.576 17.670 4.782 1.00 97.94 365 ASP A O 1
ATOM 2860 N N . GLU A 1 366 ? -14.435 17.885 4.156 1.00 97.75 366 GLU A N 1
ATOM 2861 C CA . GLU A 1 366 ? -14.442 16.721 3.252 1.00 97.75 366 GLU A CA 1
ATOM 2862 C C . GLU A 1 366 ? -14.690 15.404 4.000 1.00 97.75 366 GLU A C 1
ATOM 2864 O O . GLU A 1 366 ? -15.399 14.535 3.493 1.00 97.75 366 GLU A O 1
ATOM 2869 N N . ILE A 1 367 ? -14.138 15.255 5.209 1.00 98.31 367 ILE A N 1
ATOM 2870 C CA . ILE A 1 367 ? -14.379 14.083 6.058 1.00 98.31 367 ILE A CA 1
ATOM 2871 C C . ILE A 1 367 ? -15.794 14.105 6.645 1.00 98.31 367 ILE A C 1
ATOM 2873 O O . ILE A 1 367 ? -16.511 13.112 6.568 1.00 98.31 367 ILE A O 1
ATOM 2877 N N . GLU A 1 368 ? -16.226 15.231 7.216 1.00 97.69 368 GLU A N 1
ATOM 2878 C CA . GLU A 1 368 ? -17.541 15.350 7.859 1.00 97.69 368 GLU A CA 1
ATOM 2879 C C . GLU A 1 368 ? -18.710 15.324 6.860 1.00 97.69 368 GLU A C 1
ATOM 2881 O O . GLU A 1 368 ? -19.848 15.063 7.256 1.00 97.69 368 GLU A O 1
ATOM 2886 N N . ALA A 1 369 ? -18.447 15.515 5.563 1.00 97.56 369 ALA A N 1
ATOM 2887 C CA . ALA A 1 369 ? -19.435 15.339 4.503 1.00 97.56 369 ALA A CA 1
ATOM 2888 C C . ALA A 1 369 ? -19.938 13.888 4.370 1.00 97.56 369 ALA A C 1
ATOM 2890 O O . ALA A 1 369 ? -21.052 13.683 3.885 1.00 97.56 369 ALA A O 1
ATOM 2891 N N . ASN A 1 370 ? -19.170 12.887 4.820 1.00 98.06 370 ASN A N 1
ATOM 2892 C CA . ASN A 1 370 ? -19.559 11.479 4.759 1.00 98.06 370 ASN A CA 1
ATOM 2893 C C . ASN A 1 370 ? -19.489 10.812 6.141 1.00 98.06 370 ASN A C 1
ATOM 2895 O O . ASN A 1 370 ? -18.426 10.670 6.738 1.00 98.06 370 ASN A O 1
ATOM 2899 N N . GLU A 1 371 ? -20.629 10.329 6.639 1.00 97.62 371 GLU A N 1
ATOM 2900 C CA . GLU A 1 371 ? -20.705 9.679 7.951 1.00 97.62 371 GLU A CA 1
ATOM 2901 C C . GLU A 1 371 ? -19.971 8.343 8.050 1.00 97.62 371 GLU A C 1
ATOM 2903 O O . GLU A 1 371 ? -19.714 7.884 9.160 1.00 97.62 371 GLU A O 1
ATOM 2908 N N . ASN A 1 372 ? -19.629 7.721 6.924 1.00 98.06 372 ASN A N 1
ATOM 2909 C CA . ASN A 1 372 ? -18.903 6.459 6.915 1.00 98.06 372 ASN A CA 1
ATOM 2910 C C . ASN A 1 372 ? -17.386 6.631 7.054 1.00 98.06 372 ASN A C 1
ATOM 2912 O O . ASN A 1 372 ? -16.695 5.630 7.228 1.00 98.06 372 ASN A O 1
ATOM 2916 N N . VAL A 1 373 ? -16.856 7.856 6.982 1.00 98.56 373 VAL A N 1
ATOM 2917 C CA . VAL A 1 373 ? -15.411 8.104 6.972 1.00 98.56 373 VAL A CA 1
ATOM 2918 C C . VAL A 1 373 ? -14.950 8.675 8.312 1.00 98.56 373 VAL A C 1
ATOM 2920 O O . VAL A 1 373 ? -15.477 9.670 8.807 1.00 98.56 373 VAL A O 1
ATOM 2923 N N . ILE A 1 374 ? -13.920 8.055 8.885 1.00 98.44 374 ILE A N 1
ATOM 2924 C CA . ILE A 1 374 ? -13.222 8.539 10.076 1.00 98.44 374 ILE A CA 1
ATOM 2925 C C . ILE A 1 374 ? -11.753 8.737 9.719 1.00 98.44 374 ILE A C 1
ATOM 2927 O O . ILE A 1 374 ? -11.067 7.782 9.358 1.00 98.44 374 ILE A O 1
ATOM 2931 N N . LEU A 1 375 ? -11.252 9.961 9.866 1.00 98.56 375 LEU A N 1
ATOM 2932 C CA . LEU A 1 375 ? -9.825 10.255 9.784 1.00 98.56 375 LEU A CA 1
ATOM 2933 C C . LEU A 1 375 ? -9.224 10.291 11.189 1.00 98.56 375 LEU A C 1
ATOM 2935 O O . LEU A 1 375 ? -9.690 11.015 12.065 1.00 98.56 375 LEU A O 1
ATOM 2939 N N . CYS A 1 376 ? -8.157 9.530 11.382 1.00 97.50 376 CYS A N 1
ATOM 2940 C CA . CYS A 1 376 ? -7.352 9.493 12.586 1.00 97.50 376 CYS A CA 1
ATOM 2941 C C . CYS A 1 376 ? -5.924 9.921 12.245 1.00 97.50 376 CYS A C 1
ATOM 2943 O O . CYS A 1 376 ? -5.253 9.260 11.446 1.00 97.50 376 CYS A O 1
ATOM 2945 N N . THR A 1 377 ? -5.447 10.997 12.871 1.00 97.19 377 THR A N 1
ATOM 2946 C CA . THR A 1 377 ? -4.070 11.470 12.708 1.00 97.19 377 THR A CA 1
ATOM 2947 C C . THR A 1 377 ? -3.260 11.387 13.994 1.00 97.19 377 THR A C 1
ATOM 2949 O O . THR A 1 377 ? -3.786 11.533 15.097 1.00 97.19 377 THR A O 1
ATOM 2952 N N . THR A 1 378 ? -1.958 11.153 13.856 1.00 94.38 378 THR A N 1
ATOM 2953 C CA . THR A 1 378 ? -0.968 11.325 14.930 1.00 94.38 378 THR A CA 1
ATOM 2954 C C . THR A 1 378 ? 0.053 12.375 14.504 1.00 94.38 378 THR A C 1
ATOM 2956 O O . THR A 1 378 ? 0.449 12.405 13.341 1.00 94.38 378 THR A O 1
ATOM 2959 N N . LYS A 1 379 ? 0.559 13.216 15.415 1.00 92.25 379 LYS A N 1
ATOM 2960 C CA . LYS A 1 379 ? 1.650 14.161 15.094 1.00 92.25 379 LYS A CA 1
ATOM 2961 C C . LYS A 1 379 ? 2.907 13.483 14.563 1.00 92.25 379 LYS A C 1
ATOM 2963 O O . LYS A 1 379 ? 3.665 14.094 13.811 1.00 92.25 379 LYS A O 1
ATOM 2968 N N . LYS A 1 380 ? 3.173 12.266 15.043 1.00 91.88 380 LYS A N 1
ATOM 2969 C CA . LYS A 1 380 ? 4.375 11.480 14.764 1.00 91.88 380 LYS A CA 1
ATOM 2970 C C . LYS A 1 380 ? 4.003 10.088 14.285 1.00 91.88 380 LYS A C 1
ATOM 2972 O O . LYS A 1 380 ? 3.035 9.508 14.770 1.00 91.88 380 LYS A O 1
ATOM 2977 N N . GLY A 1 381 ? 4.806 9.543 13.386 1.00 90.62 381 GLY A N 1
ATOM 2978 C CA . GLY A 1 381 ? 4.665 8.163 12.927 1.00 90.62 381 GLY A CA 1
ATOM 2979 C C . GLY A 1 381 ? 5.391 7.860 11.623 1.00 90.62 381 GLY A C 1
ATOM 2980 O O . GLY A 1 381 ? 5.553 6.686 11.303 1.00 90.62 381 GLY A O 1
ATOM 2981 N N . GLY A 1 382 ? 5.849 8.882 10.886 1.00 93.88 382 GLY A N 1
ATOM 2982 C CA . GLY A 1 382 ? 6.437 8.695 9.559 1.00 93.88 382 GLY A CA 1
ATOM 2983 C C . GLY A 1 382 ? 5.506 7.954 8.593 1.00 93.88 382 GLY A C 1
ATOM 2984 O O . GLY A 1 382 ? 4.314 7.793 8.848 1.00 93.88 382 GLY A O 1
ATOM 2985 N N . HIS A 1 383 ? 6.055 7.474 7.479 1.00 95.50 383 HIS A N 1
ATOM 2986 C CA . HIS A 1 383 ? 5.299 6.674 6.523 1.00 95.50 383 HIS A CA 1
ATOM 2987 C C . HIS A 1 383 ? 5.234 5.213 6.980 1.00 95.50 383 HIS A C 1
ATOM 2989 O O . HIS A 1 383 ? 6.251 4.520 6.983 1.00 95.50 383 HIS A O 1
ATOM 2995 N N . LEU A 1 384 ? 4.036 4.758 7.367 1.00 93.69 384 LEU A N 1
ATOM 2996 C CA . LEU A 1 384 ? 3.705 3.380 7.782 1.00 93.69 384 LEU A CA 1
ATOM 2997 C C . LEU A 1 384 ? 4.436 2.832 9.023 1.00 93.69 384 LEU A C 1
ATOM 2999 O O . LEU A 1 384 ? 4.265 1.660 9.353 1.00 93.69 384 LEU A O 1
ATOM 3003 N N . ALA A 1 385 ? 5.250 3.632 9.709 1.00 88.81 385 ALA A N 1
ATOM 3004 C CA . ALA A 1 385 ? 6.131 3.129 10.757 1.00 88.81 385 ALA A CA 1
ATOM 3005 C C . ALA A 1 385 ? 5.445 3.067 12.131 1.00 88.81 385 ALA A C 1
ATOM 3007 O O . ALA A 1 385 ? 5.501 2.023 12.777 1.00 88.81 385 ALA A O 1
ATOM 3008 N N . PHE A 1 386 ? 4.791 4.157 12.559 1.00 89.38 386 PHE A N 1
ATOM 3009 C CA . PHE A 1 386 ? 4.020 4.262 13.814 1.00 89.38 386 PHE A CA 1
ATOM 3010 C C . PHE A 1 386 ? 4.701 3.587 15.020 1.00 89.38 386 PHE A C 1
ATOM 3012 O O . PHE A 1 386 ? 4.050 2.926 15.831 1.00 89.38 386 PHE A O 1
ATOM 3019 N N . TYR A 1 387 ? 6.025 3.725 15.144 1.00 86.75 387 TYR A N 1
ATOM 3020 C CA . TYR A 1 387 ? 6.756 3.010 16.183 1.00 86.75 387 TYR A CA 1
ATOM 3021 C C . TYR A 1 387 ? 6.450 3.580 17.564 1.00 86.75 387 TYR A C 1
ATOM 3023 O O . TYR A 1 387 ? 6.656 4.771 17.815 1.00 86.75 387 TYR A O 1
ATOM 3031 N N . GLU A 1 388 ? 6.047 2.698 18.473 1.00 82.94 388 GLU A N 1
ATOM 3032 C CA . GLU A 1 388 ? 5.661 3.055 19.832 1.00 82.94 388 GLU A CA 1
ATOM 3033 C C . GLU A 1 388 ? 6.739 2.660 20.853 1.00 82.94 388 GLU A C 1
ATOM 3035 O O . GLU A 1 388 ? 7.289 1.555 20.828 1.00 82.94 388 GLU A O 1
ATOM 3040 N N . GLY A 1 389 ? 7.068 3.585 21.752 1.00 72.25 389 GLY A N 1
ATOM 3041 C CA . GLY A 1 389 ? 7.908 3.350 22.917 1.00 72.25 389 GLY A CA 1
ATOM 3042 C C . GLY A 1 389 ? 7.108 2.786 24.087 1.00 72.25 389 GLY A C 1
ATOM 3043 O O . GLY A 1 389 ? 5.913 3.021 24.222 1.00 72.25 389 GLY A O 1
ATOM 3044 N N . VAL A 1 390 ? 7.781 2.058 24.978 1.00 64.19 390 VAL A N 1
ATOM 3045 C CA . VAL A 1 390 ? 7.152 1.567 26.210 1.00 64.19 390 VAL A CA 1
ATOM 3046 C C . VAL A 1 390 ? 7.109 2.705 27.230 1.00 64.19 390 VAL A C 1
ATOM 3048 O O . VAL A 1 390 ? 8.158 3.124 27.727 1.00 64.19 390 VAL A O 1
ATOM 3051 N N . TYR A 1 391 ? 5.908 3.192 27.535 1.00 59.25 391 TYR A N 1
ATOM 3052 C CA . TYR A 1 391 ? 5.644 4.162 28.597 1.00 59.25 391 TYR A CA 1
ATOM 3053 C C . TYR A 1 391 ? 4.491 3.651 29.466 1.00 59.25 391 TYR A C 1
ATOM 3055 O O . TYR A 1 391 ? 3.453 3.255 28.941 1.00 59.25 391 TYR A O 1
ATOM 3063 N N . ASP A 1 392 ? 4.696 3.613 30.781 1.00 53.94 392 ASP A N 1
ATOM 3064 C CA . ASP A 1 392 ? 3.687 3.197 31.756 1.00 53.94 392 ASP A CA 1
ATOM 3065 C C . ASP A 1 392 ? 3.163 4.454 32.465 1.00 53.94 392 ASP A C 1
ATOM 3067 O O . ASP A 1 392 ? 3.913 5.106 33.191 1.00 53.94 392 ASP A O 1
ATOM 3071 N N . GLU A 1 393 ? 1.914 4.845 32.184 1.00 50.09 393 GLU A N 1
ATOM 3072 C CA . GLU A 1 393 ? 1.291 6.053 32.756 1.00 50.09 393 GLU A CA 1
ATOM 3073 C C . GLU A 1 393 ? 0.993 5.904 34.264 1.00 50.09 393 GLU A C 1
ATOM 3075 O O . GLU A 1 393 ? 0.906 6.918 34.958 1.00 50.09 393 GLU A O 1
ATOM 3080 N N . ASP A 1 394 ? 0.881 4.675 34.788 1.00 46.28 394 ASP A N 1
ATOM 3081 C CA . ASP A 1 394 ? 0.522 4.420 36.193 1.00 46.28 394 ASP A CA 1
ATOM 3082 C C . ASP A 1 394 ? 1.727 4.522 37.153 1.00 46.28 394 ASP A C 1
ATOM 3084 O O . ASP A 1 394 ? 1.556 4.721 38.358 1.00 46.28 394 ASP A O 1
ATOM 3088 N N . ASP A 1 395 ? 2.959 4.449 36.638 1.00 43.34 395 ASP A N 1
ATOM 3089 C CA . ASP A 1 395 ? 4.197 4.484 37.426 1.00 43.34 395 ASP A CA 1
ATOM 3090 C C . ASP A 1 395 ? 4.959 5.796 37.156 1.00 43.34 395 ASP A C 1
ATOM 3092 O O . ASP A 1 395 ? 6.027 5.822 36.538 1.00 43.34 395 ASP A O 1
ATOM 3096 N N . ASN A 1 396 ? 4.378 6.904 37.640 1.00 41.38 396 ASN A N 1
ATOM 3097 C CA . ASN A 1 396 ? 4.809 8.315 37.532 1.00 41.38 396 ASN A CA 1
ATOM 3098 C C . ASN A 1 396 ? 6.260 8.636 37.992 1.00 41.38 396 ASN A C 1
ATOM 3100 O O . ASN A 1 396 ? 6.595 9.790 38.257 1.00 41.38 396 ASN A O 1
ATOM 3104 N N . ALA A 1 397 ? 7.150 7.648 38.135 1.00 39.41 397 ALA A N 1
ATOM 3105 C CA . ALA A 1 397 ? 8.489 7.842 38.679 1.00 39.41 397 ALA A CA 1
ATOM 3106 C C . ALA A 1 397 ? 9.622 6.999 38.067 1.00 39.41 397 ALA A C 1
ATOM 3108 O O . ALA A 1 397 ? 10.769 7.213 38.471 1.00 39.41 397 ALA A O 1
ATOM 3109 N N . LYS A 1 398 ? 9.409 6.059 37.129 1.00 38.16 398 LYS A N 1
ATOM 3110 C CA . LYS A 1 398 ? 10.537 5.253 36.604 1.00 38.16 398 LYS A CA 1
ATOM 3111 C C . LYS A 1 398 ? 10.397 4.892 35.129 1.00 38.16 398 LYS A C 1
ATOM 3113 O O . LYS A 1 398 ? 9.935 3.810 34.782 1.00 38.16 398 LYS A O 1
ATOM 3118 N N . ILE A 1 399 ? 10.983 5.718 34.260 1.00 42.28 399 ILE A N 1
ATOM 3119 C CA . ILE A 1 399 ? 11.471 5.221 32.969 1.00 42.28 399 ILE A CA 1
ATOM 3120 C C . ILE A 1 399 ? 12.447 4.089 33.288 1.00 42.28 399 ILE A C 1
ATOM 3122 O O . ILE A 1 399 ? 13.520 4.319 33.847 1.00 42.28 399 ILE A O 1
ATOM 3126 N N . LYS A 1 400 ? 12.074 2.851 32.966 1.00 37.59 400 LYS A N 1
ATOM 3127 C CA . LYS A 1 400 ? 13.024 1.742 32.914 1.00 37.59 400 LYS A CA 1
ATOM 3128 C C . LYS A 1 400 ? 13.630 1.761 31.513 1.00 37.59 400 LYS A C 1
ATOM 3130 O O . LYS A 1 400 ? 12.987 1.263 30.590 1.00 37.59 400 LYS A O 1
ATOM 3135 N N . PRO A 1 401 ? 14.840 2.315 31.305 1.00 34.22 401 PRO A N 1
ATOM 3136 C CA . PRO A 1 401 ? 15.543 2.086 30.058 1.00 34.22 401 PRO A CA 1
ATOM 3137 C C . PRO A 1 401 ? 15.828 0.585 29.994 1.00 34.22 401 PRO A C 1
ATOM 3139 O O . PRO A 1 401 ? 16.708 0.080 30.692 1.00 34.22 401 PRO A O 1
ATOM 3142 N N . LYS A 1 402 ? 15.062 -0.161 29.194 1.00 32.47 402 LYS A N 1
ATOM 3143 C CA . LYS A 1 402 ? 15.486 -1.500 28.792 1.00 32.47 402 LYS A CA 1
ATOM 3144 C C . LYS A 1 402 ? 16.749 -1.297 27.962 1.00 32.47 402 LYS A C 1
ATOM 3146 O O . LYS A 1 402 ? 16.698 -0.826 26.829 1.00 32.47 402 LYS A O 1
ATOM 3151 N N . LEU A 1 403 ? 17.890 -1.561 28.593 1.00 29.36 403 LEU A N 1
ATOM 3152 C CA . LEU A 1 403 ? 19.194 -1.534 27.956 1.00 29.36 403 LEU A CA 1
ATOM 3153 C C . LEU A 1 403 ? 19.150 -2.479 26.748 1.00 29.36 403 LEU A C 1
ATOM 3155 O O . LEU A 1 403 ? 18.718 -3.627 26.877 1.00 29.36 403 LEU A O 1
ATOM 3159 N N . LEU A 1 404 ? 19.573 -1.960 25.594 1.00 34.84 404 LEU A N 1
ATOM 3160 C CA . LEU A 1 404 ? 19.697 -2.640 24.305 1.00 34.84 404 LEU A CA 1
ATOM 3161 C C . LEU A 1 404 ? 20.228 -4.075 24.458 1.00 34.84 404 LEU A C 1
ATOM 3163 O O . LEU A 1 404 ? 21.432 -4.311 24.518 1.00 34.84 404 LEU A O 1
ATOM 3167 N N . SER A 1 405 ? 19.315 -5.039 24.479 1.00 26.34 405 SER A N 1
ATOM 3168 C CA . SER A 1 405 ? 19.597 -6.452 24.253 1.00 26.34 405 SER A CA 1
ATOM 3169 C C . SER A 1 405 ? 18.566 -6.950 23.249 1.00 26.34 405 SER A C 1
ATOM 3171 O O . SER A 1 405 ? 17.501 -7.435 23.607 1.00 26.34 405 SER A O 1
ATOM 3173 N N . GLN A 1 406 ? 18.915 -6.757 21.973 1.00 24.70 406 GLN A N 1
ATOM 3174 C CA . GLN A 1 406 ? 18.140 -7.123 20.783 1.00 24.70 406 GLN A CA 1
ATOM 3175 C C . GLN A 1 406 ? 16.800 -6.368 20.632 1.00 24.70 406 GLN A C 1
ATOM 3177 O O . GLN A 1 406 ? 16.155 -6.032 21.626 1.00 24.70 406 GLN A O 1
ATOM 3182 N N . PRO A 1 407 ? 16.360 -6.060 19.395 1.00 25.56 407 PRO A N 1
ATOM 3183 C CA . PRO A 1 407 ? 15.020 -5.542 19.158 1.00 25.56 407 PRO A CA 1
ATOM 3184 C C . PRO A 1 407 ? 14.026 -6.661 19.482 1.00 25.56 407 PRO A C 1
ATOM 3186 O O . PRO A 1 407 ? 13.671 -7.480 18.643 1.00 25.56 407 PRO A O 1
ATOM 3189 N N . THR A 1 408 ? 13.639 -6.746 20.751 1.00 25.61 408 THR A N 1
ATOM 3190 C CA . THR A 1 408 ? 12.560 -7.612 21.202 1.00 25.61 408 THR A CA 1
ATOM 3191 C C . THR A 1 408 ? 11.264 -6.849 20.991 1.00 25.61 408 THR A C 1
ATOM 3193 O O . THR A 1 408 ? 10.894 -5.980 21.778 1.00 25.61 408 THR A O 1
ATOM 3196 N N . PHE A 1 409 ? 10.590 -7.169 19.888 1.00 34.69 409 PHE A N 1
ATOM 3197 C CA . PHE A 1 409 ? 9.177 -6.876 19.696 1.00 34.69 409 PHE A CA 1
ATOM 3198 C C . PHE A 1 409 ? 8.418 -7.482 20.884 1.00 34.69 409 PHE A C 1
ATOM 3200 O O . PHE A 1 409 ? 8.329 -8.702 21.010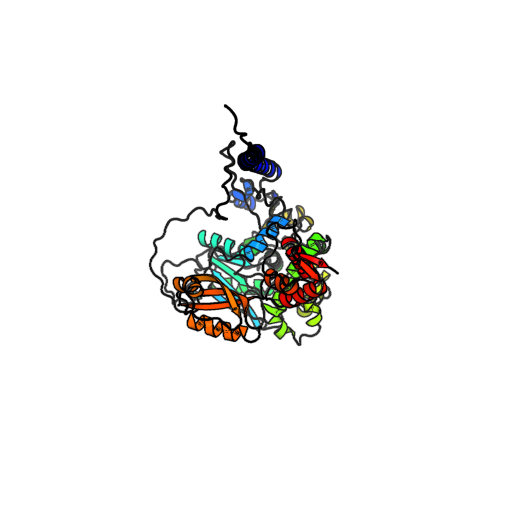 1.00 34.69 409 PHE A O 1
ATOM 3207 N N . GLN A 1 410 ? 7.927 -6.656 21.810 1.00 24.89 410 GLN A N 1
ATOM 3208 C CA . GLN A 1 410 ? 7.061 -7.149 22.879 1.00 24.89 410 GLN A CA 1
ATOM 3209 C C . GLN A 1 410 ? 5.654 -7.357 22.324 1.00 24.89 410 GLN A C 1
ATOM 3211 O O . GLN A 1 410 ? 4.771 -6.521 22.478 1.00 24.89 410 GLN A O 1
ATOM 3216 N N . VAL A 1 411 ? 5.451 -8.508 21.691 1.00 31.62 411 VAL A N 1
ATOM 3217 C CA . VAL A 1 411 ? 4.130 -9.125 21.590 1.00 31.62 411 VAL A CA 1
ATOM 3218 C C . VAL A 1 411 ? 3.870 -9.796 22.941 1.00 31.62 411 VAL A C 1
ATOM 3220 O O . VAL A 1 411 ? 4.708 -10.549 23.439 1.00 31.62 411 VAL A O 1
ATOM 3223 N N . SER A 1 412 ? 2.746 -9.484 23.588 1.00 27.38 412 SER A N 1
ATOM 3224 C CA . SER A 1 412 ? 2.290 -10.228 24.768 1.00 27.38 412 SER A CA 1
ATOM 3225 C C . SER A 1 412 ? 2.210 -11.723 24.420 1.00 27.38 412 SER A C 1
ATOM 3227 O O . SER A 1 412 ? 1.702 -12.046 23.345 1.00 27.38 412 SER A O 1
ATOM 3229 N N . PRO A 1 413 ? 2.702 -12.641 25.268 1.00 25.03 413 PRO A N 1
ATOM 3230 C CA . PRO A 1 413 ? 2.783 -14.050 24.900 1.00 25.03 413 PRO A CA 1
ATOM 3231 C C . PRO A 1 413 ? 1.377 -14.664 24.747 1.00 25.03 413 PRO A C 1
ATOM 3233 O O . PRO A 1 413 ? 0.558 -14.505 25.657 1.00 25.03 413 PRO A O 1
ATOM 3236 N N . PRO A 1 414 ? 1.074 -15.373 23.642 1.00 29.17 414 PRO A N 1
ATOM 3237 C CA . PRO A 1 414 ? -0.098 -16.239 23.559 1.00 29.17 414 PRO A CA 1
ATOM 3238 C C . PRO A 1 414 ? 0.111 -17.528 24.387 1.00 29.17 414 PRO A C 1
ATOM 3240 O O . PRO A 1 414 ? 1.254 -17.896 24.678 1.00 29.17 414 PRO A O 1
ATOM 3243 N N . PRO A 1 415 ? -0.971 -18.220 24.797 1.00 26.45 415 PRO A N 1
ATOM 3244 C CA . PRO A 1 415 ? -0.886 -19.426 25.620 1.00 26.45 415 PRO A CA 1
ATOM 3245 C C . PRO A 1 415 ? -0.155 -20.566 24.892 1.00 26.45 415 PRO A C 1
ATOM 3247 O O . PRO A 1 415 ? -0.305 -20.759 23.687 1.00 26.45 415 PRO A O 1
ATOM 3250 N N . ALA A 1 416 ? 0.657 -21.314 25.643 1.00 24.92 416 ALA A N 1
ATOM 3251 C CA . ALA A 1 416 ? 1.555 -22.343 25.127 1.00 24.92 416 ALA A CA 1
ATOM 3252 C C . ALA A 1 416 ? 0.801 -23.541 24.515 1.00 24.92 416 ALA A C 1
ATOM 3254 O O . ALA A 1 416 ? 0.007 -24.188 25.195 1.00 24.92 416 ALA A O 1
ATOM 3255 N N . LEU A 1 417 ? 1.119 -23.879 23.261 1.00 26.94 417 LEU A N 1
ATOM 3256 C CA . LEU A 1 417 ? 0.750 -25.143 22.617 1.00 26.94 417 LEU A CA 1
ATOM 3257 C C . LEU A 1 417 ? 2.013 -25.970 22.351 1.00 26.94 417 LEU A C 1
ATOM 3259 O O . LEU A 1 417 ? 3.025 -25.467 21.865 1.00 26.94 417 LEU A O 1
ATOM 3263 N N . SER A 1 418 ? 1.945 -27.239 22.745 1.00 25.38 418 SER A N 1
ATOM 3264 C CA . SER A 1 418 ? 3.033 -28.217 22.762 1.00 25.38 418 SER A CA 1
ATOM 3265 C C . SER A 1 418 ? 3.466 -28.669 21.366 1.00 25.38 418 SER A C 1
ATOM 3267 O O . SER A 1 418 ? 2.638 -28.892 20.485 1.00 25.38 418 SER A O 1
ATOM 3269 N N . SER A 1 419 ? 4.771 -28.872 21.202 1.00 27.50 419 SER A N 1
ATOM 3270 C CA . SER A 1 419 ? 5.438 -29.319 19.982 1.00 27.50 419 SER A CA 1
ATOM 3271 C C . SER A 1 419 ? 5.322 -30.829 19.740 1.00 27.50 419 SER A C 1
ATOM 3273 O O . SER A 1 419 ? 5.586 -31.629 20.634 1.00 27.50 419 SER A O 1
ATOM 3275 N N . SER A 1 420 ? 5.039 -31.228 18.494 1.00 24.28 420 SER A N 1
ATOM 3276 C CA . SER A 1 420 ? 5.477 -32.519 17.945 1.00 24.28 420 SER A CA 1
ATOM 3277 C C . SER A 1 420 ? 5.442 -32.539 16.411 1.00 24.28 420 SER A C 1
ATOM 3279 O O . SER A 1 420 ? 4.386 -32.408 15.805 1.00 24.28 420 SER A O 1
ATOM 3281 N N . SER A 1 421 ? 6.631 -32.780 15.842 1.00 25.44 421 SER A N 1
ATOM 3282 C CA . SER A 1 421 ? 6.955 -33.459 14.572 1.00 25.44 421 SER A CA 1
ATOM 3283 C C . SER A 1 421 ? 6.319 -32.989 13.254 1.00 25.44 421 SER A C 1
ATOM 3285 O O . SER A 1 421 ? 5.179 -33.330 12.954 1.00 25.44 421 SER A O 1
ATOM 3287 N N . TYR A 1 422 ? 7.140 -32.381 12.388 1.00 25.62 422 TYR A N 1
ATOM 3288 C CA . TYR A 1 422 ? 6.924 -32.334 10.938 1.00 25.62 422 TYR A CA 1
ATOM 3289 C C . TYR A 1 422 ? 8.218 -32.715 10.196 1.00 25.62 422 TYR A C 1
ATOM 3291 O O . TYR A 1 422 ? 9.298 -32.209 10.502 1.00 25.62 422 TYR A O 1
ATOM 3299 N N . GLN A 1 423 ? 8.091 -33.648 9.251 1.00 23.97 423 GLN A N 1
ATOM 3300 C CA . GLN A 1 423 ? 9.072 -33.982 8.217 1.00 23.97 423 GLN A CA 1
ATOM 3301 C C . GLN A 1 423 ? 8.552 -33.407 6.893 1.00 23.97 423 GLN A C 1
ATOM 3303 O O . GLN A 1 423 ? 7.446 -33.747 6.486 1.00 23.97 423 GLN A O 1
ATOM 3308 N N . GLU A 1 424 ? 9.365 -32.604 6.207 1.00 27.84 424 GLU A N 1
ATOM 3309 C CA . GLU A 1 424 ? 9.114 -32.096 4.850 1.00 27.84 424 GLU A CA 1
ATOM 3310 C C . GLU A 1 424 ? 10.293 -32.416 3.913 1.00 27.84 424 GLU A C 1
ATOM 3312 O O . GLU A 1 424 ? 11.456 -32.420 4.318 1.00 27.84 424 GLU A O 1
ATOM 3317 N N . ARG A 1 425 ? 9.966 -32.673 2.643 1.00 25.03 425 ARG A N 1
ATOM 3318 C CA . ARG A 1 425 ? 10.817 -32.648 1.435 1.00 25.03 425 ARG A CA 1
ATOM 3319 C C . ARG A 1 425 ? 9.933 -32.023 0.350 1.00 25.03 425 ARG A C 1
ATOM 3321 O O . ARG A 1 425 ? 8.796 -32.465 0.250 1.00 25.03 425 ARG A O 1
ATOM 3328 N N . ASN A 1 426 ? 10.298 -31.105 -0.543 1.00 29.97 426 ASN A N 1
ATOM 3329 C CA . ASN A 1 426 ? 11.424 -30.202 -0.837 1.00 29.97 426 ASN A CA 1
ATOM 3330 C C . ASN A 1 426 ? 10.756 -29.145 -1.759 1.00 29.97 426 ASN A C 1
ATOM 3332 O O . ASN A 1 426 ? 9.981 -29.533 -2.626 1.00 29.97 426 ASN A O 1
ATOM 3336 N N . MET A 1 427 ? 10.909 -27.830 -1.624 1.00 34.59 427 MET A N 1
ATOM 3337 C CA . MET A 1 427 ? 12.136 -27.029 -1.694 1.00 34.59 427 MET A CA 1
ATOM 3338 C C . MET A 1 427 ? 12.079 -25.863 -0.681 1.00 34.59 427 MET A C 1
ATOM 3340 O O . MET A 1 427 ? 12.258 -24.696 -1.018 1.00 34.59 427 MET A O 1
ATOM 3344 N N . SER A 1 428 ? 11.806 -26.202 0.577 1.00 35.28 428 SER A N 1
ATOM 3345 C CA . SER A 1 428 ? 11.700 -25.326 1.751 1.00 35.28 428 SER A CA 1
ATOM 3346 C C . SER A 1 428 ? 12.876 -25.561 2.713 1.00 35.28 428 SER A C 1
ATOM 3348 O O . SER A 1 428 ? 12.700 -25.756 3.914 1.00 35.28 428 SER A O 1
ATOM 3350 N N . VAL A 1 429 ? 14.114 -25.641 2.208 1.00 42.41 429 VAL A N 1
ATOM 3351 C CA . VAL A 1 429 ? 15.222 -26.100 3.061 1.00 42.41 429 VAL A CA 1
ATOM 3352 C C . VAL A 1 429 ? 15.672 -24.988 4.012 1.00 42.41 429 VAL A C 1
ATOM 3354 O O . VAL A 1 429 ? 16.306 -24.010 3.616 1.00 42.41 429 VAL A O 1
ATOM 3357 N N . ALA A 1 430 ? 15.343 -25.148 5.295 1.00 52.06 430 ALA A N 1
ATOM 3358 C CA . ALA A 1 430 ? 15.745 -24.232 6.354 1.00 52.06 430 ALA A CA 1
ATOM 3359 C C . ALA A 1 430 ? 17.275 -24.038 6.376 1.00 52.06 430 ALA A C 1
ATOM 3361 O O . ALA A 1 430 ? 18.054 -24.996 6.358 1.00 52.06 430 ALA A O 1
ATOM 3362 N N . VAL A 1 431 ? 17.722 -22.782 6.438 1.00 71.88 431 VAL A N 1
ATOM 3363 C CA . VAL A 1 431 ? 19.149 -22.443 6.520 1.00 71.88 431 VAL A CA 1
ATOM 3364 C C . VAL A 1 431 ? 19.697 -22.899 7.871 1.00 71.88 431 VAL A C 1
ATOM 3366 O O . VAL A 1 431 ? 19.301 -22.385 8.915 1.00 71.88 431 VAL A O 1
ATOM 3369 N N . LYS A 1 432 ? 20.651 -23.831 7.853 1.00 74.06 432 LYS A N 1
ATOM 3370 C CA . LYS A 1 432 ? 21.324 -24.344 9.053 1.00 74.06 432 LYS A CA 1
ATOM 3371 C C . LYS A 1 432 ? 22.329 -23.342 9.622 1.00 74.06 432 LYS A C 1
ATOM 3373 O O . LYS A 1 432 ? 22.547 -23.297 10.828 1.00 74.06 432 LYS A O 1
ATOM 3378 N N . GLY A 1 433 ? 22.944 -22.532 8.762 1.00 78.19 433 GLY A N 1
ATOM 3379 C CA . GLY A 1 433 ? 23.862 -21.478 9.178 1.00 78.19 433 GLY A CA 1
ATOM 3380 C C . GLY A 1 433 ? 24.524 -20.769 8.003 1.00 78.19 433 GLY A C 1
ATOM 3381 O O . GLY A 1 433 ? 24.550 -21.274 6.883 1.00 78.19 433 GLY A O 1
ATOM 3382 N N . VAL A 1 434 ? 25.070 -19.582 8.270 1.00 81.44 434 VAL A N 1
ATOM 3383 C CA . VAL A 1 434 ? 25.844 -18.799 7.298 1.00 81.44 434 VAL A CA 1
ATOM 3384 C C . VAL A 1 434 ? 27.252 -18.617 7.837 1.00 81.44 434 VAL A C 1
ATOM 3386 O O . VAL A 1 434 ? 27.430 -18.175 8.972 1.00 81.44 434 VAL A O 1
ATOM 3389 N N . VAL A 1 435 ? 28.253 -18.923 7.018 1.00 83.62 435 VAL A N 1
ATOM 3390 C CA . VAL A 1 435 ? 29.668 -18.819 7.377 1.00 83.62 435 VAL A CA 1
ATOM 3391 C C . VAL A 1 435 ? 30.382 -17.901 6.395 1.00 83.62 435 VAL A C 1
ATOM 3393 O O . VAL A 1 435 ? 30.184 -17.958 5.182 1.00 83.62 435 VAL A O 1
ATOM 3396 N N . ARG A 1 436 ? 31.211 -17.009 6.943 1.00 81.75 436 ARG A N 1
ATOM 3397 C CA . ARG A 1 436 ? 32.023 -16.066 6.173 1.00 81.75 436 ARG A CA 1
ATOM 3398 C C . ARG A 1 436 ? 33.470 -16.531 6.196 1.00 81.75 436 ARG A C 1
ATOM 3400 O O . ARG A 1 436 ? 34.077 -16.596 7.261 1.00 81.75 436 ARG A O 1
ATOM 3407 N N . LEU A 1 437 ? 34.015 -16.830 5.023 1.00 84.12 437 LEU A N 1
ATOM 3408 C CA . LEU A 1 437 ? 35.380 -17.321 4.846 1.00 84.12 437 LEU A CA 1
ATOM 3409 C C . LEU A 1 437 ? 36.198 -16.340 4.020 1.00 84.12 437 LEU A C 1
ATOM 3411 O O . LEU A 1 437 ? 35.668 -15.550 3.239 1.00 84.12 437 LEU A O 1
ATOM 3415 N N . ARG A 1 438 ? 37.515 -16.414 4.178 1.00 84.00 438 ARG A N 1
ATOM 3416 C CA . ARG A 1 438 ? 38.474 -15.808 3.256 1.00 84.00 438 ARG A CA 1
ATOM 3417 C C . ARG A 1 438 ? 39.323 -16.933 2.698 1.00 84.00 438 ARG A C 1
ATOM 3419 O O . ARG A 1 438 ? 40.003 -17.609 3.464 1.00 84.00 438 ARG A O 1
ATOM 3426 N N . VAL A 1 439 ? 39.251 -17.139 1.388 1.00 84.38 439 VAL A N 1
ATOM 3427 C CA . VAL A 1 439 ? 39.934 -18.244 0.708 1.00 84.38 439 VAL A CA 1
ATOM 3428 C C . VAL A 1 439 ? 40.764 -17.673 -0.436 1.00 84.38 439 VAL A C 1
ATOM 3430 O O . VAL A 1 439 ? 40.337 -16.738 -1.110 1.00 84.38 439 VAL A O 1
ATOM 3433 N N . MET A 1 440 ? 41.976 -18.191 -0.625 1.00 82.62 440 MET A N 1
ATOM 3434 C CA . MET A 1 440 ? 42.850 -17.755 -1.713 1.00 82.62 440 MET A CA 1
ATOM 3435 C C . MET A 1 440 ? 42.331 -18.292 -3.051 1.00 82.62 440 MET A C 1
ATOM 3437 O O . MET A 1 440 ? 42.116 -19.497 -3.181 1.00 82.62 440 MET A O 1
ATOM 3441 N N . ALA A 1 441 ? 42.143 -17.406 -4.031 1.00 83.00 441 ALA A N 1
ATOM 3442 C CA . ALA A 1 441 ? 41.694 -17.745 -5.381 1.00 83.00 441 ALA A CA 1
ATOM 3443 C C . ALA A 1 441 ? 42.575 -18.835 -6.015 1.00 83.00 441 ALA A C 1
ATOM 3445 O O . ALA A 1 441 ? 43.805 -18.780 -5.911 1.00 83.00 441 ALA A O 1
ATOM 3446 N N . GLY A 1 442 ? 41.933 -19.822 -6.647 1.00 74.50 442 GLY A N 1
ATOM 3447 C CA . GLY A 1 442 ? 42.585 -20.903 -7.398 1.00 74.50 442 GLY A CA 1
ATOM 3448 C C . GLY A 1 442 ? 43.348 -21.956 -6.577 1.00 74.50 442 GLY A C 1
ATOM 3449 O O . GLY A 1 442 ? 43.814 -22.934 -7.152 1.00 74.50 442 GLY A O 1
ATOM 3450 N N . LYS A 1 443 ? 43.479 -21.800 -5.248 1.00 77.94 443 LYS A N 1
ATOM 3451 C CA . LYS A 1 443 ? 44.232 -22.723 -4.369 1.00 77.94 443 LYS A CA 1
ATOM 3452 C C . LYS A 1 443 ? 43.454 -23.194 -3.138 1.00 77.94 443 LYS A C 1
ATOM 3454 O O . LYS A 1 443 ? 44.049 -23.521 -2.112 1.00 77.94 443 LYS A O 1
ATOM 3459 N N . ALA A 1 444 ? 42.126 -23.240 -3.196 1.00 80.19 444 ALA A N 1
ATOM 3460 C CA . ALA A 1 444 ? 41.356 -23.830 -2.108 1.00 80.19 444 ALA A CA 1
ATOM 3461 C C . ALA A 1 444 ? 41.629 -25.339 -2.029 1.00 80.19 444 ALA A C 1
ATOM 3463 O O . ALA A 1 444 ? 41.301 -26.082 -2.954 1.00 80.19 444 ALA A O 1
ATOM 3464 N N . SER A 1 445 ? 42.201 -25.789 -0.913 1.00 84.25 445 SER A N 1
ATOM 3465 C CA . SER A 1 445 ? 42.374 -27.203 -0.584 1.00 84.25 445 SER A CA 1
ATOM 3466 C C . SER A 1 445 ? 41.760 -27.513 0.783 1.00 84.25 445 SER A C 1
ATOM 3468 O O . SER A 1 445 ? 41.720 -26.629 1.650 1.00 84.25 445 SER A O 1
ATOM 3470 N N . PRO A 1 446 ? 41.312 -28.761 1.013 1.00 83.62 446 PRO A N 1
ATOM 3471 C CA . PRO A 1 446 ? 40.913 -29.226 2.335 1.00 83.62 446 PRO A CA 1
ATOM 3472 C C . PRO A 1 446 ? 41.965 -28.860 3.390 1.00 83.62 446 PRO A C 1
ATOM 3474 O O . PRO A 1 446 ? 43.121 -29.264 3.286 1.00 83.62 446 PRO A O 1
ATOM 3477 N N . SER A 1 447 ? 41.588 -28.050 4.378 1.00 84.69 447 SER A N 1
ATOM 3478 C CA . SER A 1 447 ? 42.492 -27.571 5.430 1.00 84.69 447 SER A CA 1
ATOM 3479 C C . SER A 1 447 ? 41.766 -27.508 6.774 1.00 84.69 447 SER A C 1
ATOM 3481 O O . SER A 1 447 ? 40.542 -27.340 6.788 1.00 84.69 447 SER A O 1
ATOM 3483 N N . PRO A 1 448 ? 42.483 -27.589 7.913 1.00 81.56 448 PRO A N 1
ATOM 3484 C CA . PRO A 1 448 ? 41.864 -27.514 9.236 1.00 81.56 448 PRO A CA 1
ATOM 3485 C C . PRO A 1 448 ? 41.006 -26.258 9.439 1.00 81.56 448 PRO A C 1
ATOM 3487 O O . PRO A 1 448 ? 39.943 -26.339 10.045 1.00 81.56 448 PRO A O 1
ATOM 3490 N N . ALA A 1 449 ? 41.412 -25.114 8.876 1.00 77.44 449 ALA A N 1
ATOM 3491 C CA . ALA A 1 449 ? 40.673 -23.855 8.984 1.00 77.44 449 ALA A CA 1
ATOM 3492 C C . ALA A 1 449 ? 39.321 -23.883 8.243 1.00 77.44 449 ALA A C 1
ATOM 3494 O O . ALA A 1 449 ? 38.312 -23.431 8.779 1.00 77.44 449 ALA A O 1
ATOM 3495 N N . ILE A 1 450 ? 39.279 -24.448 7.029 1.00 84.06 450 ILE A N 1
ATOM 3496 C CA . ILE A 1 450 ? 38.026 -24.615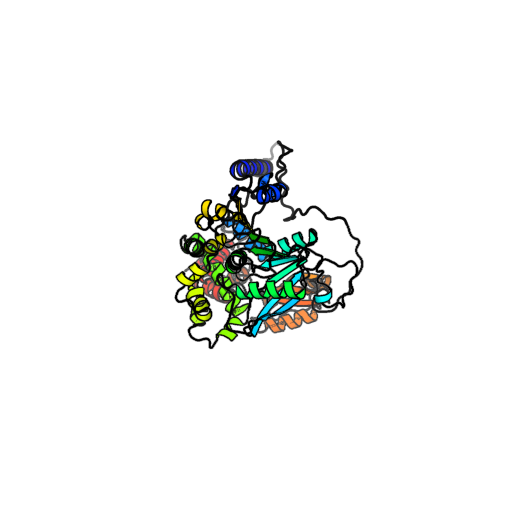 6.272 1.00 84.06 450 ILE A CA 1
ATOM 3497 C C . ILE A 1 450 ? 37.158 -25.696 6.931 1.00 84.06 450 ILE A C 1
ATOM 3499 O O . ILE A 1 450 ? 35.950 -25.518 7.073 1.00 84.06 450 ILE A O 1
ATOM 3503 N N . GLY A 1 451 ? 37.778 -26.779 7.407 1.00 83.44 451 GLY A N 1
ATOM 3504 C CA . GLY A 1 451 ? 37.100 -27.863 8.114 1.00 83.44 451 GLY A CA 1
ATOM 3505 C C . GLY A 1 451 ? 36.428 -27.409 9.412 1.00 83.44 451 GLY A C 1
ATOM 3506 O O . GLY A 1 451 ? 35.277 -27.764 9.647 1.00 83.44 451 GLY A O 1
ATOM 3507 N N . GLN A 1 452 ? 37.085 -26.572 10.222 1.00 84.62 452 GLN A N 1
ATOM 3508 C CA . GLN A 1 452 ? 36.494 -26.014 11.446 1.00 84.62 452 GLN A CA 1
ATOM 3509 C C . GLN A 1 452 ? 35.282 -25.121 11.165 1.00 84.62 452 GLN A C 1
ATOM 3511 O O . GLN A 1 452 ? 34.341 -25.097 11.953 1.00 84.62 452 GLN A O 1
ATOM 3516 N N . ALA A 1 453 ? 35.285 -24.404 10.042 1.00 83.06 453 ALA A N 1
ATOM 3517 C CA . ALA A 1 453 ? 34.206 -23.488 9.705 1.00 83.06 453 ALA A CA 1
ATOM 3518 C C . ALA A 1 453 ? 33.014 -24.178 9.015 1.00 83.06 453 ALA A C 1
ATOM 3520 O O . ALA A 1 453 ? 31.870 -23.780 9.223 1.00 83.06 453 ALA A O 1
ATOM 3521 N N . LEU A 1 454 ? 33.263 -25.214 8.208 1.00 86.19 454 LEU A N 1
ATOM 3522 C CA . LEU A 1 454 ? 32.234 -25.931 7.442 1.00 86.19 454 LEU A CA 1
ATOM 3523 C C . LEU A 1 454 ? 31.722 -27.203 8.139 1.00 86.19 454 LEU A C 1
ATOM 3525 O O . LEU A 1 454 ? 30.562 -27.582 7.967 1.00 86.19 454 LEU A O 1
ATOM 3529 N N . GLY A 1 455 ? 32.559 -27.842 8.958 1.00 82.12 455 GLY A N 1
ATOM 3530 C CA . GLY A 1 455 ? 32.271 -29.098 9.655 1.00 82.12 455 GLY A CA 1
ATOM 3531 C C . GLY A 1 455 ? 31.042 -29.049 10.570 1.00 82.12 455 GLY A C 1
ATOM 3532 O O . GLY A 1 455 ? 30.167 -29.902 10.414 1.00 82.12 455 GLY A O 1
ATOM 3533 N N . PRO A 1 456 ? 30.886 -28.038 11.453 1.00 84.50 456 PRO A N 1
ATOM 3534 C CA . PRO A 1 456 ? 29.691 -27.895 12.296 1.00 84.50 456 PRO A CA 1
ATOM 3535 C C . PRO A 1 456 ? 28.391 -27.756 11.486 1.00 84.50 456 PRO A C 1
ATOM 3537 O O . PRO A 1 456 ? 27.309 -28.144 11.933 1.00 84.50 456 PRO A O 1
ATOM 3540 N N . LEU A 1 457 ? 28.493 -27.243 10.257 1.00 82.25 457 LEU A N 1
ATOM 3541 C CA . LEU A 1 457 ? 27.365 -27.081 9.346 1.00 82.25 457 LEU A CA 1
ATOM 3542 C C . LEU A 1 457 ? 27.088 -28.335 8.508 1.00 82.25 457 LEU A C 1
ATOM 3544 O O . LEU A 1 457 ? 26.002 -28.457 7.951 1.00 82.25 457 LEU A O 1
ATOM 3548 N N . GLY A 1 458 ? 27.975 -29.331 8.513 1.00 80.00 458 GLY A N 1
ATOM 3549 C CA . GLY A 1 458 ? 27.805 -30.574 7.756 1.00 80.00 458 GLY A CA 1
ATOM 3550 C C . GLY A 1 458 ? 27.990 -30.404 6.246 1.00 80.00 458 GLY A C 1
ATOM 3551 O O . GLY A 1 458 ? 27.451 -31.202 5.488 1.00 80.00 458 GLY A O 1
ATOM 3552 N N . VAL A 1 459 ? 28.724 -29.369 5.825 1.00 84.88 459 VAL A N 1
ATOM 3553 C CA . VAL A 1 459 ? 29.008 -29.059 4.416 1.00 84.88 459 VAL A CA 1
ATOM 3554 C C . VAL A 1 459 ? 30.187 -29.894 3.916 1.00 84.88 459 VAL A C 1
ATOM 3556 O O . VAL A 1 459 ? 31.208 -30.013 4.599 1.00 84.88 459 VAL A O 1
ATOM 3559 N N . ASN A 1 460 ? 30.081 -30.441 2.702 1.00 84.94 460 ASN A N 1
ATOM 3560 C CA . ASN A 1 460 ? 31.166 -31.196 2.080 1.00 84.94 460 ASN A CA 1
ATOM 3561 C C . ASN A 1 460 ? 32.320 -30.267 1.661 1.00 84.94 460 ASN A C 1
ATOM 3563 O O . ASN A 1 460 ? 32.253 -29.543 0.667 1.00 84.94 460 ASN A O 1
ATOM 3567 N N . MET A 1 461 ? 33.412 -30.311 2.424 1.00 84.00 461 MET A N 1
ATOM 3568 C CA . MET A 1 461 ? 34.586 -29.464 2.209 1.00 84.00 461 MET A CA 1
ATOM 3569 C C . MET A 1 461 ? 35.244 -29.677 0.836 1.00 84.00 461 MET A C 1
ATOM 3571 O O . MET A 1 461 ? 35.705 -28.711 0.232 1.00 84.00 461 MET A O 1
ATOM 3575 N N . MET A 1 462 ? 35.296 -30.913 0.330 1.00 84.69 462 MET A N 1
ATOM 3576 C CA . MET A 1 462 ? 35.952 -31.209 -0.950 1.00 84.69 462 MET A CA 1
ATOM 3577 C C . MET A 1 462 ? 35.169 -30.618 -2.127 1.00 84.69 462 MET A C 1
ATOM 3579 O O . MET A 1 462 ? 35.755 -30.046 -3.047 1.00 84.69 462 MET A O 1
ATOM 3583 N N . GLU A 1 463 ? 33.844 -30.705 -2.058 1.00 85.75 463 GLU A N 1
ATOM 3584 C CA . GLU A 1 463 ? 32.927 -30.139 -3.044 1.00 85.75 463 GLU A CA 1
ATOM 3585 C C . GLU A 1 463 ? 32.991 -28.608 -3.057 1.00 85.75 463 GLU A C 1
ATOM 3587 O O . GLU A 1 463 ? 33.112 -28.000 -4.122 1.00 85.75 463 GLU A O 1
ATOM 3592 N N . PHE A 1 464 ? 33.033 -27.986 -1.874 1.00 88.31 464 PHE A N 1
ATOM 3593 C CA . PHE A 1 464 ? 33.249 -26.547 -1.745 1.00 88.31 464 PHE A CA 1
ATOM 3594 C C . PHE A 1 464 ? 34.578 -26.102 -2.368 1.00 88.31 464 PHE A C 1
ATOM 3596 O O . PHE A 1 464 ? 34.591 -25.169 -3.170 1.00 88.31 464 PHE A O 1
ATOM 3603 N N . CYS A 1 465 ? 35.694 -26.768 -2.044 1.00 87.69 465 CYS A N 1
ATOM 3604 C CA . CYS A 1 465 ? 37.005 -26.415 -2.595 1.00 87.69 465 CYS A CA 1
ATOM 3605 C C . CYS A 1 465 ? 37.034 -26.518 -4.129 1.00 87.69 465 CYS A C 1
ATOM 3607 O O . CYS A 1 465 ? 37.577 -25.628 -4.785 1.00 87.69 465 CYS A O 1
ATOM 3609 N N . LYS A 1 466 ? 36.411 -27.554 -4.711 1.00 85.69 466 LYS A N 1
ATOM 3610 C CA . LYS A 1 466 ? 36.318 -27.726 -6.169 1.00 85.69 466 LYS A CA 1
ATOM 3611 C C . LYS A 1 466 ? 35.490 -26.614 -6.820 1.00 85.69 466 LYS A C 1
ATOM 3613 O O . LYS A 1 466 ? 35.990 -25.937 -7.716 1.00 85.69 466 LYS A O 1
ATOM 3618 N N . ALA A 1 467 ? 34.273 -26.378 -6.327 1.00 83.62 467 ALA A N 1
ATOM 3619 C CA . ALA A 1 467 ? 33.376 -25.355 -6.865 1.00 83.62 467 ALA A CA 1
ATOM 3620 C C . ALA A 1 467 ? 33.951 -23.934 -6.711 1.00 83.62 467 ALA A C 1
ATOM 3622 O O . ALA A 1 467 ? 33.789 -23.084 -7.587 1.00 83.62 467 ALA A O 1
ATOM 3623 N N . PHE A 1 468 ? 34.653 -23.661 -5.609 1.00 87.06 468 PHE A N 1
ATOM 3624 C CA . PHE A 1 468 ? 35.305 -22.375 -5.381 1.00 87.06 468 PHE A CA 1
ATOM 3625 C C . PHE A 1 468 ? 36.480 -22.137 -6.342 1.00 87.06 468 PHE A C 1
ATOM 3627 O O . PHE A 1 468 ? 36.594 -21.045 -6.902 1.00 87.06 468 PHE A O 1
ATOM 3634 N N . ASN A 1 469 ? 37.336 -23.137 -6.574 1.00 86.00 469 ASN A N 1
ATOM 3635 C CA . ASN A 1 469 ? 38.450 -23.009 -7.522 1.00 86.00 469 ASN A CA 1
ATOM 3636 C C . ASN A 1 469 ? 37.950 -22.822 -8.962 1.00 86.00 469 ASN A C 1
ATOM 3638 O O . ASN A 1 469 ? 38.511 -22.018 -9.700 1.00 86.00 469 ASN A O 1
ATOM 3642 N N . GLU A 1 470 ? 36.857 -23.487 -9.340 1.00 84.06 470 GLU A N 1
ATOM 3643 C CA . GLU A 1 470 ? 36.226 -23.317 -10.652 1.00 84.06 470 GLU A CA 1
ATOM 3644 C C . GLU A 1 470 ? 35.700 -21.887 -10.855 1.00 84.06 470 GLU A C 1
ATOM 3646 O O . GLU A 1 470 ? 36.033 -21.236 -11.849 1.00 84.06 470 GLU A O 1
ATOM 3651 N N . ARG A 1 471 ? 34.964 -21.340 -9.876 1.00 80.25 471 ARG A N 1
ATOM 3652 C CA . ARG A 1 471 ? 34.441 -19.961 -9.941 1.00 80.25 471 ARG A CA 1
ATOM 3653 C C . ARG A 1 471 ? 35.525 -18.889 -9.856 1.00 80.25 471 ARG A C 1
ATOM 3655 O O . ARG A 1 471 ? 35.351 -17.805 -10.406 1.00 80.25 471 ARG A O 1
ATOM 3662 N N . THR A 1 472 ? 36.641 -19.177 -9.187 1.00 82.25 472 THR A N 1
ATOM 3663 C CA . THR A 1 472 ? 37.769 -18.239 -9.051 1.00 82.25 472 THR A CA 1
ATOM 3664 C C . THR A 1 472 ? 38.863 -18.428 -10.102 1.00 82.25 472 THR A C 1
ATOM 3666 O O . THR A 1 472 ? 39.851 -17.704 -10.065 1.00 82.25 472 THR A O 1
ATOM 3669 N N . SER A 1 473 ? 38.668 -19.312 -11.086 1.00 76.06 473 SER A N 1
ATOM 3670 C CA . SER A 1 473 ? 39.636 -19.603 -12.159 1.00 76.06 473 SER A CA 1
ATOM 3671 C C . SER A 1 473 ? 40.049 -18.382 -12.995 1.00 76.06 473 SER A C 1
ATOM 3673 O O . SER A 1 473 ? 41.155 -18.340 -13.525 1.00 76.06 473 SER A O 1
ATOM 3675 N N . LYS A 1 474 ? 39.178 -17.369 -13.096 1.00 71.81 474 LYS A N 1
ATOM 3676 C CA . LYS A 1 474 ? 39.434 -16.114 -13.827 1.00 71.81 474 LYS A CA 1
ATOM 3677 C C . LYS A 1 474 ? 40.145 -15.042 -12.987 1.00 71.81 474 LYS A C 1
ATOM 3679 O O . LYS A 1 474 ? 40.509 -13.996 -13.519 1.00 71.81 474 LYS A O 1
ATOM 3684 N N . ILE A 1 475 ? 40.318 -15.268 -11.684 1.00 74.06 475 ILE A N 1
ATOM 3685 C CA . ILE A 1 475 ? 40.988 -14.348 -10.756 1.00 74.06 475 ILE A CA 1
ATOM 3686 C C . ILE A 1 475 ? 42.448 -14.791 -10.626 1.00 74.06 475 ILE A C 1
ATOM 3688 O O . ILE A 1 475 ? 42.723 -15.979 -10.492 1.00 74.06 475 ILE A O 1
ATOM 3692 N N . THR A 1 476 ? 43.395 -13.848 -10.643 1.00 71.50 476 THR A N 1
ATOM 3693 C CA . THR A 1 476 ? 44.818 -14.162 -10.442 1.00 71.50 476 THR A CA 1
ATOM 3694 C C . THR A 1 476 ? 45.027 -14.959 -9.149 1.00 71.50 476 THR A C 1
ATOM 3696 O O . THR A 1 476 ? 44.464 -14.621 -8.105 1.00 71.50 476 THR A O 1
ATOM 3699 N N . GLU A 1 477 ? 45.851 -16.006 -9.212 1.00 66.12 477 GLU A N 1
ATOM 3700 C CA . GLU A 1 477 ? 46.122 -16.889 -8.074 1.00 66.12 477 GLU A CA 1
ATOM 3701 C C . GLU A 1 477 ? 46.662 -16.134 -6.844 1.00 66.12 477 GLU A C 1
ATOM 3703 O O . GLU A 1 477 ? 47.336 -15.107 -6.958 1.00 66.12 477 GLU A O 1
ATOM 3708 N N . ASN A 1 478 ? 46.402 -16.679 -5.648 1.00 68.75 478 ASN A N 1
ATOM 3709 C CA . ASN A 1 478 ? 46.826 -16.142 -4.340 1.00 68.75 478 ASN A CA 1
ATOM 3710 C C . ASN A 1 478 ? 46.183 -14.806 -3.920 1.00 68.75 478 ASN A C 1
ATOM 3712 O O . ASN A 1 478 ? 46.679 -14.131 -3.013 1.00 68.75 478 ASN A O 1
ATOM 3716 N N . ILE A 1 479 ? 45.064 -14.420 -4.532 1.00 79.06 479 ILE A N 1
ATOM 3717 C CA . ILE A 1 479 ? 44.268 -13.276 -4.079 1.00 79.06 479 ILE A CA 1
ATOM 3718 C C . ILE A 1 479 ? 43.245 -13.742 -3.024 1.00 79.06 479 ILE A C 1
ATOM 3720 O O . ILE A 1 479 ? 42.505 -14.689 -3.287 1.00 79.06 479 ILE A O 1
ATOM 3724 N N . PRO A 1 480 ? 43.147 -13.099 -1.843 1.00 80.25 480 PRO A N 1
ATOM 3725 C CA . PRO A 1 480 ? 42.155 -13.457 -0.836 1.00 80.25 480 PRO A CA 1
ATOM 3726 C C . PRO A 1 480 ? 40.757 -13.003 -1.269 1.00 80.25 480 PRO A C 1
ATOM 3728 O O . PRO A 1 480 ? 40.458 -11.807 -1.304 1.00 80.25 480 PRO A O 1
ATOM 3731 N N . VAL A 1 481 ? 39.886 -13.970 -1.546 1.00 82.69 481 VAL A N 1
ATOM 3732 C CA . VAL A 1 481 ? 38.493 -13.757 -1.951 1.00 82.69 481 VAL A CA 1
ATOM 3733 C C . VAL A 1 481 ? 37.576 -14.007 -0.748 1.00 82.69 481 VAL A C 1
ATOM 3735 O O . VAL A 1 481 ? 37.602 -15.097 -0.161 1.00 82.69 481 VAL A O 1
ATOM 3738 N N . PRO A 1 482 ? 36.775 -13.012 -0.330 1.00 84.31 482 PRO A N 1
ATOM 3739 C CA . PRO A 1 482 ? 35.723 -13.212 0.655 1.00 84.31 482 PRO A CA 1
ATOM 3740 C C . PRO A 1 482 ? 34.604 -14.089 0.090 1.00 84.31 482 PRO A C 1
ATOM 3742 O O . PRO A 1 482 ? 34.103 -13.842 -1.008 1.00 84.31 482 PRO A O 1
ATOM 3745 N N . VAL A 1 483 ? 34.179 -15.075 0.876 1.00 84.50 483 VAL A N 1
ATOM 3746 C CA . VAL A 1 483 ? 33.099 -16.003 0.538 1.00 84.50 483 VAL A CA 1
ATOM 3747 C C . VAL A 1 483 ? 32.037 -15.951 1.620 1.00 84.50 483 VAL A C 1
ATOM 3749 O O . VAL A 1 483 ? 32.349 -16.078 2.805 1.00 84.50 483 VAL A O 1
ATOM 3752 N N . VAL A 1 484 ? 30.782 -15.786 1.216 1.00 83.62 484 VAL A N 1
ATOM 3753 C CA . VAL A 1 484 ? 29.628 -16.001 2.092 1.00 83.62 484 VAL A CA 1
ATOM 3754 C C . VAL A 1 484 ? 28.991 -17.312 1.668 1.00 83.62 484 VAL A C 1
ATOM 3756 O O . VAL A 1 484 ? 28.467 -17.402 0.562 1.00 83.62 484 VAL A O 1
ATOM 3759 N N . LEU A 1 485 ? 29.089 -18.327 2.525 1.00 86.38 485 LEU A N 1
ATOM 3760 C CA . LEU A 1 485 ? 28.519 -19.649 2.297 1.00 86.38 485 LEU A CA 1
ATOM 3761 C C . LEU A 1 485 ? 27.280 -19.828 3.172 1.00 86.38 485 LEU A C 1
ATOM 3763 O O . LEU A 1 485 ? 27.337 -19.639 4.389 1.00 86.38 485 LEU A O 1
ATOM 3767 N N . THR A 1 486 ? 26.180 -20.217 2.543 1.00 83.00 486 THR A N 1
ATOM 3768 C CA . THR A 1 486 ? 24.914 -20.563 3.183 1.00 83.00 486 THR A CA 1
ATOM 3769 C C . THR A 1 486 ? 24.779 -22.078 3.160 1.00 83.00 486 THR A C 1
ATOM 3771 O O . THR A 1 486 ? 24.733 -22.679 2.089 1.00 83.00 486 THR A O 1
ATOM 3774 N N . ALA A 1 487 ? 24.753 -22.696 4.341 1.00 81.69 487 ALA A N 1
ATOM 3775 C CA . ALA A 1 487 ? 24.540 -24.129 4.495 1.00 81.69 487 ALA A CA 1
ATOM 3776 C C . ALA A 1 487 ? 23.071 -24.404 4.815 1.00 81.69 487 ALA A C 1
ATOM 3778 O O . ALA A 1 487 ? 22.491 -23.770 5.704 1.00 81.69 487 ALA A O 1
ATOM 3779 N N . PHE A 1 488 ? 22.489 -25.372 4.123 1.00 80.81 488 PHE A N 1
ATOM 3780 C CA . PHE A 1 488 ? 21.104 -25.782 4.295 1.00 80.81 488 PHE A CA 1
ATOM 3781 C C . PHE A 1 488 ? 21.006 -27.013 5.211 1.00 80.81 488 PHE A C 1
ATOM 3783 O O . PHE A 1 488 ? 21.989 -27.722 5.450 1.00 80.81 488 PHE A O 1
ATOM 3790 N N . SER A 1 489 ? 19.833 -27.247 5.801 1.00 74.38 489 SER A N 1
ATOM 3791 C CA . SER A 1 489 ? 19.602 -28.360 6.735 1.00 74.38 489 SER A CA 1
ATOM 3792 C C . SER A 1 489 ? 19.764 -29.747 6.096 1.00 74.38 489 SER A C 1
ATOM 3794 O O . SER A 1 489 ? 20.079 -30.705 6.803 1.00 74.38 489 SER A O 1
ATOM 3796 N N . ASP A 1 490 ? 19.656 -29.844 4.770 1.00 74.44 490 ASP A N 1
ATOM 3797 C CA . ASP A 1 490 ? 19.852 -31.053 3.959 1.00 74.44 490 ASP A CA 1
ATOM 3798 C C . ASP A 1 490 ? 21.326 -31.348 3.597 1.00 74.44 490 ASP A C 1
ATOM 3800 O O . ASP A 1 490 ? 21.598 -32.285 2.849 1.00 74.44 490 ASP A O 1
ATOM 3804 N N . ARG A 1 491 ? 22.282 -30.594 4.166 1.00 72.69 491 ARG A N 1
ATOM 3805 C CA . ARG A 1 491 ? 23.736 -30.658 3.890 1.00 72.69 491 ARG A CA 1
ATOM 3806 C C . ARG A 1 491 ? 24.160 -30.107 2.523 1.00 72.69 491 ARG A C 1
ATOM 3808 O O . ARG A 1 491 ? 25.347 -30.182 2.199 1.00 72.69 491 ARG A O 1
ATOM 3815 N N . THR A 1 492 ? 23.252 -29.508 1.753 1.00 78.38 492 THR A N 1
ATOM 3816 C CA . THR A 1 492 ? 23.612 -28.735 0.556 1.00 78.38 492 THR A CA 1
ATOM 3817 C C . THR A 1 492 ? 24.116 -27.338 0.936 1.00 78.38 492 THR A C 1
ATOM 3819 O O . THR A 1 492 ? 23.955 -26.875 2.073 1.00 78.38 492 THR A O 1
ATOM 3822 N N . PHE A 1 493 ? 24.779 -26.651 0.001 1.00 83.00 493 PHE A N 1
ATOM 3823 C CA . PHE A 1 493 ? 25.278 -25.296 0.228 1.00 83.00 493 PHE A CA 1
ATOM 3824 C C . PHE A 1 493 ? 25.230 -24.434 -1.035 1.00 83.00 493 PHE A C 1
ATOM 3826 O O . PHE A 1 493 ? 25.465 -24.904 -2.145 1.00 83.00 493 PHE A O 1
ATOM 3833 N N . THR A 1 494 ? 25.001 -23.137 -0.849 1.00 81.81 494 THR A N 1
ATOM 3834 C CA . THR A 1 494 ? 25.259 -22.107 -1.863 1.00 81.81 494 THR A CA 1
ATOM 3835 C C . THR A 1 494 ? 26.327 -21.157 -1.344 1.00 81.81 494 THR A C 1
ATOM 3837 O O . THR A 1 494 ? 26.490 -20.973 -0.138 1.00 81.81 494 THR A O 1
ATOM 3840 N N . PHE A 1 495 ? 27.102 -20.551 -2.239 1.00 84.50 495 PHE A N 1
ATOM 3841 C CA . PHE A 1 495 ? 28.070 -19.534 -1.840 1.00 84.50 495 PHE A CA 1
ATOM 3842 C C . PHE A 1 495 ? 28.159 -18.413 -2.865 1.00 84.50 495 PHE A C 1
ATOM 3844 O O . PHE A 1 495 ? 28.031 -18.655 -4.065 1.00 84.50 495 PHE A O 1
ATOM 3851 N N . ALA A 1 496 ? 28.419 -17.205 -2.376 1.00 80.25 496 ALA A N 1
ATOM 3852 C CA . ALA A 1 496 ? 28.704 -16.027 -3.182 1.00 80.25 496 ALA A CA 1
ATOM 3853 C C . ALA A 1 496 ? 30.129 -15.540 -2.892 1.00 80.25 496 ALA A C 1
ATOM 3855 O O . ALA A 1 496 ? 30.575 -15.530 -1.738 1.00 80.25 496 ALA A O 1
ATOM 3856 N N . THR A 1 497 ? 30.848 -15.148 -3.940 1.00 81.50 497 THR A N 1
ATOM 3857 C CA . THR A 1 497 ? 32.201 -14.579 -3.862 1.00 81.50 497 THR A CA 1
ATOM 3858 C C . THR A 1 497 ? 32.129 -13.077 -4.082 1.00 81.50 497 THR A C 1
ATOM 3860 O O . THR A 1 497 ? 31.424 -12.640 -4.984 1.00 81.50 497 THR A O 1
ATOM 3863 N N . LYS A 1 498 ? 32.871 -12.291 -3.299 1.00 78.44 498 LYS A N 1
ATOM 3864 C CA . LYS A 1 498 ? 32.998 -10.836 -3.506 1.00 78.44 498 LYS A CA 1
ATOM 3865 C C . LYS A 1 498 ? 34.391 -10.465 -4.007 1.00 78.44 498 LYS A C 1
ATOM 3867 O O . LYS A 1 498 ? 35.330 -11.246 -3.836 1.00 78.44 498 LYS A O 1
ATOM 3872 N N . THR A 1 499 ? 34.558 -9.257 -4.545 1.00 80.44 499 THR A N 1
ATOM 3873 C CA . THR A 1 499 ? 35.889 -8.714 -4.834 1.00 80.44 499 THR A CA 1
ATOM 3874 C C . THR A 1 499 ? 36.747 -8.674 -3.564 1.00 80.44 499 THR A C 1
ATOM 3876 O O . THR A 1 499 ? 36.230 -8.577 -2.439 1.00 80.44 499 THR A O 1
ATOM 3879 N N . PRO A 1 500 ? 38.083 -8.735 -3.709 1.00 82.75 500 PRO A N 1
ATOM 3880 C CA . PRO A 1 500 ? 38.993 -8.643 -2.578 1.00 82.75 500 PRO A CA 1
ATOM 3881 C C . PRO A 1 500 ? 38.730 -7.407 -1.695 1.00 82.75 500 PRO A C 1
ATOM 3883 O O . PRO A 1 500 ? 38.264 -6.359 -2.171 1.00 82.75 500 PRO A O 1
ATOM 3886 N N . PRO A 1 501 ? 39.035 -7.488 -0.385 1.00 84.06 501 PRO A N 1
ATOM 3887 C CA . PRO A 1 501 ? 38.865 -6.357 0.519 1.00 84.06 501 PRO A CA 1
ATOM 3888 C C . PRO A 1 501 ? 39.618 -5.119 0.019 1.00 84.06 501 PRO A C 1
ATOM 3890 O O . PRO A 1 501 ? 40.747 -5.232 -0.459 1.00 84.06 501 PRO A O 1
ATOM 3893 N N . SER A 1 502 ? 39.043 -3.926 0.204 1.00 84.81 502 SER A N 1
ATOM 3894 C CA . SER A 1 502 ? 39.701 -2.659 -0.160 1.00 84.81 502 SER A CA 1
ATOM 3895 C C . SER A 1 502 ? 41.096 -2.534 0.459 1.00 84.81 502 SER A C 1
ATOM 3897 O O . SER A 1 502 ? 42.021 -2.059 -0.187 1.00 84.81 502 SER A O 1
ATOM 3899 N N . SER A 1 503 ? 41.275 -3.039 1.682 1.00 82.94 503 SER A N 1
ATOM 3900 C CA . SER A 1 503 ? 42.567 -3.056 2.371 1.00 82.94 503 SER A CA 1
ATOM 3901 C C . SER A 1 503 ? 43.621 -3.920 1.677 1.00 82.94 503 SER A C 1
ATOM 3903 O O . SER A 1 503 ? 44.803 -3.608 1.768 1.00 82.94 503 SER A O 1
ATOM 3905 N N . TRP A 1 504 ? 43.231 -4.982 0.969 1.00 85.12 504 TRP A N 1
ATOM 3906 C CA . TRP A 1 504 ? 44.163 -5.787 0.180 1.00 85.12 504 TRP A CA 1
ATOM 3907 C C . TRP A 1 504 ? 44.601 -5.039 -1.083 1.00 85.12 504 TRP A C 1
ATOM 3909 O O . TRP A 1 504 ? 45.796 -4.954 -1.359 1.00 85.12 504 TRP A O 1
ATOM 3919 N N . PHE A 1 505 ? 43.649 -4.431 -1.798 1.00 84.81 505 PHE A N 1
ATOM 3920 C CA . PHE A 1 505 ? 43.938 -3.620 -2.983 1.00 84.81 505 PHE A CA 1
ATOM 3921 C C . PHE A 1 505 ? 44.849 -2.429 -2.664 1.00 84.81 505 PHE A C 1
ATOM 3923 O O . PHE A 1 505 ? 45.831 -2.204 -3.365 1.00 84.81 505 PHE A O 1
ATOM 3930 N N . LEU A 1 506 ? 44.571 -1.717 -1.569 1.00 86.19 506 LEU A N 1
ATOM 3931 C CA . LEU A 1 506 ? 45.367 -0.572 -1.123 1.00 86.19 506 LEU A CA 1
ATOM 3932 C C . LEU A 1 506 ? 46.780 -0.982 -0.683 1.00 86.19 506 LEU A C 1
ATOM 3934 O O . LEU A 1 506 ? 47.745 -0.316 -1.042 1.00 86.19 506 LEU A O 1
ATOM 3938 N N . LYS A 1 507 ? 46.929 -2.114 0.020 1.00 84.12 507 LYS A N 1
ATOM 3939 C CA . LYS A 1 507 ? 48.246 -2.672 0.379 1.00 84.12 507 LYS A CA 1
ATOM 3940 C C . LYS A 1 507 ? 49.075 -3.039 -0.845 1.00 84.12 507 LYS A C 1
ATOM 3942 O O . LYS A 1 507 ? 50.259 -2.726 -0.894 1.00 84.12 507 LYS A O 1
ATOM 3947 N N . LYS A 1 508 ? 48.448 -3.674 -1.840 1.00 84.81 508 LYS A N 1
ATOM 3948 C CA . LYS A 1 508 ? 49.110 -4.043 -3.095 1.00 84.81 508 LYS A CA 1
ATOM 3949 C C . LYS A 1 508 ? 49.511 -2.810 -3.908 1.00 84.81 508 LYS A C 1
ATOM 3951 O O . LYS A 1 508 ? 50.613 -2.788 -4.438 1.00 84.81 508 LYS A O 1
ATOM 3956 N N . ALA A 1 509 ? 48.650 -1.792 -3.970 1.00 83.81 509 ALA A N 1
ATOM 3957 C CA . ALA A 1 509 ? 48.938 -0.536 -4.664 1.00 83.81 509 ALA A CA 1
ATOM 3958 C C . ALA A 1 509 ? 50.085 0.259 -4.014 1.00 83.81 509 ALA A C 1
ATOM 3960 O O . ALA A 1 509 ? 50.879 0.855 -4.735 1.00 83.81 509 ALA A O 1
ATOM 3961 N N . ALA A 1 510 ? 50.195 0.215 -2.681 1.00 84.31 510 ALA A N 1
ATOM 3962 C CA . ALA A 1 510 ? 51.248 0.877 -1.905 1.00 84.31 510 ALA A CA 1
ATOM 3963 C C . ALA A 1 510 ? 52.520 0.029 -1.687 1.00 84.31 510 ALA A C 1
ATOM 3965 O O . ALA A 1 510 ? 53.489 0.523 -1.119 1.00 84.31 510 ALA A O 1
ATOM 3966 N N . GLY A 1 511 ? 52.524 -1.253 -2.071 1.00 82.62 511 GLY A N 1
ATOM 3967 C CA . GLY A 1 511 ? 53.662 -2.158 -1.856 1.00 82.62 511 GLY A CA 1
ATOM 3968 C C . GLY A 1 511 ? 53.925 -2.550 -0.393 1.00 82.62 511 GLY A C 1
ATOM 3969 O O . GLY A 1 511 ? 55.040 -2.945 -0.064 1.00 82.62 511 GLY A O 1
ATOM 3970 N N . ILE A 1 512 ? 52.923 -2.463 0.491 1.00 80.75 512 ILE A N 1
ATOM 3971 C CA . ILE A 1 512 ? 53.068 -2.713 1.939 1.00 80.75 512 ILE A CA 1
ATOM 3972 C C . ILE A 1 512 ? 52.383 -4.011 2.390 1.00 80.75 512 ILE A C 1
ATOM 3974 O O . ILE A 1 512 ? 51.374 -4.440 1.829 1.00 80.75 512 ILE A O 1
ATOM 3978 N N . THR A 1 513 ? 52.880 -4.631 3.463 1.00 73.81 513 THR A N 1
ATOM 3979 C CA . THR A 1 513 ? 52.326 -5.880 4.028 1.00 73.81 513 THR A CA 1
ATOM 3980 C C . THR A 1 513 ? 51.381 -5.625 5.218 1.00 73.81 513 THR A C 1
ATOM 3982 O O . THR A 1 513 ? 50.325 -6.266 5.348 1.00 73.81 513 THR A O 1
ATOM 3985 N N . SER A 1 514 ? 51.666 -4.612 6.039 1.00 75.62 514 SER A N 1
ATOM 3986 C CA . SER A 1 514 ? 50.848 -4.155 7.175 1.00 75.62 514 SER A CA 1
ATOM 3987 C C . SER A 1 514 ? 50.599 -2.645 7.120 1.00 75.62 514 SER A C 1
ATOM 3989 O O . SER A 1 514 ? 51.472 -1.897 6.700 1.00 75.62 514 SER A O 1
ATOM 3991 N N . GLY A 1 515 ? 49.400 -2.206 7.526 1.00 75.75 515 GLY A N 1
ATOM 3992 C CA . GLY A 1 515 ? 49.083 -0.776 7.661 1.00 75.75 515 GLY A CA 1
ATOM 3993 C C . GLY A 1 515 ? 49.629 -0.191 8.967 1.00 75.75 515 GLY A C 1
ATOM 3994 O O . GLY A 1 515 ? 50.202 -0.924 9.773 1.00 75.75 515 GLY A O 1
ATOM 3995 N N . SER A 1 516 ? 49.415 1.108 9.188 1.00 75.50 516 SER A N 1
ATOM 3996 C CA . SER A 1 516 ? 49.824 1.786 10.424 1.00 75.50 516 SER A CA 1
ATOM 3997 C C . SER A 1 516 ? 49.183 1.162 11.672 1.00 75.50 516 SER A C 1
ATOM 3999 O O . SER A 1 516 ? 47.989 0.856 11.679 1.00 75.50 516 SER A O 1
ATOM 4001 N N . ALA A 1 517 ? 49.968 1.016 12.744 1.00 67.69 517 ALA A N 1
ATOM 4002 C CA . ALA A 1 517 ? 49.477 0.608 14.063 1.00 67.69 517 ALA A CA 1
ATOM 4003 C C . ALA A 1 517 ? 48.655 1.717 14.753 1.00 67.69 517 ALA A C 1
ATOM 4005 O O . ALA A 1 517 ? 47.823 1.428 15.611 1.00 67.69 517 ALA A O 1
ATOM 4006 N N . THR A 1 518 ? 48.857 2.977 14.354 1.00 71.31 518 THR A N 1
ATOM 4007 C CA . THR A 1 518 ? 48.124 4.155 14.834 1.00 71.31 518 THR A CA 1
ATOM 4008 C C . THR A 1 518 ? 47.437 4.863 13.656 1.00 71.31 518 THR A C 1
ATOM 4010 O O . THR A 1 518 ? 48.094 5.558 12.866 1.00 71.31 518 THR A O 1
ATOM 4013 N N . PRO A 1 519 ? 46.110 4.690 13.488 1.00 68.56 519 PRO A N 1
ATOM 4014 C CA . PRO A 1 519 ? 45.358 5.318 12.404 1.00 68.56 519 PRO A CA 1
ATOM 4015 C C . PRO A 1 519 ? 45.544 6.842 12.386 1.00 68.56 519 PRO A C 1
ATOM 4017 O O . PRO A 1 519 ? 45.313 7.511 13.390 1.00 68.56 519 PRO A O 1
ATOM 4020 N N . GLY A 1 520 ? 45.966 7.394 11.245 1.00 63.62 520 GLY A N 1
ATOM 4021 C CA . GLY A 1 520 ? 46.103 8.842 11.037 1.00 63.62 520 GLY A CA 1
ATOM 4022 C C . GLY A 1 520 ? 47.331 9.520 11.661 1.00 63.62 520 GLY A C 1
ATOM 4023 O O . GLY A 1 520 ? 47.464 10.728 11.501 1.00 63.62 520 GLY A O 1
ATOM 4024 N N . GLN A 1 521 ? 48.224 8.787 12.341 1.00 66.44 521 GLN A N 1
ATOM 4025 C CA . GLN A 1 521 ? 49.422 9.374 12.972 1.00 66.44 521 GLN A CA 1
ATOM 4026 C C . GLN A 1 521 ? 50.747 9.006 12.296 1.00 66.44 521 GLN A C 1
ATOM 4028 O O . GLN A 1 521 ? 51.701 9.773 12.383 1.00 66.44 521 GLN A O 1
ATOM 4033 N N . GLN A 1 522 ? 50.820 7.859 11.617 1.00 72.44 522 GLN A N 1
ATOM 4034 C CA . GLN A 1 522 ? 52.011 7.443 10.873 1.00 72.44 522 GLN A CA 1
ATOM 4035 C C . GLN A 1 522 ? 51.657 7.159 9.417 1.00 72.44 522 GLN A C 1
ATOM 4037 O O . GLN A 1 522 ? 50.721 6.407 9.133 1.00 72.44 522 GLN A O 1
ATOM 4042 N N . VAL A 1 523 ? 52.420 7.767 8.507 1.00 79.81 523 VAL A N 1
ATOM 4043 C CA . VAL A 1 523 ? 52.340 7.485 7.074 1.00 79.81 523 VAL A CA 1
ATOM 4044 C C . VAL A 1 523 ? 53.255 6.302 6.776 1.00 79.81 523 VAL A C 1
ATOM 4046 O O . VAL A 1 523 ? 54.461 6.373 6.991 1.00 79.81 523 VAL A O 1
ATOM 4049 N N . VAL A 1 524 ? 52.668 5.202 6.314 1.00 80.44 524 VAL A N 1
ATOM 4050 C CA . VAL A 1 524 ? 53.349 3.926 6.048 1.00 80.44 524 VAL A CA 1
ATOM 4051 C C . VAL A 1 524 ? 53.520 3.638 4.554 1.00 80.44 524 VAL A C 1
ATOM 4053 O O . VAL A 1 524 ? 54.150 2.649 4.198 1.00 80.44 524 VAL A O 1
ATOM 4056 N N . GLY A 1 525 ? 52.979 4.486 3.674 1.00 84.31 525 GLY A N 1
ATOM 4057 C CA . GLY A 1 525 ? 53.124 4.372 2.221 1.00 84.31 525 GLY A CA 1
ATOM 4058 C C . GLY A 1 525 ? 52.286 5.400 1.460 1.00 84.31 525 GLY A C 1
ATOM 4059 O O . GLY A 1 525 ? 51.540 6.171 2.065 1.00 84.31 525 GLY A O 1
ATOM 4060 N N . THR A 1 526 ? 52.388 5.394 0.132 1.00 86.44 526 THR A N 1
ATOM 4061 C CA . THR A 1 526 ? 51.650 6.296 -0.767 1.00 86.44 526 THR A CA 1
ATOM 4062 C C . THR A 1 526 ? 50.830 5.505 -1.789 1.00 86.44 526 THR A C 1
ATOM 4064 O O . THR A 1 526 ? 51.216 4.412 -2.203 1.00 86.44 526 THR A O 1
ATOM 4067 N N . VAL A 1 527 ? 49.675 6.044 -2.191 1.00 89.50 527 VAL A N 1
ATOM 4068 C CA . VAL A 1 527 ? 48.832 5.508 -3.274 1.00 89.50 527 VAL A CA 1
ATOM 4069 C C . VAL A 1 527 ? 48.405 6.656 -4.184 1.00 89.50 527 VAL A C 1
ATOM 4071 O O . VAL A 1 527 ? 47.965 7.698 -3.703 1.00 89.50 527 VAL A O 1
ATOM 4074 N N . HIS A 1 528 ? 48.491 6.465 -5.500 1.00 90.19 528 HIS A N 1
ATOM 4075 C CA . HIS A 1 528 ? 48.044 7.469 -6.467 1.00 90.19 528 HIS A CA 1
ATOM 4076 C C . HIS A 1 528 ? 46.526 7.442 -6.670 1.00 90.19 528 HIS A C 1
ATOM 4078 O O . HIS A 1 528 ? 45.898 6.377 -6.674 1.00 90.19 528 HIS A O 1
ATOM 4084 N N . LEU A 1 529 ? 45.929 8.602 -6.952 1.00 86.69 529 LEU A N 1
ATOM 4085 C CA . LEU A 1 529 ? 44.496 8.727 -7.228 1.00 86.69 529 LEU A CA 1
ATOM 4086 C C . LEU A 1 529 ? 44.054 7.851 -8.413 1.00 86.69 529 LEU A C 1
ATOM 4088 O O . LEU A 1 529 ? 42.978 7.251 -8.378 1.00 86.69 529 LEU A O 1
ATOM 4092 N N . ARG A 1 530 ? 44.922 7.691 -9.421 1.00 87.38 530 ARG A N 1
ATOM 4093 C CA . ARG A 1 530 ? 44.715 6.749 -10.532 1.00 87.38 530 ARG A CA 1
ATOM 4094 C C . ARG A 1 530 ? 44.499 5.312 -10.046 1.00 87.38 530 ARG A C 1
ATOM 4096 O O . ARG A 1 530 ? 43.577 4.647 -10.509 1.00 87.38 530 ARG A O 1
ATOM 4103 N N . GLN A 1 531 ? 45.311 4.845 -9.100 1.00 86.25 531 GLN A N 1
ATOM 4104 C CA . GLN A 1 531 ? 45.199 3.488 -8.557 1.00 86.25 531 GLN A CA 1
ATOM 4105 C C . GLN A 1 531 ? 43.909 3.335 -7.743 1.00 86.25 531 GLN A C 1
ATOM 4107 O O . GLN A 1 531 ? 43.243 2.310 -7.838 1.00 86.25 531 GLN A O 1
ATOM 4112 N N . ILE A 1 532 ? 43.500 4.369 -6.999 1.00 87.62 532 ILE A N 1
ATOM 4113 C CA . ILE A 1 532 ? 42.210 4.379 -6.290 1.00 87.62 532 ILE A CA 1
ATOM 4114 C C . ILE A 1 532 ? 41.041 4.248 -7.270 1.00 87.62 532 ILE A C 1
ATOM 4116 O O . ILE A 1 532 ? 40.110 3.488 -7.009 1.00 87.62 532 ILE A O 1
ATOM 4120 N N . TYR A 1 533 ? 41.100 4.944 -8.404 1.00 87.75 533 TYR A N 1
ATOM 4121 C CA . TYR A 1 533 ? 40.075 4.872 -9.442 1.00 87.75 533 TYR A CA 1
ATOM 4122 C C . TYR A 1 533 ? 40.013 3.493 -10.119 1.00 87.75 533 TYR A C 1
ATOM 4124 O O . TYR A 1 533 ? 38.928 2.955 -10.340 1.00 87.75 533 TYR A O 1
ATOM 4132 N N . GLU A 1 534 ? 41.164 2.878 -10.397 1.00 85.81 534 GLU A N 1
ATOM 4133 C CA . GLU A 1 534 ? 41.237 1.510 -10.927 1.00 85.81 534 GLU A CA 1
ATOM 4134 C C . GLU A 1 534 ? 40.665 0.488 -9.926 1.00 85.81 534 GLU A C 1
ATOM 4136 O O . GLU A 1 534 ? 39.878 -0.379 -10.308 1.00 85.81 534 GLU A O 1
ATOM 4141 N N . ILE A 1 535 ? 40.962 0.641 -8.629 1.00 86.31 535 ILE A N 1
ATOM 4142 C CA . ILE A 1 535 ? 40.375 -0.184 -7.561 1.00 86.31 535 ILE A CA 1
ATOM 4143 C C . ILE A 1 535 ? 38.860 0.034 -7.485 1.00 86.31 535 ILE A C 1
ATOM 4145 O O . ILE A 1 535 ? 38.109 -0.934 -7.367 1.00 86.31 535 ILE A O 1
ATOM 4149 N N . ALA A 1 536 ? 38.391 1.280 -7.585 1.00 86.00 536 ALA A N 1
ATOM 4150 C CA . ALA A 1 536 ? 36.970 1.606 -7.555 1.00 86.00 536 ALA A CA 1
ATOM 4151 C C . ALA A 1 536 ? 36.199 0.921 -8.692 1.00 86.00 536 ALA A C 1
ATOM 4153 O O . ALA A 1 536 ? 35.152 0.336 -8.430 1.00 86.00 536 ALA A O 1
ATOM 4154 N N . LYS A 1 537 ? 36.746 0.905 -9.917 1.00 84.31 537 LYS A N 1
ATOM 4155 C CA . LYS A 1 537 ? 36.151 0.194 -11.064 1.00 84.31 537 LYS A CA 1
ATOM 4156 C C . LYS A 1 537 ? 36.005 -1.303 -10.824 1.00 84.31 537 LYS A C 1
ATOM 4158 O O . LYS A 1 537 ? 34.969 -1.868 -11.147 1.00 84.31 537 LYS A O 1
ATOM 4163 N N . VAL A 1 538 ? 37.023 -1.940 -10.248 1.00 82.38 538 VAL A N 1
ATOM 4164 C CA . VAL A 1 538 ? 36.970 -3.377 -9.938 1.00 82.38 538 VAL A CA 1
ATOM 4165 C C . VAL A 1 538 ? 35.945 -3.653 -8.839 1.00 82.38 538 VAL A C 1
ATOM 4167 O O . VAL A 1 538 ? 35.187 -4.609 -8.937 1.00 82.38 538 VAL A O 1
ATOM 4170 N N . LYS A 1 539 ? 35.870 -2.803 -7.807 1.00 80.81 539 LYS A N 1
ATOM 4171 C CA . LYS A 1 539 ? 34.893 -2.967 -6.718 1.00 80.81 539 LYS A CA 1
ATOM 4172 C C . LYS A 1 539 ? 33.454 -2.679 -7.141 1.00 80.81 539 LYS A C 1
ATOM 4174 O O . LYS A 1 539 ? 32.548 -3.262 -6.565 1.00 80.81 539 LYS A O 1
ATOM 4179 N N . GLN A 1 540 ? 33.248 -1.815 -8.130 1.00 82.19 540 GLN A N 1
ATOM 4180 C CA . GLN A 1 540 ? 31.928 -1.517 -8.687 1.00 82.19 540 GLN A CA 1
ATOM 4181 C C . GLN A 1 540 ? 31.325 -2.715 -9.440 1.00 82.19 540 GLN A C 1
ATOM 4183 O O . GLN A 1 540 ? 30.130 -2.741 -9.672 1.00 82.19 540 GLN A O 1
ATOM 4188 N N . GLN A 1 541 ? 32.113 -3.732 -9.793 1.00 75.69 541 GLN A N 1
ATOM 4189 C CA . GLN A 1 541 ? 31.588 -4.958 -10.407 1.00 75.69 541 GLN A CA 1
ATOM 4190 C C . GLN A 1 541 ? 30.947 -5.922 -9.392 1.00 75.69 541 GLN A C 1
ATOM 4192 O O . GLN A 1 541 ? 30.385 -6.935 -9.802 1.00 75.69 541 GLN A O 1
ATOM 4197 N N . ASP A 1 542 ? 31.047 -5.647 -8.084 1.00 71.75 542 ASP A N 1
ATOM 4198 C CA . ASP A 1 542 ? 30.364 -6.445 -7.065 1.00 71.75 542 ASP A CA 1
ATOM 4199 C C . ASP A 1 542 ? 28.847 -6.232 -7.135 1.00 71.75 542 ASP A C 1
ATOM 4201 O O . ASP A 1 542 ? 28.361 -5.099 -7.144 1.00 71.75 542 ASP A O 1
ATOM 4205 N N . GLU A 1 543 ? 28.104 -7.336 -7.079 1.00 48.97 543 GLU A N 1
ATOM 4206 C CA . GLU A 1 543 ? 26.660 -7.362 -6.852 1.00 48.97 543 GLU A CA 1
ATOM 4207 C C . GLU A 1 543 ? 26.379 -6.589 -5.546 1.00 48.97 543 GLU A C 1
ATOM 4209 O O . GLU A 1 543 ? 26.887 -6.963 -4.480 1.00 48.97 543 GLU A O 1
ATOM 4214 N N . MET A 1 544 ? 25.633 -5.479 -5.637 1.00 57.12 544 MET A N 1
ATOM 4215 C CA . MET A 1 544 ? 25.369 -4.464 -4.592 1.00 57.12 544 MET A CA 1
ATOM 4216 C C . MET A 1 544 ? 26.326 -3.250 -4.510 1.00 57.12 544 MET A C 1
ATOM 4218 O O . MET A 1 544 ? 26.226 -2.461 -3.570 1.00 57.12 544 MET A O 1
ATOM 4222 N N . VAL A 1 545 ? 27.273 -3.074 -5.434 1.00 68.88 545 VAL A N 1
ATOM 4223 C CA . VAL A 1 545 ? 28.155 -1.880 -5.492 1.00 68.88 545 VAL A CA 1
ATOM 4224 C C . VAL A 1 545 ? 28.111 -1.203 -6.869 1.00 68.88 545 VAL A C 1
ATOM 4226 O O . VAL A 1 545 ? 28.507 -0.044 -7.000 1.00 68.88 545 VAL A O 1
ATOM 4229 N N . ASP A 1 546 ? 27.574 -1.888 -7.875 1.00 63.38 546 ASP A N 1
ATOM 4230 C CA . ASP A 1 546 ? 27.398 -1.429 -9.257 1.00 63.38 546 ASP A CA 1
ATOM 4231 C C . ASP A 1 546 ? 26.561 -0.151 -9.400 1.00 63.38 546 ASP A C 1
ATOM 4233 O O . ASP A 1 546 ? 26.855 0.693 -10.247 1.00 63.38 546 ASP A O 1
ATOM 4237 N N . TYR A 1 547 ? 25.582 0.045 -8.519 1.00 65.81 547 TYR A N 1
ATOM 4238 C CA . TYR A 1 547 ? 24.725 1.231 -8.481 1.00 65.81 547 TYR A CA 1
ATOM 4239 C C . TYR A 1 547 ? 25.361 2.453 -7.790 1.00 65.81 547 TYR A C 1
ATOM 4241 O O . TYR A 1 547 ? 24.790 3.548 -7.821 1.00 65.81 547 TYR A O 1
ATOM 4249 N N . ILE A 1 548 ? 26.519 2.298 -7.135 1.00 77.00 548 ILE A N 1
ATOM 4250 C CA . ILE A 1 548 ? 27.202 3.394 -6.437 1.00 77.00 548 ILE A CA 1
ATOM 4251 C C . ILE A 1 548 ? 28.075 4.152 -7.437 1.00 77.00 548 ILE A C 1
ATOM 4253 O O . ILE A 1 548 ? 28.888 3.564 -8.145 1.00 77.00 548 ILE A O 1
ATOM 4257 N N . ASP A 1 549 ? 27.946 5.480 -7.466 1.00 83.38 549 ASP A N 1
ATOM 4258 C CA . ASP A 1 549 ? 28.779 6.324 -8.321 1.00 83.38 549 ASP A CA 1
ATOM 4259 C C . ASP A 1 549 ? 30.280 6.142 -8.024 1.00 83.38 549 ASP A C 1
ATOM 4261 O O . ASP A 1 549 ? 30.713 6.127 -6.863 1.00 83.38 549 ASP A O 1
ATOM 4265 N N . LEU A 1 550 ? 31.085 6.065 -9.088 1.00 83.12 550 LEU A N 1
ATOM 4266 C CA . LEU A 1 550 ? 32.535 5.863 -9.022 1.00 83.12 550 LEU A CA 1
ATOM 4267 C C . LEU A 1 550 ? 33.227 6.890 -8.118 1.00 83.12 550 LEU A C 1
ATOM 4269 O O . LEU A 1 550 ? 34.146 6.532 -7.381 1.00 83.12 550 LEU A O 1
ATOM 4273 N N . GLN A 1 551 ? 32.774 8.147 -8.105 1.00 83.50 551 GLN A N 1
ATOM 4274 C CA . GLN A 1 551 ? 33.340 9.186 -7.247 1.00 83.50 551 GLN A CA 1
ATOM 4275 C C . GLN A 1 551 ? 33.091 8.891 -5.762 1.00 83.50 551 GLN A C 1
ATOM 4277 O O . GLN A 1 551 ? 33.958 9.151 -4.924 1.00 83.50 551 GLN A O 1
ATOM 4282 N N . SER A 1 552 ? 31.929 8.331 -5.422 1.00 84.00 552 SER A N 1
ATOM 4283 C CA . SER A 1 552 ? 31.585 7.938 -4.050 1.00 84.00 552 SER A CA 1
ATOM 4284 C C . SER A 1 552 ? 32.419 6.745 -3.586 1.00 84.00 552 SER A C 1
ATOM 4286 O O . SER A 1 552 ? 32.948 6.763 -2.473 1.00 84.00 552 SER A O 1
ATOM 4288 N N . ILE A 1 553 ? 32.631 5.756 -4.460 1.00 85.31 553 ILE A N 1
ATOM 4289 C CA . ILE A 1 553 ? 33.520 4.618 -4.183 1.00 85.31 553 ILE A CA 1
ATOM 4290 C C . ILE A 1 553 ? 34.958 5.113 -3.970 1.00 85.31 553 ILE A C 1
ATOM 4292 O O . ILE A 1 553 ? 35.598 4.740 -2.984 1.00 85.31 553 ILE A O 1
ATOM 4296 N N . CYS A 1 554 ? 35.446 6.020 -4.824 1.00 88.00 554 CYS A N 1
ATOM 4297 C CA . CYS A 1 554 ? 36.755 6.653 -4.663 1.00 88.00 554 CYS A CA 1
ATOM 4298 C C . CYS A 1 554 ? 36.880 7.394 -3.324 1.00 88.00 554 CYS A C 1
ATOM 4300 O O . CYS A 1 554 ? 37.878 7.215 -2.632 1.00 88.00 554 CYS A O 1
ATOM 4302 N N . LYS A 1 555 ? 35.873 8.173 -2.900 1.00 88.06 555 LYS A N 1
ATOM 4303 C CA . LYS A 1 555 ? 35.880 8.862 -1.592 1.00 88.06 555 LYS A CA 1
ATOM 4304 C C . LYS A 1 555 ? 35.981 7.880 -0.422 1.00 88.06 555 LYS A C 1
ATOM 4306 O O . LYS A 1 555 ? 36.780 8.101 0.489 1.00 88.06 555 LYS A O 1
ATOM 4311 N N . THR A 1 556 ? 35.237 6.776 -0.465 1.00 88.38 556 THR A N 1
ATOM 4312 C CA . THR A 1 556 ? 35.308 5.720 0.558 1.00 88.38 556 THR A CA 1
ATOM 4313 C C . THR A 1 556 ? 36.680 5.034 0.575 1.00 88.38 556 THR A C 1
ATOM 4315 O O . THR A 1 556 ? 37.226 4.753 1.646 1.00 88.38 556 THR A O 1
ATOM 4318 N N . LEU A 1 557 ? 37.282 4.803 -0.595 1.00 88.31 557 LEU A N 1
ATOM 4319 C CA . LEU A 1 557 ? 38.630 4.241 -0.712 1.00 88.31 557 LEU A CA 1
ATOM 4320 C C . LEU A 1 557 ? 39.715 5.206 -0.216 1.00 88.31 557 LEU A C 1
ATOM 4322 O O . LEU A 1 557 ? 40.636 4.760 0.462 1.00 88.31 557 LEU A O 1
ATOM 4326 N N . ILE A 1 558 ? 39.578 6.512 -0.464 1.00 88.62 558 ILE A N 1
ATOM 4327 C CA . ILE A 1 558 ? 40.464 7.553 0.085 1.00 88.62 558 ILE A CA 1
ATOM 4328 C C . ILE A 1 558 ? 40.379 7.571 1.614 1.00 88.62 558 ILE A C 1
ATOM 4330 O O . ILE A 1 558 ? 41.408 7.606 2.287 1.00 88.62 558 ILE A O 1
ATOM 4334 N N . GLY A 1 559 ? 39.168 7.502 2.177 1.00 86.62 559 GLY A N 1
ATOM 4335 C CA . GLY A 1 559 ? 38.979 7.390 3.626 1.00 86.62 559 GLY A CA 1
ATOM 4336 C C . GLY A 1 559 ? 39.661 6.144 4.196 1.00 86.62 559 GLY A C 1
ATOM 4337 O O . GLY A 1 559 ? 40.400 6.231 5.173 1.00 86.62 559 GLY A O 1
ATOM 4338 N N . SER A 1 560 ? 39.498 5.005 3.519 1.00 87.69 560 SER A N 1
ATOM 4339 C CA . SER A 1 560 ? 40.136 3.739 3.901 1.00 87.69 560 SER A CA 1
ATOM 4340 C C . SER A 1 560 ? 41.668 3.806 3.830 1.00 87.69 560 SER A C 1
ATOM 4342 O O . SER A 1 560 ? 42.339 3.309 4.731 1.00 87.69 560 SER A O 1
ATOM 4344 N N . ALA A 1 561 ? 42.227 4.449 2.800 1.00 86.69 561 ALA A N 1
ATOM 4345 C CA . ALA A 1 561 ? 43.665 4.665 2.651 1.00 86.69 561 ALA A CA 1
ATOM 4346 C C . ALA A 1 561 ? 44.222 5.511 3.807 1.00 86.69 561 ALA A C 1
ATOM 4348 O O . ALA A 1 561 ? 45.164 5.088 4.479 1.00 86.69 561 ALA A O 1
ATOM 4349 N N . LYS A 1 562 ? 43.564 6.630 4.135 1.00 85.12 562 LYS A N 1
ATOM 4350 C CA . LYS A 1 562 ? 43.950 7.497 5.261 1.00 85.12 562 LYS A CA 1
ATOM 4351 C C . LYS A 1 562 ? 43.913 6.765 6.602 1.00 85.12 562 LYS A C 1
ATOM 4353 O O . LYS A 1 562 ? 44.855 6.869 7.385 1.00 85.12 562 LYS A O 1
ATOM 4358 N N . SER A 1 563 ? 42.872 5.970 6.857 1.00 83.38 563 SER A N 1
ATOM 4359 C CA . SER A 1 563 ? 42.781 5.153 8.077 1.00 83.38 563 SER A CA 1
ATOM 4360 C C . SER A 1 563 ? 43.887 4.098 8.180 1.00 83.38 563 SER A C 1
ATOM 4362 O O . SER A 1 563 ? 44.255 3.714 9.286 1.00 83.38 563 SER A O 1
ATOM 4364 N N . MET A 1 564 ? 44.443 3.650 7.051 1.00 82.44 564 MET A N 1
ATOM 4365 C CA . MET A 1 564 ? 45.569 2.711 7.001 1.00 82.44 564 MET A CA 1
ATOM 4366 C C . MET A 1 564 ? 46.943 3.389 7.106 1.00 82.44 564 MET A C 1
ATOM 4368 O O . MET A 1 564 ? 47.950 2.680 7.155 1.00 82.44 564 MET A O 1
ATOM 4372 N N . GLY A 1 565 ? 46.991 4.725 7.162 1.00 82.00 565 GLY A N 1
ATOM 4373 C CA . GLY A 1 565 ? 48.233 5.497 7.128 1.00 82.00 565 GLY A CA 1
ATOM 4374 C C . GLY A 1 565 ? 48.828 5.614 5.724 1.00 82.00 565 GLY A C 1
ATOM 4375 O O . GLY A 1 565 ? 50.037 5.739 5.588 1.00 82.00 565 GLY A O 1
ATOM 4376 N N . LEU A 1 566 ? 48.014 5.516 4.673 1.00 85.50 566 LEU A N 1
ATOM 4377 C CA . LEU A 1 566 ? 48.456 5.726 3.296 1.00 85.50 566 LEU A CA 1
ATOM 4378 C C . LEU A 1 566 ? 48.145 7.157 2.868 1.00 85.50 566 LEU A C 1
ATOM 4380 O O . LEU A 1 566 ? 47.001 7.603 3.000 1.00 85.50 566 LEU A O 1
ATOM 4384 N N . ASP A 1 567 ? 49.149 7.851 2.340 1.00 87.00 567 ASP A N 1
ATOM 4385 C CA . ASP A 1 567 ? 48.951 9.174 1.756 1.00 87.00 567 ASP A CA 1
ATOM 4386 C C . ASP A 1 567 ? 48.469 9.058 0.306 1.00 87.00 567 ASP A C 1
ATOM 4388 O O . ASP A 1 567 ? 48.934 8.205 -0.456 1.00 87.00 567 ASP A O 1
ATOM 4392 N N . VAL A 1 568 ? 47.492 9.889 -0.059 1.00 87.81 568 VAL A N 1
ATOM 4393 C CA . VAL A 1 568 ? 46.849 9.839 -1.376 1.00 87.81 568 VAL A CA 1
ATOM 4394 C C . VAL A 1 568 ? 47.368 10.986 -2.221 1.00 87.81 568 VAL A C 1
ATOM 4396 O O . VAL A 1 568 ? 46.988 12.139 -2.015 1.00 87.81 568 VAL A O 1
ATOM 4399 N N . VAL A 1 569 ? 48.208 10.648 -3.193 1.00 87.00 569 VAL A N 1
ATOM 4400 C CA . VAL A 1 569 ? 48.834 11.615 -4.097 1.00 87.00 569 VAL A CA 1
ATOM 4401 C C . VAL A 1 569 ? 47.973 11.752 -5.361 1.00 87.00 569 VAL A C 1
ATOM 4403 O O . VAL A 1 569 ? 47.470 10.731 -5.845 1.00 87.00 569 VAL A O 1
ATOM 4406 N N . PRO A 1 570 ? 47.768 12.975 -5.888 1.00 80.44 570 PRO A N 1
ATOM 4407 C CA . PRO A 1 570 ? 47.073 13.199 -7.156 1.00 80.44 570 PRO A CA 1
ATOM 4408 C C . PRO A 1 570 ? 47.592 12.341 -8.318 1.00 80.44 570 PRO A C 1
ATOM 4410 O O . PRO A 1 570 ? 48.814 12.051 -8.367 1.00 80.44 570 PRO A O 1
#

InterPro domains:
  IPR000073 Alpha/beta hydrolase fold-1 [PF00561] (140-389)
  IPR000911 Ribosomal protein uL11 [MF_00736] (431-570)
  IPR000911 Ribosomal protein uL11 [SM00649] (435-569)
  IPR000911 Ribosomal protein uL11 [cd00349] (435-568)
  IPR006519 Large ribosomal subunit protein uL11, bacteria [TIGR01632] (431-569)
  IPR020783 Large ribosomal subunit protein uL11, C-terminal [PF00298] (498-568)
  IPR020784 Large ribosomal subunit protein uL11, N-terminal [PF03946] (435-493)
  IPR029058 Alpha/Beta hydrolase fold [G3DSA:3.40.50.1820] (129-394)
  IPR029058 Alpha/Beta hydrolase fold [SSF53474] (96-387)
  IPR036769 Large ribosomal subunit protein uL11, C-terminal domain superfamily [G3DSA:1.10.10.250] (497-569)
  IPR036769 Large ribosomal subunit protein uL11, C-terminal domain superfamily [SSF46906] (494-568)
  IPR036796 Large ribosomal subunit protein uL11, N-terminal domain superfamily [G3DSA:3.30.1550.10] (430-496)
  IPR036796 Large ribosomal subunit protein uL11, N-terminal domain superfamily [SSF54747] (431-499)
  IPR050960 AB hydrolase superfamily, subfamily 4 [PTHR10794] (31-390)

Organism: NCBI:txid53985

Secondary structure (DSSP, 8-state):
-----------HHHHHHHHHHHHHHHHHHHHHHHHHHHHH-BPPEEEE---HHHHHHHHT-HHHHTSPB-B-TTS-SHHHHHHHHHHHHHSPPSS---PEEEEEE-TTS-EEEEEEE----SS--TTS-HHHHS-TTS-EEEEE--TT--TTSHHHHHHHHHHHHTT-EEEEEEPTTSTTPPP-SS----TT--HHHHHHHHHHHHHH-GGGS-EEEEEETHHHHHHHHHHHHHGGG---SEEEEES----HHHHHHHHHSSHHHIIIIIHHHHHHHHHIIIIISSHHHHTTT-TT--HHHHTT--SHHHHIIIIIHHHTT-S-HHHHHHHH-GGGGGGG--S-EEEEEETT-SSS-GGGSPPHHHHHT-TTEEEEEES--TTTT--B----TT-TT-------SS----PPPPPP---------SS---EEEEEEEEEETT-----HHHHHHHGGGT--HHHHHHHHHHHTTTSPTT-EEEEEEEEETTS-EEEEE-PPPHHHHHHHHHT-SS--SSTTT---EEEEHHHHHHHHHHHTTSTTTTTS-HHHHHHHHHHHHHHTTEEEE-

pLDDT: mean 82.96, std 18.49, range [23.97, 98.88]

Sequence (570 aa):
MSAPSEITRAPTTGLAVTLCVLALTPKIMSILASAHYEITAERPKLVYKSTSKNERLLANCAHLVKKKFYPLWYLFNGHLQTLQLSWANEMKPTSAIDYERQLLDMPDGGVVSLDWALLPSTVRDAKASLEERVDSSKKTVLVLPGLTGGSGEHYIRSAVERLNALGWQCVVLNSRGCQDTPLRTPHLFCIAYTDDLRYVARYLTDKYDFADE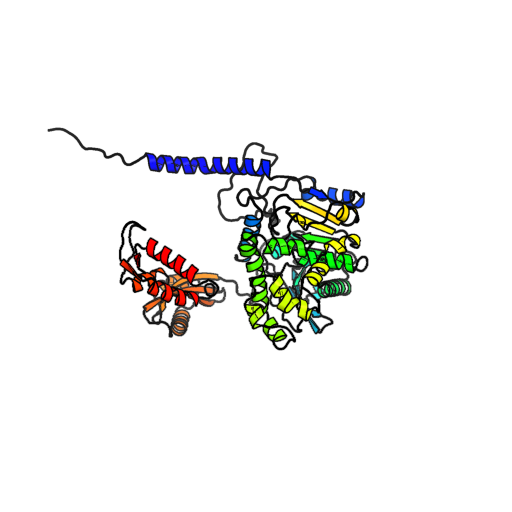AFVGLGFSMGSNVLVKYLGEDGEQARLTAAISVGNPFNMPKCSENMEGPLFNRLTYSRVLSAGLRDLFFNRSNAHEVFRDYPGIDLEALKKVKKVSEFDELSTIKHFNYKSVDEFYQDGSCVTRLPKVSVPLLCLNAEDDPISVATSLPTKDEIEANENVILCTTKKGGHLAFYEGVYDEDDNAKIKPKLLSQPTFQVSPPPALSSSSYQERNMSVAVKGVVRLRVMAGKASPSPAIGQALGPLGVNMMEFCKAFNERTSKITENIPVPVVLTAFSDRTFTFATKTPPSSWFLKKAAGITSGSATPGQQVVGTVHLRQIYEIAKVKQQDEMVDYIDLQSICKTLIGSAKSMGLDVVP

Foldseek 3Di:
DDDDDDDDDDPPPVVVVVVVCVVCVVVVVVVLLVVLCVPAWDAWDKFFADDPVVVVVVVVVCNRHPGTFRFDSVCSFQVSLVVVLVVQQVDDAPDDQDWDWDWDQDPVRWIKIKTKRAADDPDDPVPDDPLVRPQLPAAEEEEEEAQLEWCSGNLNRVVCVVC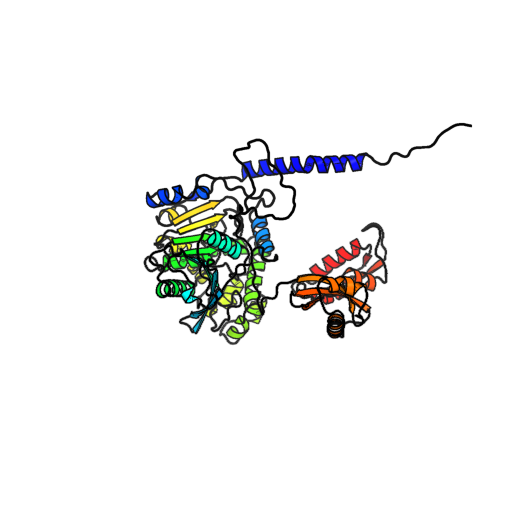SVVRYIYIYIGWDLHPLRATPALDGDDLQDQRSVQVVLVCCCVRSVNVVDAYEYEYAESRLLSVLLNLLVCQVPGSGQAYEREAYLQQQVVLQCLCCPDPVSLVRPFQVSLVSVLCSCPPSYCSCVNCVPPPQADNVQSNVDRGPLSNCQRRVCRNVVNPHSVSVRRSSRSLVSLLRRNHAYEYEHECSASRSHVVSDDDSCSNHSDNRYMYIYGPHAYRSRSDGDDDDPVCVPDDPPPPDDDPDPPDPDDDDDDDDDDDDDDDPFAFLDKFKDWDWALDQDDDPVLCVGCVVLLADSHVVSVVRNVVRVVPDTRATWIKIKTRTPVNDIDIDTAPGDLVSLLCVQFVHDAFDPAQQPAAPGEHELVSLLVVLVRRCPGDVNVPPDSVVSSVVSCVVCSRRNYHYHD